Protein AF-A0A0G4EJN6-F1 (afdb_monomer_lite)

Foldseek 3Di:
DVVVVVVVVVVVVVVVVVVVVPPPDDDDDDDDDDDDDDDDDDDDDDDDDDDDDDDDDDDDDDDDDPDDPDDDDDDDDDDDDDPDDPVVNVVVVVVVVVVVVVVVVVLVVVLVVVLVCLVVLNDALVVLLVSLVVVVVVVVVVVVVLVPDDDPCNPPVCVVVPPPPLVSVLSSLVSSCVNDPPPPPDDPPPDPDDDDDPPDPDPPRDQQALVNLLSLLVCVLPRPHDPVSLVVRLVSSVSSCVVRLLVDALVSLLSVLLSQLSVLLVVSHDVVSVVVSLVSLLVCVVVCPPRHNQALVSLLSNLQSLLSNVPADCSCVSVQVCLLPPHQPPPPDPDPPPPRDHCALQSLLSSLLSNLSNVDHDLSNNQSSLVRVVVDDPVVDDLADPSLLSLLVSLLCCVQVNVVSLVPHDPVSVVSSVVSQVDHHDHPCLVPDDPQLVLLQVLCVVLVQPQDWDDDRSDTQNGDDPVQLEGEAEAEPVQARPPDPRHGRPVVVVVVSSSVVVVHHYHYDYPVVVVVQDDPVSVNVVSVVVCVVVVVNDDDPPPPPPPPDD

Sequence (550 aa):
MRSLVMARARLRTALCARLHHHSRSCRSFSFSTAAAADGATEPPEALAFSPLVVGTIRLAQSVDNDVETKPIPPSPIPRPWPASADPSQIDEAASQLTGRLNAREDWWRQCERVCDAARRGELPSADVLKVLHAFMDLDGQEAREEEGRTTAHKPYLRKQTTKVDERHVECLYRSLLLTEKVAPLGEKEDGEGPQGAQKADKPATAALDADDILFLLKGLRELHFTRRARGEFFPAIVTAMRPLLAQYSTVDLIEVLDHLAALSIRGLEERQVFLTVPQLLSKRLDNTGEFGAPKPYELIRVFKAYSKARVSTELLRVLYDYVSRDLGEREGDGGESGGGGLLTPALAIHLLATMLGTRLYTVQAIEKLLLVARRTHLGLWASDSVELRSLKWIEVSLRLDYAQTYAGLSKEALEYLSLVRDLKYTDRSLQHHTILSYQLAHFLAKHSFPCKREMVGPYALKVCDRDERVAFEPIEKVHVFPDSKGKLRHFTETKLRHLEAMGWKVYTVAFHEWGRLRDYQDKADFVRRLLRENGLLGFPVEPRHGGTTV

Organism: Vitrella brassicaformis (strain CCMP3155) (NCBI:txid1169540)

pLDDT: mean 75.06, std 24.45, range [23.8, 98.44]

InterPro domains:
  IPR013584 RAP domain [PF08373] (484-529)
  IPR013584 RAP domain [PS51286] (470-529)
  IPR013584 RAP domain [SM00952] (472-530)

Structure (mmCIF, N/CA/C/O backbone):
data_AF-A0A0G4EJN6-F1
#
_entry.id   AF-A0A0G4EJN6-F1
#
loop_
_atom_site.group_PDB
_atom_site.id
_atom_site.type_symbol
_atom_site.label_atom_id
_atom_site.label_alt_id
_atom_site.label_comp_id
_atom_site.label_asym_id
_atom_site.label_entity_id
_atom_site.label_seq_id
_atom_site.pdbx_PDB_ins_code
_atom_site.Cartn_x
_atom_site.Cartn_y
_atom_site.Cartn_z
_atom_site.occupancy
_atom_site.B_iso_or_equiv
_atom_site.auth_seq_id
_atom_site.auth_comp_id
_atom_site.auth_asym_id
_atom_site.auth_atom_id
_atom_site.pdbx_PDB_model_num
ATOM 1 N N . MET A 1 1 ? 21.175 -50.657 11.924 1.00 37.81 1 MET A N 1
ATOM 2 C CA . MET A 1 1 ? 19.839 -51.216 12.262 1.00 37.81 1 MET A CA 1
ATOM 3 C C . MET A 1 1 ? 19.448 -51.082 13.741 1.00 37.81 1 MET A C 1
ATOM 5 O O . MET A 1 1 ? 18.452 -50.419 13.992 1.00 37.81 1 MET A O 1
ATOM 9 N N . ARG A 1 2 ? 20.175 -51.647 14.728 1.00 25.97 2 ARG A N 1
ATOM 10 C CA . ARG A 1 2 ? 19.738 -51.644 16.155 1.00 25.97 2 ARG A CA 1
ATOM 11 C C . ARG A 1 2 ? 19.416 -50.250 16.746 1.00 25.97 2 ARG A C 1
ATOM 13 O O . ARG A 1 2 ? 18.454 -50.130 17.499 1.00 25.97 2 ARG A O 1
ATOM 20 N N . SER A 1 3 ? 20.139 -49.193 16.361 1.00 30.88 3 SER A N 1
ATOM 21 C CA . SER A 1 3 ? 19.837 -47.805 16.769 1.00 30.88 3 SER A CA 1
ATOM 22 C C . SER A 1 3 ? 18.498 -47.280 16.228 1.00 30.88 3 SER A C 1
ATOM 24 O O . SER A 1 3 ? 17.783 -46.574 16.936 1.00 30.88 3 SER A O 1
ATOM 26 N N . LEU A 1 4 ? 18.122 -47.670 15.005 1.00 34.56 4 LEU A N 1
ATOM 27 C CA . LEU A 1 4 ? 16.880 -47.254 14.345 1.00 34.56 4 LEU A CA 1
ATOM 28 C C . LEU A 1 4 ? 15.644 -47.835 15.055 1.00 34.56 4 LEU A C 1
ATOM 30 O O . LEU A 1 4 ? 14.650 -47.141 15.261 1.00 34.56 4 LEU A O 1
ATOM 34 N N . VAL A 1 5 ? 15.734 -49.096 15.494 1.00 40.97 5 VAL A N 1
ATOM 35 C CA . VAL A 1 5 ? 14.679 -49.782 16.261 1.00 40.97 5 VAL A CA 1
ATOM 36 C C . VAL A 1 5 ? 14.484 -49.119 17.632 1.00 40.97 5 VAL A C 1
ATOM 38 O O . VAL A 1 5 ? 13.353 -48.826 18.021 1.00 40.97 5 VAL A O 1
ATOM 41 N N . MET A 1 6 ? 15.581 -48.790 18.325 1.00 37.06 6 MET A N 1
ATOM 42 C CA . MET A 1 6 ? 15.552 -48.059 19.602 1.00 37.06 6 MET A CA 1
ATOM 43 C C . MET A 1 6 ? 14.933 -46.656 19.470 1.00 37.06 6 MET A C 1
ATOM 45 O O . MET A 1 6 ? 14.151 -46.245 20.329 1.00 37.06 6 MET A O 1
ATOM 49 N N . ALA A 1 7 ? 15.235 -45.928 18.390 1.00 38.28 7 ALA A N 1
ATOM 50 C CA . ALA A 1 7 ? 14.634 -44.622 18.118 1.00 38.28 7 ALA A CA 1
ATOM 51 C C . ALA A 1 7 ? 13.114 -44.726 17.879 1.00 38.28 7 ALA A C 1
ATOM 53 O O . ALA A 1 7 ? 12.342 -43.967 18.469 1.00 38.28 7 ALA A O 1
ATOM 54 N N . ARG A 1 8 ? 12.674 -45.713 17.082 1.00 42.81 8 ARG A N 1
ATOM 55 C CA . ARG A 1 8 ? 11.252 -45.946 16.764 1.00 42.81 8 ARG A CA 1
ATOM 56 C C . ARG A 1 8 ? 10.439 -46.341 18.007 1.00 42.81 8 ARG A C 1
ATOM 58 O O . ARG A 1 8 ? 9.310 -45.880 18.161 1.00 42.81 8 ARG A O 1
ATOM 65 N N . ALA A 1 9 ? 11.027 -47.111 18.929 1.00 42.34 9 ALA A N 1
ATOM 66 C CA . ALA A 1 9 ? 10.414 -47.439 20.219 1.00 42.34 9 ALA A CA 1
ATOM 67 C C . ALA A 1 9 ? 10.237 -46.198 21.117 1.00 42.34 9 ALA A C 1
ATOM 69 O O . ALA A 1 9 ? 9.129 -45.929 21.580 1.00 42.34 9 ALA A O 1
ATOM 70 N N . ARG A 1 10 ? 11.296 -45.393 21.305 1.00 47.97 10 ARG A N 1
ATOM 71 C CA . ARG A 1 10 ? 11.255 -44.173 22.141 1.00 47.97 10 ARG A CA 1
ATOM 72 C C . ARG A 1 10 ? 10.230 -43.148 21.645 1.00 47.97 10 ARG A C 1
ATOM 74 O O . ARG A 1 10 ? 9.534 -42.544 22.461 1.00 47.97 10 ARG A O 1
ATOM 81 N N . LEU A 1 11 ? 10.096 -42.988 20.325 1.00 41.25 11 LEU A N 1
ATOM 82 C CA . LEU A 1 11 ? 9.103 -42.089 19.726 1.00 41.25 11 LEU A CA 1
ATOM 83 C C . LEU A 1 11 ? 7.662 -42.530 20.048 1.00 41.25 11 LEU A C 1
ATOM 85 O O . LEU A 1 11 ? 6.814 -41.699 20.376 1.00 41.25 11 LEU A O 1
ATOM 89 N N . ARG A 1 12 ? 7.397 -43.844 20.000 1.00 45.59 12 ARG A N 1
ATOM 90 C CA . ARG A 1 12 ? 6.073 -44.434 20.256 1.00 45.59 12 ARG A CA 1
ATOM 91 C C . ARG A 1 12 ? 5.649 -44.244 21.717 1.00 45.59 12 ARG A C 1
ATOM 93 O O . ARG A 1 12 ? 4.529 -43.808 21.969 1.00 45.59 12 ARG A O 1
ATOM 100 N N . THR A 1 13 ? 6.559 -44.458 22.670 1.00 46.69 13 THR A N 1
ATOM 101 C CA . THR A 1 13 ? 6.294 -44.232 24.104 1.00 46.69 13 THR A CA 1
ATOM 102 C C . THR A 1 13 ? 6.012 -42.757 24.418 1.00 46.69 13 THR A C 1
ATOM 104 O O . THR A 1 13 ? 5.086 -42.453 25.170 1.00 46.69 13 THR A O 1
ATOM 107 N N . ALA A 1 14 ? 6.753 -41.827 23.802 1.00 42.38 14 ALA A N 1
ATOM 108 C CA . ALA A 1 14 ? 6.551 -40.386 23.989 1.00 42.38 14 ALA A CA 1
ATOM 109 C C . ALA A 1 14 ? 5.198 -39.881 23.440 1.00 42.38 14 ALA A C 1
ATOM 111 O O . ALA A 1 14 ? 4.605 -38.961 24.008 1.00 42.38 14 ALA A O 1
ATOM 112 N N . LEU A 1 15 ? 4.691 -40.494 22.364 1.00 38.41 15 LEU A N 1
ATOM 113 C CA . LEU A 1 15 ? 3.366 -40.204 21.804 1.00 38.41 15 LEU A CA 1
ATOM 114 C C . LEU A 1 15 ? 2.231 -40.709 22.709 1.00 38.41 15 LEU A C 1
ATOM 116 O O . LEU A 1 15 ? 1.321 -39.940 23.022 1.00 38.41 15 LEU A O 1
ATOM 120 N N . CYS A 1 16 ? 2.311 -41.950 23.204 1.00 41.16 16 CYS A N 1
ATOM 121 C CA . CYS A 1 16 ? 1.297 -42.502 24.112 1.00 41.16 16 CYS A CA 1
ATOM 122 C C . CYS A 1 16 ? 1.191 -41.716 25.432 1.00 41.16 16 CYS A C 1
ATOM 124 O O . CYS A 1 16 ? 0.085 -41.443 25.901 1.00 41.16 16 CYS A O 1
ATOM 126 N N . ALA A 1 17 ? 2.323 -41.284 26.002 1.00 37.00 17 ALA A N 1
ATOM 127 C CA . ALA A 1 17 ? 2.341 -40.494 27.236 1.00 37.00 17 ALA A CA 1
ATOM 128 C C . ALA A 1 17 ? 1.657 -39.118 27.086 1.00 37.00 17 ALA A C 1
ATOM 130 O O . ALA A 1 17 ? 1.003 -38.646 28.016 1.00 37.00 17 ALA A O 1
ATOM 131 N N . ARG A 1 18 ? 1.763 -38.477 25.912 1.00 37.12 18 ARG A N 1
ATOM 132 C CA . ARG A 1 18 ? 1.118 -37.178 25.647 1.00 37.12 18 ARG A CA 1
ATOM 133 C C . ARG A 1 18 ? -0.384 -37.285 25.392 1.00 37.12 18 ARG A C 1
ATOM 135 O O . ARG A 1 18 ? -1.118 -36.394 25.809 1.00 37.12 18 ARG A O 1
ATOM 142 N N . LEU A 1 19 ? -0.851 -38.364 24.762 1.00 37.12 19 LEU A N 1
ATOM 143 C CA . LEU A 1 19 ? -2.280 -38.558 24.482 1.00 37.12 19 LEU A CA 1
ATOM 144 C C . LEU A 1 19 ? -3.103 -38.788 25.760 1.00 37.12 19 LEU A C 1
ATOM 146 O O . LEU A 1 19 ? -4.194 -38.236 25.888 1.00 37.12 19 LEU A O 1
ATOM 150 N N . HIS A 1 20 ? -2.565 -39.508 26.751 1.00 37.91 20 HIS A N 1
ATOM 151 C CA . HIS A 1 20 ? -3.254 -39.690 28.036 1.00 37.91 20 HIS A CA 1
ATOM 152 C C . HIS A 1 20 ? -3.391 -38.403 28.862 1.00 37.91 20 HIS A C 1
ATOM 154 O O . HIS A 1 20 ? -4.331 -38.281 29.645 1.00 37.91 20 HIS A O 1
ATOM 160 N N . HIS A 1 21 ? -2.494 -37.428 28.688 1.00 36.88 21 HIS A N 1
ATOM 161 C CA . HIS A 1 21 ? -2.490 -36.218 29.514 1.00 36.88 21 HIS A CA 1
ATOM 162 C C . HIS A 1 21 ? -3.571 -35.190 29.128 1.00 36.88 21 HIS A C 1
ATOM 164 O O . HIS A 1 21 ? -3.848 -34.280 29.910 1.00 36.88 21 HIS A O 1
ATOM 170 N N . HIS A 1 22 ? -4.205 -35.339 27.956 1.00 33.16 22 HIS A N 1
ATOM 171 C CA . HIS A 1 22 ? -5.279 -34.457 27.480 1.00 33.16 22 HIS A CA 1
ATOM 172 C C . HIS A 1 22 ? -6.706 -34.985 27.721 1.00 33.16 22 HIS A C 1
ATOM 174 O O . HIS A 1 22 ? -7.650 -34.219 27.562 1.00 33.16 22 HIS A O 1
ATOM 180 N N . SER A 1 23 ? -6.900 -36.239 28.150 1.00 30.55 23 SER A N 1
ATOM 181 C CA . SER A 1 23 ? -8.248 -36.810 28.349 1.00 30.55 23 SER A CA 1
ATOM 182 C C . SER A 1 23 ? -8.864 -36.565 29.736 1.00 30.55 23 SER A C 1
ATOM 184 O O . SER A 1 23 ? -9.992 -36.983 29.987 1.00 30.55 23 SER A O 1
ATOM 186 N N . ARG A 1 24 ? -8.154 -35.889 30.652 1.00 30.91 24 ARG A N 1
ATOM 187 C CA . ARG A 1 24 ? -8.582 -35.668 32.048 1.00 30.91 24 ARG A CA 1
ATOM 188 C C . ARG A 1 24 ? -8.621 -34.189 32.456 1.00 30.91 24 ARG A C 1
ATOM 190 O O . ARG A 1 24 ? -7.955 -33.800 33.408 1.00 30.91 24 ARG A O 1
ATOM 197 N N . SER A 1 25 ? -9.428 -33.371 31.778 1.00 30.81 25 SER A N 1
ATOM 198 C CA . SER A 1 25 ? -9.920 -32.109 32.362 1.00 30.81 25 SER A CA 1
ATOM 199 C C . SER A 1 25 ? -11.174 -31.583 31.655 1.00 30.81 25 SER A C 1
ATOM 201 O O . SER A 1 25 ? -11.089 -30.749 30.760 1.00 30.81 25 SER A O 1
ATOM 203 N N . CYS A 1 26 ? -12.340 -32.093 32.057 1.00 25.44 26 CYS A N 1
ATOM 204 C CA . CYS A 1 26 ? -13.658 -31.477 31.859 1.00 25.44 26 CYS A CA 1
ATOM 205 C C . CYS A 1 26 ? -14.631 -32.117 32.862 1.00 25.44 26 CYS A C 1
ATOM 207 O O . CYS A 1 26 ? -15.051 -33.257 32.675 1.00 25.44 26 CYS A O 1
ATOM 209 N N . ARG A 1 27 ? -14.974 -31.403 33.942 1.00 26.98 27 ARG A N 1
ATOM 210 C CA . ARG A 1 27 ? -16.142 -31.716 34.781 1.00 26.98 27 ARG A CA 1
ATOM 211 C C . ARG A 1 27 ? -17.226 -30.684 34.493 1.00 26.98 27 ARG A C 1
ATOM 213 O O . ARG A 1 27 ? -16.941 -29.494 34.404 1.00 26.98 27 ARG A O 1
ATOM 220 N N . SER A 1 28 ? -18.448 -31.169 34.333 1.00 26.58 28 SER A N 1
ATOM 221 C CA . SER A 1 28 ? -19.648 -30.386 34.055 1.00 26.58 28 SER A CA 1
ATOM 222 C C . SER A 1 28 ? -20.076 -29.533 35.250 1.00 26.58 28 SER A C 1
ATOM 224 O O . SER A 1 28 ? -20.117 -30.035 36.372 1.00 26.58 28 SER A O 1
ATOM 226 N N . PHE A 1 29 ? -20.505 -28.301 34.981 1.00 25.16 29 PHE A N 1
ATOM 227 C CA . PHE A 1 29 ? -21.375 -27.526 35.866 1.00 25.16 29 PHE A CA 1
ATOM 228 C C . PHE A 1 29 ? -22.662 -27.193 35.110 1.00 25.16 29 PHE A C 1
ATOM 230 O O . PHE A 1 29 ? -22.618 -26.653 34.006 1.00 25.16 29 PHE A O 1
ATOM 237 N N . SER A 1 30 ? -23.799 -27.549 35.698 1.00 24.33 30 SER A N 1
ATOM 238 C CA . SER A 1 30 ? -25.141 -27.232 35.208 1.00 24.33 30 SER A CA 1
ATOM 239 C C . SER A 1 30 ? -25.619 -25.910 35.803 1.00 24.33 30 SER A C 1
ATOM 241 O O . SER A 1 30 ? -25.508 -25.727 37.015 1.00 24.33 30 SER A O 1
ATOM 243 N N . PHE A 1 31 ? -26.214 -25.037 34.990 1.00 24.45 31 PHE A N 1
ATOM 244 C CA . PHE A 1 31 ? -26.962 -23.877 35.477 1.00 24.45 31 PHE A CA 1
ATOM 245 C C . PHE A 1 31 ? -28.450 -24.028 35.163 1.00 24.45 31 PHE A C 1
ATOM 247 O O . PHE A 1 31 ? -28.820 -24.432 34.062 1.00 24.45 31 PHE A O 1
ATOM 254 N N . SER A 1 32 ? -29.279 -23.720 36.159 1.00 23.80 32 SER A N 1
ATOM 255 C CA . SER A 1 32 ? -30.738 -23.716 36.063 1.00 23.80 32 SER A CA 1
ATOM 256 C C . SER A 1 32 ? -31.233 -22.342 35.609 1.00 23.80 32 SER A C 1
ATOM 258 O O . SER A 1 32 ? -30.684 -21.321 36.024 1.00 23.80 32 SER A O 1
ATOM 260 N N . THR A 1 33 ? -32.274 -22.313 34.781 1.00 25.39 33 THR A N 1
ATOM 261 C CA . THR A 1 33 ? -32.945 -21.089 34.323 1.00 25.39 33 THR A CA 1
ATOM 262 C C . THR A 1 33 ? -34.183 -20.795 35.167 1.00 25.39 33 THR A C 1
ATOM 264 O O . THR A 1 33 ? -35.054 -21.655 35.291 1.00 25.39 33 THR A O 1
ATOM 267 N N . ALA A 1 34 ? -34.302 -19.563 35.661 1.00 25.23 34 ALA A N 1
ATOM 268 C CA . ALA A 1 34 ? -35.537 -18.987 36.198 1.00 25.23 34 ALA A CA 1
ATOM 269 C C . ALA A 1 34 ? -35.838 -17.667 35.462 1.00 25.23 34 ALA A C 1
ATOM 271 O O . ALA A 1 34 ? -34.920 -17.048 34.922 1.00 25.23 34 ALA A O 1
ATOM 272 N N . ALA A 1 35 ? -37.112 -17.276 35.393 1.00 28.00 35 ALA A N 1
ATOM 273 C CA . ALA A 1 35 ? -37.616 -16.225 34.502 1.00 28.00 35 ALA A CA 1
ATOM 274 C C . ALA A 1 35 ? -38.497 -15.187 35.230 1.00 28.00 35 ALA A C 1
ATOM 276 O O . ALA A 1 35 ? -38.902 -15.422 36.367 1.00 28.00 35 ALA A O 1
ATOM 277 N N . ALA A 1 36 ? -38.850 -14.115 34.500 1.00 28.39 36 ALA A N 1
ATOM 278 C CA . ALA A 1 36 ? -39.702 -12.974 34.887 1.00 28.39 36 ALA A CA 1
ATOM 279 C C . ALA A 1 36 ? -39.053 -11.965 35.879 1.00 28.39 36 ALA A C 1
ATOM 281 O O . ALA A 1 36 ? -38.109 -12.314 36.581 1.00 28.39 36 ALA A O 1
ATOM 282 N N . ALA A 1 37 ? -39.463 -10.688 35.945 1.00 29.28 37 ALA A N 1
ATOM 283 C CA . ALA A 1 37 ? -40.653 -10.034 35.373 1.00 29.28 37 ALA A CA 1
ATOM 284 C C . ALA A 1 37 ? -40.414 -8.553 34.968 1.00 29.28 37 ALA A C 1
ATOM 286 O O . ALA A 1 37 ? -39.353 -7.994 35.244 1.00 29.28 37 ALA A O 1
ATOM 287 N N . ASP A 1 38 ? -41.426 -7.943 34.339 1.00 28.66 38 ASP A N 1
ATOM 288 C CA . ASP A 1 38 ? -41.502 -6.530 33.927 1.00 28.66 38 ASP A CA 1
ATOM 289 C C . ASP A 1 38 ? -41.542 -5.509 35.083 1.00 28.66 38 ASP A C 1
ATOM 291 O O . ASP A 1 38 ? -41.910 -5.828 36.214 1.00 28.66 38 ASP A O 1
ATOM 295 N N . GLY A 1 39 ? -41.271 -4.237 34.759 1.00 28.94 39 GLY A N 1
ATOM 296 C CA . GLY A 1 39 ? -41.549 -3.088 35.629 1.00 28.94 39 GLY A CA 1
ATOM 297 C C . GLY A 1 39 ? -41.140 -1.750 35.003 1.00 28.94 39 GLY A C 1
ATOM 298 O O . GLY A 1 39 ? -39.957 -1.424 34.973 1.00 28.94 39 GLY A O 1
ATOM 299 N N . ALA A 1 40 ? -42.109 -0.970 34.514 1.00 28.11 40 ALA A N 1
ATOM 300 C CA . ALA A 1 40 ? -41.891 0.344 33.898 1.00 28.11 40 ALA A CA 1
ATOM 301 C C . ALA A 1 40 ? -42.361 1.497 34.805 1.00 28.11 40 ALA A C 1
ATOM 303 O O . ALA A 1 40 ? -43.444 1.399 35.377 1.00 28.11 40 ALA A O 1
ATOM 304 N N . THR A 1 41 ? -41.605 2.604 34.850 1.00 29.36 41 THR A N 1
ATOM 305 C CA . THR A 1 41 ? -42.044 3.934 35.339 1.00 29.36 41 THR A CA 1
ATOM 306 C C . THR A 1 41 ? -41.146 5.062 34.798 1.00 29.36 41 THR A C 1
ATOM 308 O O . THR A 1 41 ? -39.932 5.019 34.994 1.00 29.36 41 THR A O 1
ATOM 311 N N . GLU A 1 42 ? -41.752 6.083 34.181 1.00 28.19 42 GLU A N 1
ATOM 312 C CA . GLU A 1 42 ? -41.226 7.463 34.004 1.00 28.19 42 GLU A CA 1
ATOM 313 C C . GLU A 1 42 ? -41.522 8.309 35.284 1.00 28.19 42 GLU A C 1
ATOM 315 O O . GLU A 1 42 ? -42.036 7.708 36.237 1.00 28.19 42 GLU A O 1
ATOM 320 N N . PRO A 1 43 ? -41.336 9.658 35.384 1.00 52.00 43 PRO A N 1
ATOM 321 C CA . PRO A 1 43 ? -40.704 10.696 34.523 1.00 52.00 43 PRO A CA 1
ATOM 322 C C . PRO A 1 43 ? -39.586 11.458 35.338 1.00 52.00 43 PRO A C 1
ATOM 324 O O . PRO A 1 43 ? -39.010 10.791 36.200 1.00 52.00 43 PRO A O 1
ATOM 327 N N . PRO A 1 44 ? -39.218 12.771 35.196 1.00 43.69 44 PRO A N 1
ATOM 328 C CA . PRO A 1 44 ? -39.635 13.836 34.264 1.00 43.69 44 PRO A CA 1
ATOM 329 C C . PRO A 1 44 ? -38.519 14.784 33.709 1.00 43.69 44 PRO A C 1
ATOM 331 O O . PRO A 1 44 ? -37.324 14.510 33.733 1.00 43.69 44 PRO A O 1
ATOM 334 N N . GLU A 1 45 ? -39.013 15.911 33.186 1.00 29.34 45 GLU A N 1
ATOM 335 C CA . GLU A 1 45 ? -38.465 17.197 32.709 1.00 29.34 45 GLU A CA 1
ATOM 336 C C . GLU A 1 45 ? -37.433 17.898 33.650 1.00 29.34 45 GLU A C 1
ATOM 338 O O . GLU A 1 45 ? -37.320 17.545 34.819 1.00 29.34 45 GLU A O 1
ATOM 343 N N . ALA A 1 46 ? -36.662 18.937 33.274 1.00 28.59 46 ALA A N 1
ATOM 344 C CA . ALA A 1 46 ? -36.691 19.849 32.117 1.00 28.59 46 ALA A CA 1
ATOM 345 C C . ALA A 1 46 ? -35.309 20.519 31.876 1.00 28.59 46 ALA A C 1
ATOM 347 O O . ALA A 1 46 ? -34.516 20.621 32.810 1.00 28.59 46 ALA A O 1
ATOM 348 N N . LEU A 1 47 ? -35.068 21.093 30.684 1.00 28.41 47 LEU A N 1
ATOM 349 C CA . LEU A 1 47 ? -34.849 22.548 30.472 1.00 28.41 47 LEU A CA 1
ATOM 350 C C . LEU A 1 47 ? -34.390 22.874 29.035 1.00 28.41 47 LEU A C 1
ATOM 352 O O . LEU A 1 47 ? -33.688 22.102 28.387 1.00 28.41 47 LEU A O 1
ATOM 356 N N . ALA A 1 48 ? -34.804 24.041 28.537 1.00 27.14 48 ALA A N 1
ATOM 357 C CA . ALA A 1 48 ? -34.628 24.470 27.149 1.00 27.14 48 ALA A CA 1
ATOM 358 C C . ALA A 1 48 ? -33.505 25.505 26.971 1.00 27.14 48 ALA A C 1
ATOM 360 O O . ALA A 1 48 ? -33.344 26.372 27.824 1.00 27.14 48 ALA A O 1
ATOM 361 N N . PHE A 1 49 ? -32.839 25.499 25.808 1.00 25.94 49 PHE A N 1
ATOM 362 C CA . PHE A 1 49 ? -32.265 26.704 25.186 1.00 25.94 49 PHE A CA 1
ATOM 363 C C . PHE A 1 49 ? -32.173 26.567 23.654 1.00 25.94 49 PHE A C 1
ATOM 365 O O . PHE A 1 49 ? -31.838 25.516 23.113 1.00 25.94 49 PHE A O 1
ATOM 372 N N . SER A 1 50 ? -32.500 27.655 22.955 1.00 25.95 50 SER A N 1
ATOM 373 C CA . SER A 1 50 ? -32.432 27.871 21.497 1.00 25.95 50 SER A CA 1
ATOM 374 C C . SER A 1 50 ? -32.686 29.377 21.235 1.00 25.95 50 SER A C 1
ATOM 376 O O . SER A 1 50 ? -33.111 30.041 22.187 1.00 25.95 50 SER A O 1
ATOM 378 N N . PRO A 1 51 ? -32.530 29.948 20.015 1.00 47.44 51 PRO A N 1
ATOM 379 C CA . PRO A 1 51 ? -32.134 29.342 18.733 1.00 47.44 51 PRO A CA 1
ATOM 380 C C . PRO A 1 51 ? -31.093 30.174 17.922 1.00 47.44 51 PRO A C 1
ATOM 382 O O . PRO A 1 51 ? -30.548 31.149 18.429 1.00 47.44 51 PRO A O 1
ATOM 385 N N . LEU A 1 52 ? -30.935 29.810 16.630 1.00 26.75 52 LEU A N 1
ATOM 386 C CA . LEU A 1 52 ? -30.267 30.460 15.466 1.00 26.75 52 LEU A CA 1
ATOM 387 C C . LEU A 1 52 ? -29.047 29.654 14.957 1.00 26.75 52 LEU A C 1
ATOM 389 O O . LEU A 1 52 ? -28.191 29.282 15.746 1.00 26.75 52 LEU A O 1
ATOM 393 N N . VAL A 1 53 ? -28.896 29.322 13.664 1.00 27.84 53 VAL A N 1
ATOM 394 C CA . VAL A 1 53 ? -29.555 29.805 12.424 1.00 27.84 53 VAL A CA 1
ATOM 395 C C . VAL A 1 53 ? -30.135 28.647 11.581 1.00 27.84 53 VAL A C 1
ATOM 397 O O . VAL A 1 53 ? -29.655 27.519 11.624 1.00 27.84 53 VAL A O 1
ATOM 400 N N . VAL A 1 54 ? -31.185 28.949 10.809 1.00 27.09 54 VAL A N 1
ATOM 401 C CA . VAL A 1 54 ? -31.957 28.032 9.948 1.00 27.09 54 VAL A CA 1
ATOM 402 C C . VAL A 1 54 ? -31.248 27.712 8.621 1.00 27.09 54 VAL A C 1
ATOM 404 O O . VAL A 1 54 ? -30.691 28.601 7.984 1.00 27.09 54 VAL A O 1
ATOM 407 N N . GLY A 1 55 ? -31.370 26.463 8.155 1.00 25.55 55 GLY A N 1
ATOM 408 C CA . GLY A 1 55 ? -30.919 26.006 6.832 1.00 25.55 55 GLY A CA 1
ATOM 409 C C . GLY A 1 55 ? -31.638 24.725 6.393 1.00 25.55 55 GLY A C 1
ATOM 410 O O . GLY A 1 55 ? -31.065 23.642 6.425 1.00 25.55 55 GLY A O 1
ATOM 411 N N . THR A 1 56 ? -32.922 24.832 6.047 1.00 28.28 56 THR A N 1
ATOM 412 C CA . THR A 1 56 ? -33.821 23.683 5.831 1.00 28.28 56 THR A CA 1
ATOM 413 C C . THR A 1 56 ? -33.815 23.169 4.387 1.00 28.28 56 THR A C 1
ATOM 415 O O . THR A 1 56 ? -34.235 23.898 3.495 1.00 28.28 56 THR A O 1
ATOM 418 N N . ILE A 1 57 ? -33.525 21.879 4.174 1.00 26.61 57 ILE A N 1
ATOM 419 C CA . ILE A 1 57 ? -34.215 21.037 3.171 1.00 26.61 57 ILE A CA 1
ATOM 420 C C . ILE A 1 57 ? -34.575 19.703 3.850 1.00 26.61 57 ILE A C 1
ATOM 422 O O . ILE A 1 57 ? -33.883 19.250 4.760 1.00 26.61 57 ILE A O 1
ATOM 426 N N . ARG A 1 58 ? -35.728 19.132 3.486 1.00 27.39 58 ARG A N 1
ATOM 427 C CA . ARG A 1 58 ? -36.471 18.125 4.261 1.00 27.39 58 ARG A CA 1
ATOM 428 C C . ARG A 1 58 ? -36.644 16.815 3.473 1.00 27.39 58 ARG A C 1
ATOM 430 O O . ARG A 1 58 ? -36.660 16.846 2.250 1.00 27.39 58 ARG A O 1
ATOM 437 N N . LEU A 1 59 ? -36.944 15.743 4.216 1.00 26.77 59 LEU A N 1
ATOM 438 C CA . LEU A 1 59 ? -37.587 14.480 3.794 1.00 26.77 59 LEU A CA 1
ATOM 439 C C . LEU A 1 59 ? -36.736 13.412 3.074 1.00 26.77 59 LEU A C 1
ATOM 441 O O . LEU A 1 59 ? -36.641 13.373 1.853 1.00 26.77 59 LEU A O 1
ATOM 445 N N . ALA A 1 60 ? -36.334 12.407 3.855 1.00 25.89 60 ALA A N 1
ATOM 446 C CA . ALA A 1 60 ? -36.592 11.000 3.537 1.00 25.89 60 ALA A CA 1
ATOM 447 C C . ALA A 1 60 ? -37.096 10.311 4.822 1.00 25.89 60 ALA A C 1
ATOM 449 O O . ALA A 1 60 ? -36.684 10.685 5.920 1.00 25.89 60 ALA A O 1
ATOM 450 N N . GLN A 1 61 ? -38.055 9.392 4.698 1.00 26.11 61 GLN A N 1
ATOM 451 C CA . GLN A 1 61 ? -38.799 8.818 5.830 1.00 26.11 61 GLN A CA 1
ATOM 452 C C . GLN A 1 61 ? -37.992 7.736 6.565 1.00 26.11 61 GLN A C 1
ATOM 454 O O . GLN A 1 61 ? -37.218 7.009 5.943 1.00 26.11 61 GLN A O 1
ATOM 459 N N . SER A 1 62 ? -38.193 7.608 7.881 1.00 25.05 62 SER A N 1
ATOM 460 C CA . SER A 1 62 ? -37.658 6.486 8.655 1.00 25.05 62 SER A CA 1
ATOM 461 C C . SER A 1 62 ? -38.399 5.195 8.306 1.00 25.05 62 SER A C 1
ATOM 463 O O . SER A 1 62 ? -39.625 5.169 8.215 1.00 25.05 62 SER A O 1
ATOM 465 N N . VAL A 1 63 ? -37.639 4.115 8.140 1.00 28.38 63 VAL A N 1
ATOM 466 C CA . VAL A 1 63 ? -38.154 2.747 8.208 1.00 28.38 63 VAL A CA 1
ATOM 467 C C . VAL A 1 63 ? -37.570 2.144 9.470 1.00 28.38 63 VAL A C 1
ATOM 469 O O . VAL A 1 63 ? -36.371 1.850 9.511 1.00 28.38 63 VAL A O 1
ATOM 472 N N . ASP A 1 64 ? -38.407 1.983 10.489 1.00 27.56 64 ASP A N 1
ATOM 473 C CA . ASP A 1 64 ? -38.032 1.263 11.698 1.00 27.56 64 ASP A CA 1
ATOM 474 C C . ASP A 1 64 ? -37.732 -0.194 11.330 1.00 27.56 64 ASP A C 1
ATOM 476 O O . ASP A 1 64 ? -38.557 -0.905 10.757 1.00 27.56 64 ASP A O 1
ATOM 480 N N . ASN A 1 65 ? -36.505 -0.621 11.617 1.00 27.56 65 ASN A N 1
ATOM 481 C CA . ASN A 1 65 ? -36.077 -2.009 11.518 1.00 27.56 65 ASN A CA 1
ATOM 482 C C . ASN A 1 65 ? -35.510 -2.414 12.876 1.00 27.56 65 ASN A C 1
ATOM 484 O O . ASN A 1 65 ? -34.294 -2.375 13.089 1.00 27.56 65 ASN A O 1
ATOM 488 N N . ASP A 1 66 ? -36.404 -2.825 13.774 1.00 28.17 66 ASP A N 1
ATOM 489 C CA . ASP A 1 66 ? -36.048 -3.558 14.985 1.00 28.17 66 ASP A CA 1
ATOM 490 C C . ASP A 1 66 ? -35.446 -4.914 14.602 1.00 28.17 66 ASP A C 1
ATOM 492 O O . ASP A 1 66 ? -36.122 -5.934 14.458 1.00 28.17 66 ASP A O 1
ATOM 496 N N . VAL A 1 67 ? -34.128 -4.924 14.405 1.00 31.03 67 VAL A N 1
ATOM 497 C CA . VAL A 1 67 ? -33.353 -6.154 14.254 1.00 31.03 67 VAL A CA 1
ATOM 498 C C . VAL A 1 67 ? -32.900 -6.597 15.639 1.00 31.03 67 VAL A C 1
ATOM 500 O O . VAL A 1 67 ? -31.822 -6.221 16.106 1.00 31.03 67 VAL A O 1
ATOM 503 N N . GLU A 1 68 ? -33.714 -7.440 16.280 1.00 27.16 68 GLU A N 1
ATOM 504 C CA . GLU A 1 68 ? -33.301 -8.206 17.458 1.00 27.16 68 GLU A CA 1
ATOM 505 C C . GLU A 1 68 ? -31.978 -8.933 17.170 1.00 27.16 68 GLU A C 1
ATOM 507 O O . GLU A 1 68 ? -31.908 -9.885 16.382 1.00 27.16 68 GLU A O 1
ATOM 512 N N . THR A 1 69 ? -30.902 -8.508 17.831 1.00 30.94 69 THR A N 1
ATOM 513 C CA . THR A 1 69 ? -29.588 -9.138 17.689 1.00 30.94 69 THR A CA 1
ATOM 514 C C . THR A 1 69 ? -29.532 -10.432 18.499 1.00 30.94 69 THR A C 1
ATOM 516 O O . THR A 1 69 ? -29.006 -10.486 19.610 1.00 30.94 69 THR A O 1
ATOM 519 N N . LYS A 1 70 ? -30.071 -11.515 17.921 1.00 29.19 70 LYS A N 1
ATOM 520 C CA . LYS A 1 70 ? -29.964 -12.864 18.497 1.00 29.19 70 LYS A CA 1
ATOM 521 C C . LYS A 1 70 ? -28.493 -13.215 18.781 1.00 29.19 70 LYS A C 1
ATOM 523 O O . LYS A 1 70 ? -27.637 -12.975 17.923 1.00 29.19 70 LYS A O 1
ATOM 528 N N . PRO A 1 71 ? -28.180 -13.807 19.949 1.00 30.80 71 PRO A N 1
ATOM 529 C CA . PRO A 1 71 ? -26.811 -14.153 20.304 1.00 30.80 71 PRO A CA 1
ATOM 530 C C . PRO A 1 71 ? -26.225 -15.165 19.314 1.00 30.80 71 PRO A C 1
ATOM 532 O O . PRO A 1 71 ? -26.835 -16.186 18.996 1.00 30.80 71 PRO A O 1
ATOM 535 N N . ILE A 1 72 ? -25.014 -14.874 18.838 1.00 35.25 72 ILE A N 1
ATOM 536 C CA . ILE A 1 72 ? -24.277 -15.731 17.906 1.00 35.25 72 ILE A CA 1
ATOM 537 C C . ILE A 1 72 ? -23.917 -17.043 18.629 1.00 35.25 72 ILE A C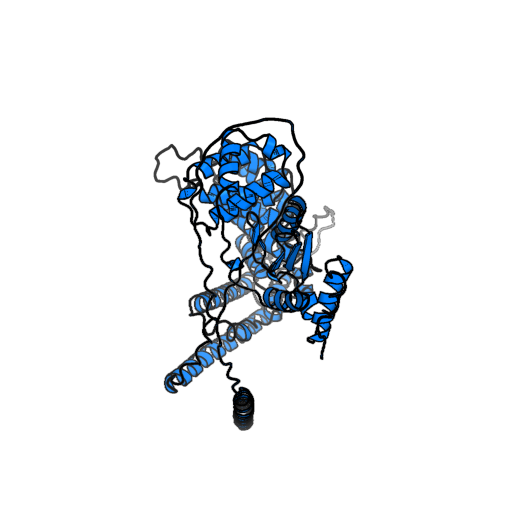 1
ATOM 539 O O . ILE A 1 72 ? -23.265 -16.982 19.677 1.00 35.25 72 ILE A O 1
ATOM 543 N N . PRO A 1 73 ? -24.294 -18.227 18.107 1.00 34.50 73 PRO A N 1
ATOM 544 C CA . PRO A 1 73 ? -23.927 -19.495 18.727 1.00 34.50 73 PRO A CA 1
ATOM 545 C C . PRO A 1 73 ? -22.402 -19.707 18.684 1.00 34.50 73 PRO A C 1
ATOM 547 O O . PRO A 1 73 ? -21.746 -19.279 17.728 1.00 34.50 73 PRO A O 1
ATOM 550 N N . PRO A 1 74 ? -21.809 -20.378 19.688 1.00 37.09 74 PRO A N 1
ATOM 551 C CA . PRO A 1 74 ? -20.373 -20.626 19.717 1.00 37.09 74 PRO A CA 1
ATOM 552 C C . PRO A 1 74 ? -19.930 -21.478 18.521 1.00 37.09 74 PRO A C 1
ATOM 554 O O . PRO A 1 74 ? -20.584 -22.456 18.155 1.00 37.09 74 PRO A O 1
ATOM 557 N N . SER A 1 75 ? -18.789 -21.115 17.929 1.00 37.78 75 SER A N 1
ATOM 558 C CA . SER A 1 75 ? -18.206 -21.815 16.782 1.00 37.78 75 SER A CA 1
ATOM 559 C C . SER A 1 75 ? -18.036 -23.318 17.051 1.00 37.78 75 SER A C 1
ATOM 561 O O . SER A 1 75 ? -17.576 -23.687 18.136 1.00 37.78 75 SER A O 1
ATOM 563 N N . PRO A 1 76 ? -18.327 -24.200 16.074 1.00 34.22 76 PRO A N 1
ATOM 564 C CA . PRO A 1 76 ? -18.180 -25.636 16.263 1.00 34.22 76 PRO A CA 1
ATOM 565 C C . PRO A 1 76 ? -16.721 -26.017 16.544 1.00 34.22 76 PRO A C 1
ATOM 567 O O . PRO A 1 76 ? -15.794 -25.574 15.862 1.00 34.22 76 PRO A O 1
ATOM 570 N N . ILE A 1 77 ? -16.536 -26.881 17.543 1.00 37.91 77 ILE A N 1
ATOM 571 C CA . ILE A 1 77 ? -15.246 -27.485 17.890 1.00 37.91 77 ILE A CA 1
ATOM 572 C C . ILE A 1 77 ? -14.712 -28.242 16.656 1.00 37.91 77 ILE A C 1
ATOM 574 O O . ILE A 1 77 ? -15.484 -28.970 16.021 1.00 37.91 77 ILE A O 1
ATOM 578 N N . PRO A 1 78 ? -13.420 -28.106 16.290 1.00 31.48 78 PRO A N 1
ATOM 579 C CA . PRO A 1 78 ? -12.855 -28.843 15.163 1.00 31.48 78 PRO A CA 1
ATOM 580 C C . PRO A 1 78 ? -13.012 -30.353 15.376 1.00 31.48 78 PRO A C 1
ATOM 582 O O . PRO A 1 78 ? -12.639 -30.885 16.423 1.00 31.48 78 PRO A O 1
ATOM 585 N N . ARG A 1 79 ? -13.571 -31.045 14.374 1.00 31.38 79 ARG A N 1
ATOM 586 C CA . ARG A 1 79 ? -13.762 -32.501 14.424 1.00 31.38 79 ARG A CA 1
ATOM 587 C C . ARG A 1 79 ? -12.404 -33.204 14.598 1.00 31.38 79 ARG A C 1
ATOM 589 O O . ARG A 1 79 ? -11.434 -32.780 13.966 1.00 31.38 79 ARG A O 1
ATOM 596 N N . PRO A 1 80 ? -12.319 -34.278 15.405 1.00 34.00 80 PRO A N 1
ATOM 597 C CA . PRO A 1 80 ? -11.116 -35.101 15.463 1.00 34.00 80 PRO A CA 1
ATOM 598 C C . PRO A 1 80 ? -10.808 -35.725 14.092 1.00 34.00 80 PRO A C 1
ATOM 600 O O . PRO A 1 80 ? -11.703 -35.909 13.265 1.00 34.00 80 PRO A O 1
ATOM 603 N N . TRP A 1 81 ? -9.530 -36.050 13.868 1.00 31.84 81 TRP A N 1
ATOM 604 C CA . TRP A 1 81 ? -9.044 -36.746 12.668 1.00 31.84 81 TRP A CA 1
ATOM 605 C C . TRP A 1 81 ? -9.908 -37.992 12.374 1.00 31.84 81 TRP A C 1
ATOM 607 O O . TRP A 1 81 ? -10.175 -38.745 13.315 1.00 31.84 81 TRP A O 1
ATOM 617 N N . PRO A 1 82 ? -10.312 -38.269 11.115 1.00 34.72 82 PRO A N 1
ATOM 618 C CA . PRO A 1 82 ? -10.886 -39.566 10.760 1.00 34.72 82 PRO A CA 1
ATOM 619 C C . PRO A 1 82 ? -9.933 -40.699 11.165 1.00 34.72 82 PRO A C 1
ATOM 621 O O . PRO A 1 82 ? -8.803 -40.778 10.688 1.00 34.72 82 PRO A O 1
ATOM 624 N N . ALA A 1 83 ? -10.399 -41.580 12.050 1.00 40.91 83 ALA A N 1
ATOM 625 C CA . ALA A 1 83 ? -9.610 -42.651 12.662 1.00 40.91 83 ALA A CA 1
ATOM 626 C C . ALA A 1 83 ? -9.406 -43.879 11.743 1.00 40.91 83 ALA A C 1
ATOM 628 O O . ALA A 1 83 ? -9.263 -44.999 12.226 1.00 40.91 83 ALA A O 1
ATOM 629 N N . SER A 1 84 ? -9.441 -43.680 10.423 1.00 45.19 84 SER A N 1
ATOM 630 C CA . SER A 1 84 ? -9.528 -44.744 9.416 1.00 45.19 84 SER A CA 1
ATOM 631 C C . SER A 1 84 ? -8.779 -44.399 8.121 1.00 45.19 84 SER A C 1
ATOM 633 O O . SER A 1 84 ? -9.309 -44.574 7.025 1.00 45.19 84 SER A O 1
ATOM 635 N N . ALA A 1 85 ? -7.555 -43.877 8.235 1.00 46.53 85 ALA A N 1
ATOM 636 C CA . ALA A 1 85 ? -6.604 -43.963 7.130 1.00 46.53 85 ALA A CA 1
ATOM 637 C C . ALA A 1 85 ? -6.105 -45.414 7.047 1.00 46.53 85 ALA A C 1
ATOM 639 O O . ALA A 1 85 ? -5.654 -45.963 8.055 1.00 46.53 85 ALA A O 1
ATOM 640 N N . ASP A 1 86 ? -6.220 -46.033 5.874 1.00 64.56 86 ASP A N 1
ATOM 641 C CA . ASP A 1 86 ? -5.776 -47.409 5.651 1.00 64.56 86 ASP A CA 1
ATOM 642 C C . ASP A 1 86 ? -4.250 -47.502 5.880 1.00 64.56 86 ASP A C 1
ATOM 644 O O . ASP A 1 86 ? -3.507 -46.698 5.305 1.00 64.56 86 ASP A O 1
ATOM 648 N N . PRO A 1 87 ? -3.745 -48.443 6.706 1.00 60.75 87 PRO A N 1
ATOM 649 C CA . PRO A 1 87 ? -2.309 -48.618 6.918 1.00 60.75 87 PRO A CA 1
ATOM 650 C C . PRO A 1 87 ? -1.502 -48.763 5.621 1.00 60.75 87 PRO A C 1
ATOM 652 O O . PRO A 1 87 ? -0.386 -48.252 5.551 1.00 60.75 87 PRO A O 1
ATOM 655 N N . SER A 1 88 ? -2.074 -49.378 4.580 1.00 59.22 88 SER A N 1
ATOM 656 C CA . SER A 1 88 ? -1.427 -49.510 3.268 1.00 59.22 88 SER A CA 1
ATOM 657 C C . SER A 1 88 ? -1.183 -48.155 2.593 1.00 59.22 88 SER A C 1
ATOM 659 O O . SER A 1 88 ? -0.098 -47.926 2.064 1.00 59.22 88 SER A O 1
ATOM 661 N N . GLN A 1 89 ? -2.126 -47.212 2.701 1.00 53.91 89 GLN A N 1
ATOM 662 C CA . GLN A 1 89 ? -1.978 -45.845 2.183 1.00 53.91 89 GLN A CA 1
ATOM 663 C C . GLN A 1 89 ? -0.924 -45.046 2.965 1.00 53.91 89 GLN A C 1
ATOM 665 O O . GLN A 1 89 ? -0.246 -44.189 2.398 1.00 53.91 89 GLN A O 1
ATOM 670 N N . ILE A 1 90 ? -0.760 -45.327 4.263 1.00 56.00 90 ILE A N 1
ATOM 671 C CA . ILE A 1 90 ? 0.280 -44.706 5.097 1.00 56.00 90 ILE A CA 1
ATOM 672 C C . ILE A 1 90 ? 1.667 -45.227 4.700 1.00 56.00 90 ILE A C 1
ATOM 674 O O . ILE A 1 90 ? 2.593 -44.426 4.551 1.00 56.00 90 ILE A O 1
ATOM 678 N N . ASP A 1 91 ? 1.816 -46.538 4.504 1.00 60.69 91 ASP A N 1
ATOM 679 C CA . ASP A 1 91 ? 3.089 -47.146 4.103 1.00 60.69 91 ASP A CA 1
ATOM 680 C C . ASP A 1 91 ? 3.458 -46.813 2.645 1.00 60.69 91 ASP A C 1
ATOM 682 O O . ASP A 1 91 ? 4.628 -46.542 2.360 1.00 60.69 91 ASP A O 1
ATOM 686 N N . GLU A 1 92 ? 2.485 -46.716 1.731 1.00 64.69 92 GLU A N 1
ATOM 687 C CA . GLU A 1 92 ? 2.718 -46.226 0.368 1.00 64.69 92 GLU A CA 1
ATOM 688 C C . GLU A 1 92 ? 3.168 -44.757 0.376 1.00 64.69 92 GLU A C 1
ATOM 690 O O . GLU A 1 92 ? 4.202 -44.427 -0.209 1.00 64.69 92 GLU A O 1
ATOM 695 N N . ALA A 1 93 ? 2.470 -43.880 1.107 1.00 54.53 93 ALA A N 1
ATOM 696 C CA . ALA A 1 93 ? 2.867 -42.479 1.250 1.00 54.53 93 ALA A CA 1
ATOM 697 C C . ALA A 1 93 ? 4.257 -42.329 1.895 1.00 54.53 93 ALA A C 1
ATOM 699 O O . ALA A 1 93 ? 5.037 -41.465 1.490 1.00 54.53 93 ALA A O 1
ATOM 700 N N . ALA A 1 94 ? 4.606 -43.183 2.864 1.00 52.44 94 ALA A N 1
ATOM 701 C CA . ALA A 1 94 ? 5.936 -43.215 3.468 1.00 52.44 94 ALA A CA 1
ATOM 702 C C . ALA A 1 94 ? 7.017 -43.709 2.487 1.00 52.44 94 ALA A C 1
ATOM 704 O O . ALA A 1 94 ? 8.128 -43.170 2.480 1.00 52.44 94 ALA A O 1
ATOM 705 N N . SER A 1 95 ? 6.702 -44.686 1.632 1.00 65.94 95 SER A N 1
ATOM 706 C CA . SER A 1 95 ? 7.594 -45.181 0.577 1.00 65.94 95 SER A CA 1
ATOM 707 C C . SER A 1 95 ? 7.839 -44.119 -0.501 1.00 65.94 95 SER A C 1
ATOM 709 O O . SER A 1 95 ? 8.990 -43.778 -0.779 1.00 65.94 95 SER A O 1
ATOM 711 N N . GLN A 1 96 ? 6.775 -43.494 -1.021 1.00 62.62 96 GLN A N 1
ATOM 712 C CA . GLN A 1 96 ? 6.864 -42.382 -1.974 1.00 62.62 96 GLN A CA 1
ATOM 713 C C . GLN A 1 96 ? 7.645 -41.190 -1.389 1.00 62.62 96 GLN A C 1
ATOM 715 O O . GLN A 1 96 ? 8.487 -40.607 -2.073 1.00 62.62 96 GLN A O 1
ATOM 720 N N . LEU A 1 97 ? 7.424 -40.851 -0.112 1.00 50.88 97 LEU A N 1
ATOM 721 C CA . LEU A 1 97 ? 8.186 -39.812 0.587 1.00 50.88 97 LEU A CA 1
ATOM 722 C C . LEU A 1 97 ? 9.672 -40.181 0.714 1.00 50.88 97 LEU A C 1
ATOM 724 O O . LEU A 1 97 ? 10.528 -39.334 0.477 1.00 50.88 97 LEU A O 1
ATOM 728 N N . THR A 1 98 ? 9.989 -41.437 1.037 1.00 60.34 98 THR A N 1
ATOM 729 C CA . THR A 1 98 ? 11.378 -41.921 1.140 1.00 60.34 98 THR A CA 1
ATOM 730 C C . THR A 1 98 ? 12.079 -41.898 -0.221 1.00 60.34 98 THR A C 1
ATOM 732 O O . THR A 1 98 ? 13.218 -41.452 -0.309 1.00 60.34 98 THR A O 1
ATOM 735 N N . GLY A 1 99 ? 11.391 -42.288 -1.300 1.00 71.62 99 GLY A N 1
ATOM 736 C CA . GLY A 1 99 ? 11.907 -42.181 -2.667 1.00 71.62 99 GLY A CA 1
ATOM 737 C C . GLY A 1 99 ? 12.211 -40.734 -3.071 1.00 71.62 99 GLY A C 1
ATOM 738 O O . GLY A 1 99 ? 13.305 -40.456 -3.561 1.00 71.62 99 GLY A O 1
ATOM 739 N N . ARG A 1 100 ? 11.291 -39.797 -2.787 1.00 66.94 100 ARG A N 1
ATOM 740 C CA . ARG A 1 100 ? 11.508 -38.352 -3.007 1.00 66.94 100 ARG A CA 1
ATOM 741 C C . ARG A 1 100 ? 12.684 -37.813 -2.179 1.00 66.94 100 ARG A C 1
ATOM 743 O O . ARG A 1 100 ? 13.487 -37.049 -2.704 1.00 66.94 100 ARG A O 1
ATOM 750 N N . LEU A 1 101 ? 12.826 -38.230 -0.917 1.00 58.38 101 LEU A N 1
ATOM 751 C CA . LEU A 1 101 ? 13.946 -37.831 -0.053 1.00 58.38 101 LEU A CA 1
ATOM 752 C C . LEU A 1 101 ? 15.299 -38.358 -0.557 1.00 58.38 101 LEU A C 1
ATOM 754 O O . LEU A 1 101 ? 16.261 -37.597 -0.571 1.00 58.38 101 LEU A O 1
ATOM 758 N N . ASN A 1 102 ? 15.369 -39.609 -1.020 1.00 69.44 102 ASN A N 1
ATOM 759 C CA . ASN A 1 102 ? 16.601 -40.188 -1.567 1.00 69.44 102 ASN A CA 1
ATOM 760 C C . ASN A 1 102 ? 17.008 -39.516 -2.887 1.00 69.44 102 ASN A C 1
ATOM 762 O O . ASN A 1 102 ? 18.156 -39.108 -3.031 1.00 69.44 102 ASN A O 1
ATOM 766 N N . ALA A 1 103 ? 16.065 -39.328 -3.820 1.00 71.69 103 ALA A N 1
ATOM 767 C CA . ALA A 1 103 ? 16.325 -38.618 -5.076 1.00 71.69 103 ALA A CA 1
ATOM 768 C C . ALA A 1 103 ? 16.820 -37.182 -4.825 1.00 71.69 103 ALA A C 1
ATOM 770 O O . ALA A 1 103 ? 17.727 -36.701 -5.503 1.00 71.69 103 ALA A O 1
ATOM 771 N N . ARG A 1 104 ? 16.270 -36.523 -3.799 1.00 66.50 104 ARG A N 1
ATOM 772 C CA . ARG A 1 104 ? 16.710 -35.208 -3.334 1.00 66.50 104 ARG A CA 1
ATOM 773 C C . ARG A 1 104 ? 18.106 -35.236 -2.701 1.00 66.50 104 ARG A C 1
ATOM 775 O O . ARG A 1 104 ? 18.877 -34.323 -2.959 1.00 66.50 104 ARG A O 1
ATOM 782 N N . GLU A 1 105 ? 18.463 -36.262 -1.926 1.00 70.56 105 GLU A N 1
ATOM 783 C CA . GLU A 1 105 ? 19.813 -36.407 -1.352 1.00 70.56 105 GLU A CA 1
ATOM 784 C C . GLU A 1 105 ? 20.879 -36.700 -2.424 1.00 70.56 105 GLU A C 1
ATOM 786 O O . GLU A 1 105 ? 21.966 -36.125 -2.387 1.00 70.56 105 GLU A O 1
ATOM 791 N N . ASP A 1 106 ? 20.575 -37.532 -3.422 1.00 72.81 106 ASP A N 1
ATOM 792 C CA . ASP A 1 106 ? 21.506 -37.800 -4.525 1.00 72.81 106 ASP A CA 1
ATOM 793 C C . ASP A 1 106 ? 21.669 -36.584 -5.449 1.00 72.81 106 ASP A C 1
ATOM 795 O O . ASP A 1 106 ? 22.784 -36.282 -5.890 1.00 72.81 106 ASP A O 1
ATOM 799 N N . TRP A 1 107 ? 20.595 -35.823 -5.674 1.00 69.56 107 TRP A N 1
ATOM 800 C CA . TRP A 1 107 ? 20.669 -34.537 -6.365 1.00 69.56 107 TRP A CA 1
ATOM 801 C C . TRP A 1 107 ? 21.436 -33.479 -5.543 1.00 69.56 107 TRP A C 1
ATOM 803 O O . TRP A 1 107 ? 22.243 -32.742 -6.107 1.00 69.56 107 TRP A O 1
ATOM 813 N N . TRP A 1 108 ? 21.330 -33.476 -4.207 1.00 64.88 108 TRP A N 1
ATOM 814 C CA . TRP A 1 108 ? 22.187 -32.664 -3.324 1.00 64.88 108 TRP A CA 1
ATOM 815 C C . TRP A 1 108 ? 23.669 -33.006 -3.440 1.00 64.88 108 TRP A C 1
ATOM 817 O O . TRP A 1 108 ? 24.476 -32.098 -3.633 1.00 64.88 108 TRP A O 1
ATOM 827 N N . ARG A 1 109 ? 24.036 -34.290 -3.429 1.00 74.31 109 ARG A N 1
ATOM 828 C CA . ARG A 1 109 ? 25.427 -34.713 -3.667 1.00 74.31 109 ARG A CA 1
ATOM 829 C C . ARG A 1 109 ? 25.919 -34.291 -5.054 1.00 74.31 109 ARG A C 1
ATOM 831 O O . ARG A 1 109 ? 27.103 -34.006 -5.228 1.00 74.31 109 ARG A O 1
ATOM 838 N N . GLN A 1 110 ? 25.033 -34.217 -6.050 1.00 73.88 110 GLN A N 1
ATOM 839 C CA . GLN A 1 110 ? 25.376 -33.669 -7.362 1.00 73.88 110 GLN A CA 1
ATOM 840 C C . GLN A 1 110 ? 25.641 -32.156 -7.302 1.00 73.88 110 GLN A C 1
ATOM 842 O O . GLN A 1 110 ? 26.651 -31.708 -7.846 1.00 73.88 110 GLN A O 1
ATOM 847 N N . CYS A 1 111 ? 24.811 -31.378 -6.601 1.00 67.44 111 CYS A N 1
ATOM 848 C CA . CYS A 1 111 ? 25.045 -29.948 -6.380 1.00 67.44 111 CYS A CA 1
ATOM 849 C C . CYS A 1 111 ? 26.331 -29.671 -5.578 1.00 67.44 111 CYS A C 1
ATOM 851 O O . CYS A 1 111 ? 27.063 -28.748 -5.923 1.00 67.44 111 CYS A O 1
ATOM 853 N N . GLU A 1 112 ? 26.652 -30.465 -4.552 1.00 68.75 112 GLU A N 1
ATOM 854 C CA . GLU A 1 112 ? 27.918 -30.357 -3.806 1.00 68.75 112 GLU A CA 1
ATOM 855 C C . GLU A 1 112 ? 29.135 -30.627 -4.704 1.00 68.75 112 GLU A C 1
ATOM 857 O O . GLU A 1 112 ? 30.086 -29.845 -4.704 1.00 68.75 112 GLU A O 1
ATOM 862 N N . ARG A 1 113 ? 29.086 -31.671 -5.546 1.00 77.50 113 ARG A N 1
ATOM 863 C CA . ARG A 1 113 ? 30.150 -31.947 -6.529 1.00 77.50 113 ARG A CA 1
ATOM 864 C C . ARG A 1 113 ? 30.341 -30.796 -7.519 1.00 77.50 113 ARG A C 1
ATOM 866 O O . ARG A 1 113 ? 31.482 -30.460 -7.828 1.00 77.50 113 ARG A O 1
ATOM 873 N N . VAL A 1 114 ? 29.251 -30.173 -7.977 1.00 73.19 114 VAL A N 1
ATOM 874 C CA . VAL A 1 114 ? 29.287 -28.983 -8.847 1.00 73.19 114 VAL A CA 1
ATOM 875 C C . VAL A 1 114 ? 29.887 -27.779 -8.117 1.00 73.19 114 VAL A C 1
ATOM 877 O O . VAL A 1 114 ? 30.783 -27.139 -8.660 1.00 73.19 114 VAL A O 1
ATOM 880 N N . CYS A 1 115 ? 29.470 -27.502 -6.877 1.00 64.44 115 CYS A N 1
ATOM 881 C CA . CYS A 1 115 ? 30.070 -26.467 -6.028 1.00 64.44 115 CYS A CA 1
ATOM 882 C C . CYS A 1 115 ? 31.586 -26.637 -5.904 1.00 64.44 115 CYS A C 1
ATOM 884 O O . CYS A 1 115 ? 32.341 -25.690 -6.110 1.00 64.44 115 CYS A O 1
ATOM 886 N N . ASP A 1 116 ? 32.041 -27.838 -5.551 1.00 73.00 116 ASP A N 1
ATOM 887 C CA . ASP A 1 116 ? 33.453 -28.084 -5.281 1.00 73.00 116 ASP A CA 1
ATOM 888 C C . ASP A 1 116 ? 34.303 -28.089 -6.556 1.00 73.00 116 ASP A C 1
ATOM 890 O O . ASP A 1 116 ? 35.435 -27.612 -6.520 1.00 73.00 116 ASP A O 1
ATOM 894 N N . ALA A 1 117 ? 33.764 -28.542 -7.691 1.00 73.56 117 ALA A N 1
ATOM 895 C CA . ALA A 1 117 ? 34.419 -28.394 -8.991 1.00 73.56 117 ALA A CA 1
ATOM 896 C C . ALA A 1 117 ? 34.510 -26.915 -9.418 1.00 73.56 117 ALA A C 1
ATOM 898 O O . ALA A 1 117 ? 35.583 -26.443 -9.793 1.00 73.56 117 ALA A O 1
ATOM 899 N N . ALA A 1 118 ? 33.432 -26.139 -9.267 1.00 67.56 118 ALA A N 1
ATOM 900 C CA . ALA A 1 118 ? 33.431 -24.707 -9.567 1.00 67.56 118 ALA A CA 1
ATOM 901 C C . ALA A 1 118 ? 34.401 -23.916 -8.662 1.00 67.56 118 ALA A C 1
ATOM 903 O O . ALA A 1 118 ? 35.173 -23.099 -9.157 1.00 67.56 118 ALA A O 1
ATOM 904 N N . ARG A 1 119 ? 34.469 -24.226 -7.357 1.00 67.44 119 ARG A N 1
ATOM 905 C CA . ARG A 1 119 ? 35.478 -23.676 -6.424 1.00 67.44 119 ARG A CA 1
ATOM 906 C C . ARG A 1 119 ? 36.922 -23.969 -6.841 1.00 67.44 119 ARG A C 1
ATOM 908 O O . ARG A 1 119 ? 37.802 -23.163 -6.549 1.00 67.44 119 ARG A O 1
ATOM 915 N N . ARG A 1 120 ? 37.177 -25.115 -7.483 1.00 77.25 120 ARG A N 1
ATOM 916 C CA . ARG A 1 120 ? 38.493 -25.487 -8.034 1.00 77.25 120 ARG A CA 1
ATOM 917 C C . ARG A 1 120 ? 38.764 -24.880 -9.419 1.00 77.25 120 ARG A C 1
ATOM 919 O O . ARG A 1 120 ? 39.866 -25.038 -9.930 1.00 77.25 120 ARG A O 1
ATOM 926 N N . GLY A 1 121 ? 37.797 -24.171 -10.010 1.00 74.56 121 GLY A N 1
ATOM 927 C CA . GLY A 1 121 ? 37.888 -23.632 -11.371 1.00 74.56 121 GLY A CA 1
ATOM 928 C C . GLY A 1 121 ? 37.721 -24.688 -12.471 1.00 74.56 121 GLY A C 1
ATOM 929 O O . GLY A 1 121 ? 38.102 -24.442 -13.609 1.00 74.56 121 GLY A O 1
ATOM 930 N N . GLU A 1 122 ? 37.173 -25.862 -12.144 1.00 80.75 122 GLU A N 1
ATOM 931 C CA . GLU A 1 122 ? 37.016 -27.001 -13.065 1.00 80.75 122 GLU A CA 1
ATOM 932 C C . GLU A 1 122 ? 35.731 -26.936 -13.909 1.00 80.75 122 GLU A C 1
ATOM 934 O O . GLU A 1 122 ? 35.573 -27.729 -14.836 1.00 80.75 122 GLU A O 1
ATOM 939 N N . LEU A 1 123 ? 34.807 -26.018 -13.597 1.00 73.69 123 LEU A N 1
ATOM 940 C CA . LEU A 1 123 ? 33.543 -25.839 -14.320 1.00 73.69 123 LEU A CA 1
ATOM 941 C C . LEU A 1 123 ? 33.413 -24.425 -14.909 1.00 73.69 123 LEU A C 1
ATOM 943 O O . LEU A 1 123 ? 33.673 -23.453 -14.195 1.00 73.69 123 LEU A O 1
ATOM 947 N N . PRO A 1 124 ? 32.946 -24.283 -16.166 1.00 73.81 124 PRO A N 1
ATOM 948 C CA . PRO A 1 124 ? 32.546 -22.994 -16.727 1.00 73.81 124 PRO A CA 1
ATOM 949 C C . PRO A 1 124 ? 31.359 -22.384 -15.966 1.00 73.81 124 PRO A C 1
ATOM 951 O O . PRO A 1 124 ? 30.432 -23.108 -15.595 1.00 73.81 124 PRO A O 1
ATOM 954 N N . SER A 1 125 ? 31.316 -21.051 -15.821 1.00 65.94 125 SER A N 1
ATOM 955 C CA . SER A 1 125 ? 30.187 -20.346 -15.179 1.00 65.94 125 SER A CA 1
ATOM 956 C C . SER A 1 125 ? 28.826 -20.743 -15.760 1.00 65.94 125 SER A C 1
ATOM 958 O O . SER A 1 125 ? 27.883 -20.973 -15.008 1.00 65.94 125 SER A O 1
ATOM 960 N N . ALA A 1 126 ? 28.739 -20.915 -17.085 1.00 70.56 126 ALA A N 1
ATOM 961 C CA . ALA A 1 126 ? 27.519 -21.327 -17.781 1.00 70.56 126 ALA A CA 1
ATOM 962 C C . ALA A 1 126 ? 26.957 -22.679 -17.297 1.00 70.56 126 ALA A C 1
ATOM 964 O O . ALA A 1 126 ? 25.745 -22.879 -17.302 1.00 70.56 126 ALA A O 1
ATOM 965 N N . ASP A 1 127 ? 27.803 -23.614 -16.854 1.00 74.50 127 ASP A N 1
ATOM 966 C CA . ASP A 1 127 ? 27.344 -24.904 -16.327 1.00 74.50 127 ASP A CA 1
ATOM 967 C C . ASP A 1 127 ? 26.934 -24.807 -14.849 1.00 74.50 127 ASP A C 1
ATOM 969 O O . ASP A 1 127 ? 25.990 -25.477 -14.427 1.00 74.50 127 ASP A O 1
ATOM 973 N N . VAL A 1 128 ? 27.555 -23.905 -14.079 1.00 73.19 128 VAL A N 1
ATOM 974 C CA . VAL A 1 128 ? 27.101 -23.557 -12.719 1.00 73.19 128 VAL A CA 1
ATOM 975 C C . VAL A 1 128 ? 25.731 -22.867 -12.768 1.00 73.19 128 VAL A C 1
ATOM 977 O O . VAL A 1 128 ? 24.842 -23.218 -11.989 1.00 73.19 128 VAL A O 1
ATOM 980 N N . LEU A 1 129 ? 25.528 -21.952 -13.726 1.00 70.06 129 LEU A N 1
ATOM 981 C CA . LEU A 1 129 ? 24.243 -21.306 -14.010 1.00 70.06 129 LEU A CA 1
ATOM 982 C C . LEU A 1 129 ? 23.169 -22.341 -14.367 1.00 70.06 129 LEU A C 1
ATOM 984 O O . LEU A 1 129 ? 22.136 -22.379 -13.704 1.00 70.06 129 LEU A O 1
ATOM 988 N N . LYS A 1 130 ? 23.417 -23.263 -15.311 1.00 77.06 130 LYS A N 1
ATOM 989 C CA . LYS A 1 130 ? 22.460 -24.345 -15.646 1.00 77.06 130 LYS A CA 1
ATOM 990 C C . LYS A 1 130 ? 22.034 -25.167 -14.425 1.00 77.06 130 LYS A C 1
ATOM 992 O O . LYS A 1 130 ? 20.854 -25.487 -14.284 1.00 77.06 130 LYS A O 1
ATOM 997 N N . VAL A 1 131 ? 22.972 -25.501 -13.533 1.00 75.62 131 VAL A N 1
ATOM 998 C CA . VAL A 1 131 ? 22.672 -26.256 -12.303 1.00 75.62 131 VAL A CA 1
ATOM 999 C C . VAL A 1 131 ? 21.835 -25.426 -11.326 1.00 75.62 131 VAL A C 1
ATOM 1001 O O . VAL A 1 131 ? 20.905 -25.962 -10.724 1.00 75.62 131 VAL A O 1
ATOM 1004 N N . LEU A 1 132 ? 22.097 -24.122 -11.205 1.00 70.06 132 LEU A N 1
ATOM 1005 C CA . LEU A 1 132 ? 21.256 -23.202 -10.436 1.00 70.06 132 LEU A CA 1
ATOM 1006 C C . LEU A 1 132 ? 19.852 -23.031 -11.037 1.00 70.06 132 LEU A C 1
ATOM 1008 O O . LEU A 1 132 ? 18.876 -23.037 -10.287 1.00 70.06 132 LEU A O 1
ATOM 1012 N N . HIS A 1 133 ? 19.727 -22.914 -12.361 1.00 70.94 133 HIS A N 1
ATOM 1013 C CA . HIS A 1 133 ? 18.436 -22.831 -13.052 1.00 70.94 133 HIS A CA 1
ATOM 1014 C C . HIS A 1 133 ? 17.585 -24.070 -12.774 1.00 70.94 133 HIS A C 1
ATOM 1016 O O . HIS A 1 133 ? 16.490 -23.952 -12.221 1.00 70.94 133 HIS A O 1
ATOM 1022 N N . ALA A 1 134 ? 18.141 -25.261 -13.028 1.00 76.25 134 ALA A N 1
ATOM 1023 C CA . ALA A 1 134 ? 17.491 -26.528 -12.702 1.00 76.25 134 ALA A CA 1
ATOM 1024 C C . ALA A 1 134 ? 17.096 -26.615 -11.215 1.00 76.25 134 ALA A C 1
ATOM 1026 O O . ALA A 1 134 ? 16.046 -27.164 -10.884 1.00 76.25 134 ALA A O 1
ATOM 1027 N N . PHE A 1 135 ? 17.901 -26.033 -10.318 1.00 71.19 135 PHE A N 1
ATOM 1028 C CA . PHE A 1 135 ? 17.601 -25.989 -8.890 1.00 71.19 135 PHE A CA 1
ATOM 1029 C C . PHE A 1 135 ? 16.374 -25.139 -8.561 1.00 71.19 135 PHE A C 1
ATOM 1031 O O . PHE A 1 135 ? 15.479 -25.594 -7.846 1.00 71.19 135 PHE A O 1
ATOM 1038 N N . MET A 1 136 ? 16.330 -23.900 -9.053 1.00 67.00 136 MET A N 1
ATOM 1039 C CA . MET A 1 136 ? 15.231 -22.980 -8.751 1.00 67.00 136 MET A CA 1
ATOM 1040 C C . MET A 1 136 ? 13.914 -23.408 -9.407 1.00 67.00 136 MET A C 1
ATOM 1042 O O . MET A 1 136 ? 12.848 -23.167 -8.838 1.00 67.00 136 MET A O 1
ATOM 1046 N N . ASP A 1 137 ? 13.972 -24.077 -10.559 1.00 72.69 137 ASP A N 1
ATOM 1047 C CA . ASP A 1 137 ? 12.780 -24.615 -11.214 1.00 72.69 137 ASP A CA 1
ATOM 1048 C C . ASP A 1 137 ? 12.194 -25.818 -10.460 1.00 72.69 137 ASP A C 1
ATOM 1050 O O . ASP A 1 137 ? 10.971 -25.905 -10.330 1.00 72.69 137 ASP A O 1
ATOM 1054 N N . LEU A 1 138 ? 13.028 -26.695 -9.883 1.00 72.31 138 LEU A N 1
ATOM 1055 C CA . LEU A 1 138 ? 12.570 -27.803 -9.033 1.00 72.31 138 LEU A CA 1
ATOM 1056 C C . LEU A 1 138 ? 11.866 -27.307 -7.758 1.00 72.31 138 LEU A C 1
ATOM 1058 O O . LEU A 1 138 ? 10.752 -27.744 -7.470 1.00 72.31 138 LEU A O 1
ATOM 1062 N N . ASP A 1 139 ? 12.456 -26.352 -7.030 1.00 64.31 139 ASP A N 1
ATOM 1063 C CA . ASP A 1 139 ? 11.835 -25.760 -5.827 1.00 64.31 139 ASP A CA 1
ATOM 1064 C C . ASP A 1 139 ? 10.525 -25.018 -6.181 1.00 64.31 139 ASP A C 1
ATOM 1066 O O . ASP A 1 139 ? 9.510 -25.129 -5.486 1.00 64.31 139 ASP A O 1
ATOM 1070 N N . GLY A 1 140 ? 10.494 -24.342 -7.337 1.00 65.56 140 GLY A N 1
ATOM 1071 C CA . GLY A 1 140 ? 9.292 -23.707 -7.881 1.00 65.56 140 GLY A CA 1
ATOM 1072 C C . GLY A 1 140 ? 8.182 -24.691 -8.279 1.00 65.56 140 GLY A C 1
ATOM 1073 O O . GLY A 1 140 ? 7.000 -24.373 -8.121 1.00 65.56 140 GLY A O 1
ATOM 1074 N N . GLN A 1 141 ? 8.530 -25.884 -8.771 1.00 70.88 141 GLN A N 1
ATOM 1075 C CA . GLN A 1 141 ? 7.576 -26.962 -9.051 1.00 70.88 141 GLN A CA 1
ATOM 1076 C C . GLN A 1 141 ? 7.045 -27.599 -7.757 1.00 70.88 141 GLN A C 1
ATOM 1078 O O . GLN A 1 141 ? 5.825 -27.717 -7.616 1.00 70.88 141 GLN A O 1
ATOM 1083 N N . GLU A 1 142 ? 7.911 -27.923 -6.785 1.00 67.06 142 GLU A N 1
ATOM 1084 C CA . GLU A 1 142 ? 7.491 -28.450 -5.473 1.00 67.06 142 GLU A CA 1
ATOM 1085 C C . GLU A 1 142 ? 6.525 -27.483 -4.763 1.00 67.06 142 GLU A C 1
ATOM 1087 O O . GLU A 1 142 ? 5.483 -27.906 -4.255 1.00 67.06 142 GLU A O 1
ATOM 1092 N N . ALA A 1 143 ? 6.811 -26.175 -4.786 1.00 57.09 143 ALA A N 1
ATOM 1093 C CA . ALA A 1 143 ? 5.946 -25.158 -4.190 1.00 57.09 143 ALA A CA 1
ATOM 1094 C C . ALA A 1 143 ? 4.548 -25.104 -4.838 1.00 57.09 143 ALA A C 1
ATOM 1096 O O . ALA A 1 143 ? 3.546 -24.980 -4.129 1.00 57.09 143 ALA A O 1
ATOM 1097 N N . ARG A 1 144 ? 4.459 -25.241 -6.170 1.00 66.62 144 ARG A N 1
ATOM 1098 C CA . ARG A 1 144 ? 3.180 -25.288 -6.907 1.00 66.62 144 ARG A CA 1
ATOM 1099 C C . ARG A 1 144 ? 2.405 -26.581 -6.626 1.00 66.62 144 ARG A C 1
ATOM 1101 O O . ARG A 1 144 ? 1.193 -26.520 -6.412 1.00 66.62 144 ARG A O 1
ATOM 1108 N N . GLU A 1 145 ? 3.087 -27.729 -6.555 1.00 70.62 145 GLU A N 1
ATOM 1109 C CA . GLU A 1 145 ? 2.478 -28.998 -6.122 1.00 70.62 145 GLU A CA 1
ATOM 1110 C C . GLU A 1 145 ? 1.926 -28.917 -4.688 1.00 70.62 145 GLU A C 1
ATOM 1112 O O . GLU A 1 145 ? 0.851 -29.453 -4.415 1.00 70.62 145 GLU A O 1
ATOM 1117 N N . GLU A 1 146 ? 2.639 -28.273 -3.756 1.00 58.81 146 GLU A N 1
ATOM 1118 C CA . GLU A 1 146 ? 2.190 -28.121 -2.364 1.00 58.81 146 GLU A CA 1
ATOM 1119 C C . GLU A 1 146 ? 1.049 -27.093 -2.237 1.00 58.81 146 GLU A C 1
ATOM 1121 O O . GLU A 1 146 ? 0.136 -27.265 -1.420 1.00 58.81 146 GLU A O 1
ATOM 1126 N N . GLU A 1 147 ? 1.035 -26.047 -3.069 1.00 54.44 147 GLU A N 1
ATOM 1127 C CA . GLU A 1 147 ? -0.032 -25.046 -3.070 1.00 54.44 147 GLU A CA 1
ATOM 1128 C C . GLU A 1 147 ? -1.375 -25.622 -3.553 1.00 54.44 147 GLU A C 1
ATOM 1130 O O . GLU A 1 147 ? -2.405 -25.339 -2.930 1.00 54.44 147 GLU A O 1
ATOM 1135 N N . GLY A 1 148 ? -1.356 -26.510 -4.555 1.00 65.69 148 GLY A N 1
ATOM 1136 C CA . GLY A 1 148 ? -2.537 -27.226 -5.056 1.00 65.69 148 GLY A CA 1
ATOM 1137 C C . GLY A 1 148 ? -3.119 -28.294 -4.114 1.00 65.69 148 GLY A C 1
ATOM 1138 O O . GLY A 1 148 ? -4.265 -28.706 -4.292 1.00 65.69 148 GLY A O 1
ATOM 1139 N N . ARG A 1 149 ? -2.382 -28.741 -3.086 1.00 56.62 149 ARG A N 1
ATOM 1140 C CA . ARG A 1 149 ? -2.874 -29.738 -2.112 1.00 56.62 149 ARG A CA 1
ATOM 1141 C C . ARG A 1 149 ? -3.746 -29.088 -1.028 1.00 56.62 149 ARG A C 1
ATOM 1143 O O . ARG A 1 149 ? -3.510 -27.959 -0.593 1.00 56.62 149 ARG A O 1
ATOM 1150 N N . THR A 1 150 ? -4.776 -29.803 -0.573 1.00 45.56 150 THR A N 1
ATOM 1151 C CA . THR A 1 150 ? -5.792 -29.283 0.360 1.00 45.56 150 THR A CA 1
ATOM 1152 C C . THR A 1 150 ? -5.239 -28.970 1.761 1.00 45.56 150 THR A C 1
ATOM 1154 O O . THR A 1 150 ? -4.183 -29.436 2.190 1.00 45.56 150 THR A O 1
ATOM 1157 N N . THR A 1 151 ? -5.953 -28.110 2.491 1.00 51.34 151 THR A N 1
ATOM 1158 C CA . THR A 1 151 ? -5.452 -27.293 3.616 1.00 51.34 151 THR A CA 1
ATOM 1159 C C . THR A 1 151 ? -4.973 -28.028 4.878 1.00 51.34 151 THR A C 1
ATOM 1161 O O . THR A 1 151 ? -4.416 -27.376 5.761 1.00 51.34 151 THR A O 1
ATOM 1164 N N . ALA A 1 152 ? -5.132 -29.350 4.990 1.00 46.53 152 ALA A N 1
ATOM 1165 C CA . ALA A 1 152 ? -4.894 -30.085 6.238 1.00 46.53 152 ALA A CA 1
ATOM 1166 C C . ALA A 1 152 ? -3.406 -30.315 6.598 1.00 46.53 152 ALA A C 1
ATOM 1168 O O . ALA A 1 152 ? -3.079 -30.412 7.781 1.00 46.53 152 ALA A O 1
ATOM 1169 N N . HIS A 1 153 ? -2.492 -30.377 5.618 1.00 43.09 153 HIS A N 1
ATOM 1170 C CA . HIS A 1 153 ? -1.082 -30.760 5.854 1.00 43.09 153 HIS A CA 1
ATOM 1171 C C . HIS A 1 153 ? -0.045 -29.625 5.714 1.00 43.09 153 HIS A C 1
ATOM 1173 O O . HIS A 1 153 ? 1.112 -29.797 6.115 1.00 43.09 153 HIS A O 1
ATOM 1179 N N . LYS A 1 154 ? -0.456 -28.438 5.242 1.00 44.69 154 LYS A N 1
ATOM 1180 C CA . LYS A 1 154 ? 0.439 -27.311 4.900 1.00 44.69 154 LYS A CA 1
ATOM 1181 C C . LYS A 1 154 ? 1.416 -26.817 5.996 1.00 44.69 154 LYS A C 1
ATOM 1183 O O . LYS A 1 154 ? 2.486 -26.343 5.624 1.00 44.69 154 LYS A O 1
ATOM 1188 N N . PRO A 1 155 ? 1.145 -26.870 7.322 1.00 42.94 155 PRO A N 1
ATOM 1189 C CA . PRO A 1 155 ? 2.088 -26.322 8.309 1.00 42.94 155 PRO A CA 1
ATOM 1190 C C . PRO A 1 155 ? 3.198 -27.290 8.762 1.00 42.94 155 PRO A C 1
ATOM 1192 O O . PRO A 1 155 ? 4.127 -26.842 9.441 1.00 42.94 155 PRO A O 1
ATOM 1195 N N . TYR A 1 156 ? 3.107 -28.590 8.448 1.00 36.22 156 TYR A N 1
ATOM 1196 C CA . TYR A 1 156 ? 4.072 -29.598 8.923 1.00 36.22 156 TYR A CA 1
ATOM 1197 C C . TYR A 1 156 ? 5.106 -29.974 7.853 1.00 36.22 156 TYR A C 1
ATOM 1199 O O . TYR A 1 156 ? 6.299 -29.988 8.155 1.00 36.22 156 TYR A O 1
ATOM 1207 N N . LEU A 1 157 ? 4.670 -30.195 6.605 1.00 42.31 157 LEU A N 1
ATOM 1208 C CA . LEU A 1 157 ? 5.557 -30.497 5.470 1.00 42.31 157 LEU A CA 1
ATOM 1209 C C . LEU A 1 157 ? 6.496 -29.325 5.169 1.00 42.31 157 LEU A C 1
ATOM 1211 O O . LEU A 1 157 ? 7.713 -29.493 5.239 1.00 42.31 157 LEU A O 1
ATOM 1215 N N . ARG A 1 158 ? 5.942 -28.114 5.030 1.00 44.38 158 ARG A N 1
ATOM 1216 C CA . ARG A 1 158 ? 6.677 -26.851 4.842 1.00 44.38 158 ARG A CA 1
ATOM 1217 C C . ARG A 1 158 ? 7.771 -26.550 5.884 1.00 44.38 158 ARG A C 1
ATOM 1219 O O . ARG A 1 158 ? 8.588 -25.673 5.660 1.00 44.38 158 ARG A O 1
ATOM 1226 N N . LYS A 1 159 ? 7.821 -27.236 7.037 1.00 45.91 159 LYS A N 1
ATOM 1227 C CA . LYS A 1 159 ? 8.928 -27.112 8.015 1.00 45.91 159 LYS A CA 1
ATOM 1228 C C . LYS A 1 159 ? 10.084 -28.092 7.794 1.00 45.91 159 LYS A C 1
ATOM 1230 O O . LYS A 1 159 ? 11.147 -27.890 8.382 1.00 45.91 159 LYS A O 1
ATOM 1235 N N . GLN A 1 160 ? 9.874 -29.148 7.014 1.00 42.62 160 GLN A N 1
ATOM 1236 C CA . GLN A 1 160 ? 10.889 -30.144 6.667 1.00 42.62 160 GLN A CA 1
ATOM 1237 C C . GLN A 1 160 ? 11.379 -29.982 5.221 1.00 42.62 160 GLN A C 1
ATOM 1239 O O . GLN A 1 160 ? 12.568 -30.159 4.983 1.00 42.62 160 GLN A O 1
ATOM 1244 N N . THR A 1 161 ? 10.516 -29.568 4.286 1.00 43.12 161 THR A N 1
ATOM 1245 C CA . THR A 1 161 ? 10.872 -29.376 2.867 1.00 43.12 161 THR A CA 1
ATOM 1246 C C . THR A 1 161 ? 11.657 -28.090 2.593 1.00 43.12 161 THR A C 1
ATOM 1248 O O . THR A 1 161 ? 12.516 -28.087 1.721 1.00 43.12 161 THR A O 1
ATOM 1251 N N . THR A 1 162 ? 11.452 -27.006 3.351 1.00 45.88 162 THR A N 1
ATOM 1252 C CA . THR A 1 162 ? 12.096 -25.706 3.053 1.00 45.88 162 THR A CA 1
ATOM 1253 C C . THR A 1 162 ? 13.454 -25.495 3.727 1.00 45.88 162 THR A C 1
ATOM 1255 O O . THR A 1 162 ? 14.010 -24.403 3.646 1.00 45.88 162 THR A O 1
ATOM 1258 N N . LYS A 1 163 ? 14.020 -26.506 4.402 1.00 46.72 163 LYS A N 1
ATOM 1259 C CA . LYS A 1 163 ? 15.430 -26.480 4.834 1.00 46.72 163 LYS A CA 1
ATOM 1260 C C . LYS A 1 163 ? 16.356 -26.926 3.699 1.00 46.72 163 LYS A C 1
ATOM 1262 O O . LYS A 1 163 ? 17.177 -27.825 3.860 1.00 46.72 163 LYS A O 1
ATOM 1267 N N . VAL A 1 164 ? 16.244 -26.243 2.562 1.00 53.53 164 VAL A N 1
ATOM 1268 C CA . VAL A 1 164 ? 17.423 -25.994 1.733 1.00 53.53 164 VAL A CA 1
ATOM 1269 C C . VAL A 1 164 ? 18.394 -25.226 2.626 1.00 53.53 164 VAL A C 1
ATOM 1271 O O . VAL A 1 164 ? 18.047 -24.168 3.149 1.00 53.53 164 VAL A O 1
ATOM 1274 N N . ASP A 1 165 ? 19.570 -25.790 2.888 1.00 61.03 165 ASP A N 1
ATOM 1275 C CA . ASP A 1 165 ? 20.570 -25.096 3.694 1.00 61.03 165 ASP A CA 1
ATOM 1276 C C . ASP A 1 165 ? 21.121 -23.929 2.867 1.00 61.03 165 ASP A C 1
ATOM 1278 O O . ASP A 1 165 ? 21.814 -24.136 1.867 1.00 61.03 165 ASP A O 1
ATOM 1282 N N . GLU A 1 166 ? 20.780 -22.709 3.298 1.00 60.69 166 GLU A N 1
ATOM 1283 C CA . GLU A 1 166 ? 21.142 -21.416 2.699 1.00 60.69 166 GLU A CA 1
ATOM 1284 C C . GLU A 1 166 ? 22.625 -21.352 2.305 1.00 60.69 166 GLU A C 1
ATOM 1286 O O . GLU A 1 166 ? 22.974 -20.695 1.328 1.00 60.69 166 GLU A O 1
ATOM 1291 N N . ARG A 1 167 ? 23.486 -22.092 3.017 1.00 62.88 167 ARG A N 1
ATOM 1292 C CA . ARG A 1 167 ? 24.924 -22.234 2.760 1.00 62.88 167 ARG A CA 1
ATOM 1293 C C . ARG A 1 167 ? 25.279 -22.843 1.404 1.00 62.88 167 ARG A C 1
ATOM 1295 O O . ARG A 1 167 ? 26.324 -22.490 0.872 1.00 62.88 167 ARG A O 1
ATOM 1302 N N . HIS A 1 168 ? 24.466 -23.740 0.845 1.00 63.22 168 HIS A N 1
ATOM 1303 C CA . HIS A 1 168 ? 24.759 -24.413 -0.433 1.00 63.22 168 HIS A CA 1
ATOM 1304 C C . HIS A 1 168 ? 24.340 -23.564 -1.626 1.00 63.22 168 HIS A C 1
ATOM 1306 O O . HIS A 1 168 ? 25.059 -23.480 -2.615 1.00 63.22 168 HIS A O 1
ATOM 1312 N N . VAL A 1 169 ? 23.231 -22.843 -1.487 1.00 64.75 169 VAL A N 1
ATOM 1313 C CA . VAL A 1 169 ? 22.853 -21.782 -2.420 1.00 64.75 169 VAL A CA 1
ATOM 1314 C C . VAL A 1 169 ? 23.889 -20.658 -2.362 1.00 64.75 169 VAL A C 1
ATOM 1316 O O . VAL A 1 169 ? 24.445 -20.284 -3.388 1.00 64.75 169 VAL A O 1
ATOM 1319 N N . GLU A 1 170 ? 24.246 -20.188 -1.162 1.00 67.06 170 GLU A N 1
ATOM 1320 C CA . GLU A 1 170 ? 25.359 -19.253 -0.960 1.00 67.06 170 GLU A CA 1
ATOM 1321 C C . GLU A 1 170 ? 26.667 -19.802 -1.553 1.00 67.06 170 GLU A C 1
ATOM 1323 O O . GLU A 1 170 ? 27.441 -19.037 -2.111 1.00 67.06 170 GLU A O 1
ATOM 1328 N N . CYS A 1 171 ? 26.899 -21.115 -1.519 1.00 67.06 171 CYS A N 1
ATOM 1329 C CA . CYS A 1 171 ? 28.054 -21.750 -2.142 1.00 67.06 171 CYS A CA 1
ATOM 1330 C C . CYS A 1 171 ? 28.014 -21.733 -3.677 1.00 67.06 171 CYS A C 1
ATOM 1332 O O . CYS A 1 171 ? 29.018 -21.360 -4.279 1.00 67.06 171 CYS A O 1
ATOM 1334 N N . LEU A 1 172 ? 26.901 -22.104 -4.318 1.00 65.38 172 LEU A N 1
ATOM 1335 C CA . LEU A 1 172 ? 26.763 -22.048 -5.780 1.00 65.38 172 LEU A CA 1
ATOM 1336 C C . LEU A 1 172 ? 26.942 -20.609 -6.284 1.00 65.38 172 LEU A C 1
ATOM 1338 O O . LEU A 1 172 ? 27.741 -20.369 -7.184 1.00 65.38 172 LEU A O 1
ATOM 1342 N N . TYR A 1 173 ? 26.296 -19.643 -5.624 1.00 67.38 173 TYR A N 1
ATOM 1343 C CA . TYR A 1 173 ? 26.451 -18.218 -5.924 1.00 67.38 173 TYR A CA 1
ATOM 1344 C C . TYR A 1 173 ? 27.893 -17.727 -5.668 1.00 67.38 173 TYR A C 1
ATOM 1346 O O . TYR A 1 173 ? 28.458 -17.042 -6.518 1.00 67.38 173 TYR A O 1
ATOM 1354 N N . ARG A 1 174 ? 28.535 -18.110 -4.545 1.00 67.62 174 ARG A N 1
ATOM 1355 C CA . ARG A 1 174 ? 29.970 -17.830 -4.282 1.00 67.62 174 ARG A CA 1
ATOM 1356 C C . ARG A 1 174 ? 30.852 -18.410 -5.372 1.00 67.62 174 ARG A C 1
ATOM 1358 O O . ARG A 1 174 ? 31.810 -17.759 -5.753 1.00 67.62 174 ARG A O 1
ATOM 1365 N N . SER A 1 175 ? 30.539 -19.605 -5.858 1.00 67.00 175 SER A N 1
ATOM 1366 C CA . SER A 1 175 ? 31.327 -20.261 -6.897 1.00 67.00 175 SER A CA 1
ATOM 1367 C C . SER A 1 175 ? 31.219 -19.499 -8.216 1.00 67.00 175 SER A C 1
ATOM 1369 O O . SER A 1 175 ? 32.248 -19.241 -8.818 1.00 67.00 175 SER A O 1
ATOM 1371 N N . LEU A 1 176 ? 30.023 -19.027 -8.586 1.00 66.44 176 LEU A N 1
ATOM 1372 C CA . LEU A 1 176 ? 29.794 -18.156 -9.748 1.00 66.44 176 LEU A CA 1
ATOM 1373 C C . LEU A 1 176 ? 30.629 -16.864 -9.692 1.00 66.44 176 LEU A C 1
ATOM 1375 O O . LEU A 1 176 ? 31.377 -16.573 -10.618 1.00 66.44 176 LEU A O 1
ATOM 1379 N N . LEU A 1 177 ? 30.596 -16.147 -8.560 1.00 62.91 177 LEU A N 1
ATOM 1380 C CA . LEU A 1 177 ? 31.413 -14.939 -8.335 1.00 62.91 177 LEU A CA 1
ATOM 1381 C C . LEU A 1 177 ? 32.914 -15.211 -8.087 1.00 62.91 177 LEU A C 1
ATOM 1383 O O . LEU A 1 177 ? 33.668 -14.276 -7.815 1.00 62.91 177 LEU A O 1
ATOM 1387 N N . LEU A 1 178 ? 33.351 -16.474 -8.108 1.00 62.47 178 LEU A N 1
ATOM 1388 C CA . LEU A 1 178 ? 34.761 -16.868 -7.997 1.00 62.47 178 LEU A CA 1
ATOM 1389 C C . LEU A 1 178 ? 35.301 -17.435 -9.319 1.00 62.47 178 LEU A C 1
ATOM 1391 O O . LEU A 1 178 ? 36.476 -17.216 -9.618 1.00 62.47 178 LEU A O 1
ATOM 1395 N N . THR A 1 179 ? 34.471 -18.120 -10.117 1.00 60.06 179 THR A N 1
ATOM 1396 C CA . THR A 1 179 ? 34.791 -18.522 -11.497 1.00 60.06 179 THR A CA 1
ATOM 1397 C C . THR A 1 179 ? 34.830 -17.301 -12.406 1.00 60.06 179 THR A C 1
ATOM 1399 O O . THR A 1 179 ? 35.794 -17.109 -13.148 1.00 60.06 179 THR A O 1
ATOM 1402 N N . GLU A 1 180 ? 33.855 -16.403 -12.273 1.00 55.72 180 GLU A N 1
ATOM 1403 C CA . GLU A 1 180 ? 33.996 -15.039 -12.757 1.00 55.72 180 GLU A CA 1
ATOM 1404 C C . GLU A 1 180 ? 34.818 -14.236 -11.762 1.00 55.72 180 GLU A C 1
ATOM 1406 O O . GLU A 1 180 ? 34.323 -13.755 -10.743 1.00 55.72 180 GLU A O 1
ATOM 1411 N N . LYS A 1 181 ? 36.077 -13.975 -12.122 1.00 48.72 181 LYS A N 1
ATOM 1412 C CA . LYS A 1 181 ? 36.728 -12.755 -11.655 1.00 48.72 181 LYS A CA 1
ATOM 1413 C C . LYS A 1 181 ? 35.956 -11.571 -12.230 1.00 48.72 181 LYS A C 1
ATOM 1415 O O . LYS A 1 181 ? 36.360 -11.015 -13.251 1.00 48.72 181 LYS A O 1
ATOM 1420 N N . VAL A 1 182 ? 34.902 -11.152 -11.526 1.00 48.28 182 VAL A N 1
ATOM 1421 C CA . VAL A 1 182 ? 34.319 -9.808 -11.617 1.00 48.28 182 VAL A CA 1
ATOM 1422 C C . VAL A 1 182 ? 35.355 -8.836 -11.052 1.00 48.28 182 VAL A C 1
ATOM 1424 O O . VAL A 1 182 ? 35.199 -8.235 -9.990 1.00 48.28 182 VAL A O 1
ATOM 1427 N N . ALA A 1 183 ? 36.481 -8.727 -11.757 1.00 42.06 183 ALA A N 1
ATOM 1428 C CA . ALA A 1 183 ? 37.332 -7.571 -11.641 1.00 42.06 183 ALA A CA 1
ATOM 1429 C C . ALA A 1 183 ? 36.425 -6.378 -11.962 1.00 42.06 183 ALA A C 1
ATOM 1431 O O . ALA A 1 183 ? 35.734 -6.423 -12.988 1.00 42.06 183 ALA A O 1
ATOM 1432 N N . PRO A 1 184 ? 36.381 -5.331 -11.118 1.00 42.59 184 PRO A N 1
ATOM 1433 C CA . PRO A 1 184 ? 35.762 -4.092 -11.553 1.00 42.59 184 PRO A CA 1
ATOM 1434 C C . PRO A 1 184 ? 36.393 -3.726 -12.898 1.00 42.59 184 PRO A C 1
ATOM 1436 O O . PRO A 1 184 ? 37.598 -3.932 -13.083 1.00 42.59 184 PRO A O 1
ATOM 1439 N N . LEU A 1 185 ? 35.580 -3.235 -13.836 1.00 41.59 185 LEU A N 1
ATOM 1440 C CA . LEU A 1 185 ? 36.051 -2.681 -15.105 1.00 41.59 185 LEU A CA 1
ATOM 1441 C C . LEU A 1 185 ? 36.841 -1.407 -14.792 1.00 41.59 185 LEU A C 1
ATOM 1443 O O . LEU A 1 185 ? 36.335 -0.295 -14.909 1.00 41.59 185 LEU A O 1
ATOM 1447 N N . GLY A 1 186 ? 38.059 -1.610 -14.293 1.00 39.94 186 GLY A N 1
ATOM 1448 C CA . GLY A 1 186 ? 39.001 -0.573 -13.943 1.00 39.94 186 GLY A CA 1
ATOM 1449 C C . GLY A 1 186 ? 39.349 0.189 -15.201 1.00 39.94 186 GLY A C 1
ATOM 1450 O O . GLY A 1 186 ? 39.587 -0.408 -16.256 1.00 39.94 186 GLY A O 1
ATOM 1451 N N . GLU A 1 187 ? 39.332 1.506 -15.064 1.00 44.06 187 GLU A N 1
ATOM 1452 C CA . GLU A 1 187 ? 39.754 2.439 -16.091 1.00 44.06 187 GLU A CA 1
ATOM 1453 C C . GLU A 1 187 ? 41.102 1.970 -16.649 1.00 44.06 187 GLU A C 1
ATOM 1455 O O . GLU A 1 187 ? 42.009 1.597 -15.899 1.00 44.06 187 GLU A O 1
ATOM 1460 N N . LYS A 1 188 ? 41.219 1.923 -17.980 1.00 42.72 188 LYS A N 1
ATOM 1461 C CA . LYS A 1 188 ? 42.525 1.731 -18.601 1.00 42.72 188 LYS A CA 1
ATOM 1462 C C . LYS A 1 188 ? 43.348 2.960 -18.242 1.00 42.72 188 LYS A C 1
ATOM 1464 O O . LYS A 1 188 ? 43.124 4.022 -18.808 1.00 42.72 188 LYS A O 1
ATOM 1469 N N . GLU A 1 189 ? 44.280 2.812 -17.311 1.00 47.12 189 GLU A N 1
ATOM 1470 C CA . GLU A 1 189 ? 45.370 3.769 -17.191 1.00 47.12 189 GLU A CA 1
ATOM 1471 C C . GLU A 1 189 ? 46.152 3.715 -18.507 1.00 47.12 189 GLU A C 1
ATOM 1473 O O . GLU A 1 189 ? 46.776 2.699 -18.830 1.00 47.12 189 GLU A O 1
ATOM 1478 N N . ASP A 1 190 ? 46.080 4.797 -19.284 1.00 54.16 190 ASP A N 1
ATOM 1479 C CA . ASP A 1 190 ? 46.842 4.991 -20.518 1.00 54.16 190 ASP A CA 1
ATOM 1480 C C . ASP A 1 190 ? 48.322 5.252 -20.176 1.00 54.16 190 ASP A C 1
ATOM 1482 O O . ASP A 1 190 ? 48.862 6.345 -20.338 1.00 54.16 190 ASP A O 1
ATOM 1486 N N . GLY A 1 191 ? 48.977 4.224 -19.633 1.00 58.44 191 GLY A N 1
ATOM 1487 C CA . GLY A 1 191 ? 50.400 4.200 -19.325 1.00 58.44 191 GLY A CA 1
ATOM 1488 C C . GLY A 1 191 ? 51.197 3.593 -20.475 1.00 58.44 191 GLY A C 1
ATOM 1489 O O . GLY A 1 191 ? 51.252 2.370 -20.621 1.00 58.44 191 GLY A O 1
ATOM 1490 N N . GLU A 1 192 ? 51.857 4.436 -21.270 1.00 61.00 192 GLU A N 1
ATOM 1491 C CA . GLU A 1 192 ? 52.840 3.990 -22.261 1.00 61.00 192 GLU A CA 1
ATOM 1492 C C . GLU A 1 192 ? 54.054 3.351 -21.557 1.00 61.00 192 GLU A C 1
ATOM 1494 O O . GLU A 1 192 ? 54.938 4.032 -21.038 1.00 61.00 192 GLU A O 1
ATOM 1499 N N . GLY A 1 193 ? 54.085 2.015 -21.522 1.00 51.34 193 GLY A N 1
ATOM 1500 C CA . GLY A 1 193 ? 55.158 1.203 -20.938 1.00 51.34 193 GLY A CA 1
ATOM 1501 C C . GLY A 1 193 ? 55.713 0.180 -21.942 1.00 51.34 193 GLY A C 1
ATOM 1502 O O . GLY A 1 193 ? 54.960 -0.317 -22.785 1.00 51.34 193 GLY A O 1
ATOM 1503 N N . PRO A 1 194 ? 57.023 -0.134 -21.905 1.00 54.34 194 PRO A N 1
ATOM 1504 C CA . PRO A 1 194 ? 57.708 -0.763 -23.030 1.00 54.34 194 PRO A CA 1
ATOM 1505 C C . PRO A 1 194 ? 57.354 -2.240 -23.257 1.00 54.34 194 PRO A C 1
ATOM 1507 O O . PRO A 1 194 ? 57.054 -3.011 -22.346 1.00 54.34 194 PRO A O 1
ATOM 1510 N N . GLN A 1 195 ? 57.439 -2.626 -24.529 1.00 55.56 195 GLN A N 1
ATOM 1511 C CA . GLN A 1 195 ? 57.139 -3.954 -25.061 1.00 55.56 195 GLN A CA 1
ATOM 1512 C C . GLN A 1 195 ? 58.112 -5.015 -24.519 1.00 55.56 195 GLN A C 1
ATOM 1514 O O . GLN A 1 195 ? 59.323 -4.813 -24.570 1.00 55.56 195 GLN A O 1
ATOM 1519 N N . GLY A 1 196 ? 57.611 -6.174 -24.070 1.00 54.59 196 GLY A N 1
ATOM 1520 C CA . GLY A 1 196 ? 58.512 -7.265 -23.662 1.00 54.59 196 GLY A CA 1
ATOM 1521 C C . GLY A 1 196 ? 57.960 -8.396 -22.791 1.00 54.59 196 GLY A C 1
ATOM 1522 O O . GLY A 1 196 ? 58.755 -9.086 -22.163 1.00 54.59 196 GLY A O 1
ATOM 1523 N N . ALA A 1 197 ? 56.645 -8.623 -22.725 1.00 49.94 197 ALA A N 1
ATOM 1524 C CA . ALA A 1 197 ? 56.083 -9.768 -22.002 1.00 49.94 197 ALA A CA 1
ATOM 1525 C C . ALA A 1 197 ? 55.040 -10.493 -22.858 1.00 49.94 197 ALA A C 1
ATOM 1527 O O . ALA A 1 197 ? 54.114 -9.870 -23.382 1.00 49.94 197 ALA A O 1
ATOM 1528 N N . GLN A 1 198 ? 55.186 -11.814 -22.994 1.00 49.44 198 GLN A N 1
ATOM 1529 C CA . GLN A 1 198 ? 54.193 -12.659 -23.654 1.00 49.44 198 GLN A CA 1
ATOM 1530 C C . GLN A 1 198 ? 52.865 -12.540 -22.897 1.00 49.44 198 GLN A C 1
ATOM 1532 O O . GLN A 1 198 ? 52.773 -12.919 -21.727 1.00 49.44 198 GLN A O 1
ATOM 1537 N N . LYS A 1 199 ? 51.832 -12.003 -23.558 1.00 49.91 199 LYS A N 1
ATOM 1538 C CA . LYS A 1 199 ? 50.462 -12.042 -23.041 1.00 49.91 199 LYS A CA 1
ATOM 1539 C C . LYS A 1 199 ? 50.041 -13.506 -22.954 1.00 49.91 199 LYS A C 1
ATOM 1541 O O . LYS A 1 199 ? 49.673 -14.095 -23.962 1.00 49.91 199 LYS A O 1
ATOM 1546 N N . ALA A 1 200 ? 50.081 -14.073 -21.752 1.00 48.44 200 ALA A N 1
ATOM 1547 C CA . ALA A 1 200 ? 49.280 -15.247 -21.454 1.00 48.44 200 ALA A CA 1
ATOM 1548 C C . ALA A 1 200 ? 47.816 -14.877 -21.719 1.00 48.44 200 ALA A C 1
ATOM 1550 O O . ALA A 1 200 ? 47.338 -13.870 -21.181 1.00 48.44 200 ALA A O 1
ATOM 1551 N N . ASP A 1 201 ? 47.133 -15.653 -22.560 1.00 48.91 201 ASP A N 1
ATOM 1552 C CA . ASP A 1 201 ? 45.724 -15.436 -22.863 1.00 48.91 201 ASP A CA 1
ATOM 1553 C C . ASP A 1 201 ? 44.926 -15.476 -21.560 1.00 48.91 201 ASP A C 1
ATOM 1555 O O . ASP A 1 201 ? 44.752 -16.526 -20.936 1.00 48.91 201 ASP A O 1
ATOM 1559 N N . LYS A 1 202 ? 44.458 -14.303 -21.112 1.00 52.69 202 LYS A N 1
ATOM 1560 C CA . LYS A 1 202 ? 43.486 -14.247 -20.023 1.00 52.69 202 LYS A CA 1
ATOM 1561 C C . LYS A 1 202 ? 42.243 -14.976 -20.533 1.00 52.69 202 LYS A C 1
ATOM 1563 O O . LYS A 1 202 ? 41.709 -14.538 -21.555 1.00 52.69 202 LYS A O 1
ATOM 1568 N N . PRO A 1 203 ? 41.772 -16.041 -19.859 1.00 51.72 203 PRO A N 1
ATOM 1569 C CA . PRO A 1 203 ? 40.545 -16.702 -20.267 1.00 51.72 203 PRO A CA 1
ATOM 1570 C C . PRO A 1 203 ? 39.434 -15.657 -20.296 1.00 51.72 203 PRO A C 1
ATOM 1572 O O . PRO A 1 203 ? 39.293 -14.877 -19.349 1.00 51.72 203 PRO A O 1
ATOM 1575 N N . ALA A 1 204 ? 38.695 -15.608 -21.404 1.00 50.69 204 ALA A N 1
ATOM 1576 C CA . ALA A 1 204 ? 37.578 -14.693 -21.550 1.00 50.69 204 ALA A CA 1
ATOM 1577 C C . ALA A 1 204 ? 36.555 -15.011 -20.455 1.00 50.69 204 ALA A C 1
ATOM 1579 O O . ALA A 1 204 ? 35.898 -16.052 -20.489 1.00 50.69 204 ALA A O 1
ATOM 1580 N N . THR A 1 205 ? 36.451 -14.133 -19.459 1.00 55.72 205 THR A N 1
ATOM 1581 C CA . THR A 1 205 ? 35.379 -14.190 -18.469 1.00 55.72 205 THR A CA 1
ATOM 1582 C C . THR A 1 205 ? 34.068 -14.036 -19.221 1.00 55.72 205 THR A C 1
ATOM 1584 O O . THR A 1 205 ? 33.862 -13.000 -19.860 1.00 55.72 205 THR A O 1
ATOM 1587 N N . ALA A 1 206 ? 33.213 -15.058 -19.168 1.00 67.12 206 ALA A N 1
ATOM 1588 C CA . ALA A 1 206 ? 31.852 -14.945 -19.666 1.00 67.12 206 ALA A CA 1
ATOM 1589 C C . ALA A 1 206 ? 31.202 -13.733 -18.986 1.00 67.12 206 ALA A C 1
ATOM 1591 O O . ALA A 1 206 ? 31.258 -13.603 -17.763 1.00 67.12 206 ALA A O 1
ATOM 1592 N N . ALA A 1 207 ? 30.677 -12.807 -19.782 1.00 82.19 207 ALA A N 1
ATOM 1593 C CA . ALA A 1 207 ? 29.912 -11.694 -19.251 1.00 82.19 207 ALA A CA 1
ATOM 1594 C C . ALA A 1 207 ? 28.499 -12.200 -18.958 1.00 82.19 207 ALA A C 1
ATOM 1596 O O . ALA A 1 207 ? 27.887 -12.785 -19.850 1.00 82.19 207 ALA A O 1
ATOM 1597 N N . LEU A 1 208 ? 28.007 -11.962 -17.740 1.00 86.56 208 LEU A N 1
ATOM 1598 C CA . LEU A 1 208 ? 26.607 -12.207 -17.387 1.00 86.56 208 LEU A CA 1
ATOM 1599 C C . LEU A 1 208 ? 25.698 -11.447 -18.355 1.00 86.56 208 LEU A C 1
ATOM 1601 O O . LEU A 1 208 ? 25.925 -10.257 -18.606 1.00 86.56 208 LEU A O 1
ATOM 1605 N N . ASP A 1 209 ? 24.679 -12.123 -18.874 1.00 90.31 209 ASP A N 1
ATOM 1606 C CA . ASP A 1 209 ? 23.698 -11.507 -19.761 1.00 90.31 209 ASP A CA 1
ATOM 1607 C C . ASP A 1 209 ? 22.483 -10.933 -18.998 1.00 90.31 209 ASP A C 1
ATOM 1609 O O . ASP A 1 209 ? 22.498 -10.729 -17.777 1.00 90.31 209 ASP A O 1
ATOM 1613 N N . ALA A 1 210 ? 21.436 -10.555 -19.736 1.00 90.62 210 ALA A N 1
ATOM 1614 C CA . ALA A 1 210 ? 20.222 -10.000 -19.149 1.00 90.62 210 ALA A CA 1
ATOM 1615 C C . ALA A 1 210 ? 19.428 -11.032 -18.328 1.00 90.62 210 ALA A C 1
ATOM 1617 O O . ALA A 1 210 ? 18.939 -10.705 -17.240 1.00 90.62 210 ALA A O 1
ATOM 1618 N N . ASP A 1 211 ? 19.338 -12.263 -18.828 1.00 90.44 211 ASP A N 1
ATOM 1619 C CA . ASP A 1 211 ? 18.556 -13.343 -18.234 1.00 90.44 211 ASP A CA 1
ATOM 1620 C C . ASP A 1 211 ? 19.260 -13.885 -16.986 1.00 90.44 211 ASP A C 1
ATOM 1622 O O . ASP A 1 211 ? 18.609 -14.081 -15.954 1.00 90.44 211 ASP A O 1
ATOM 1626 N N . ASP A 1 212 ? 20.592 -14.007 -17.029 1.00 88.81 212 ASP A N 1
ATOM 1627 C CA . ASP A 1 212 ? 21.435 -14.338 -15.876 1.00 88.81 212 ASP A CA 1
ATOM 1628 C C . ASP A 1 212 ? 21.173 -13.384 -14.704 1.00 88.81 212 ASP A C 1
ATOM 1630 O O . ASP A 1 212 ? 20.908 -13.799 -13.574 1.00 88.81 212 ASP A O 1
ATOM 1634 N N . ILE A 1 213 ? 21.207 -12.074 -14.951 1.00 92.50 213 ILE A N 1
ATOM 1635 C CA . ILE A 1 213 ? 21.021 -11.062 -13.906 1.00 92.50 213 ILE A CA 1
ATOM 1636 C C . ILE A 1 213 ? 19.595 -11.088 -13.338 1.00 92.50 213 ILE A C 1
ATOM 1638 O O . ILE A 1 213 ? 19.426 -11.007 -12.114 1.00 92.50 213 ILE A O 1
ATOM 1642 N N . LEU A 1 214 ? 18.568 -11.231 -14.183 1.00 92.06 214 LEU A N 1
ATOM 1643 C CA . LEU A 1 214 ? 17.183 -11.405 -13.732 1.00 92.06 214 LEU A CA 1
ATOM 1644 C C . LEU A 1 214 ? 17.031 -12.664 -12.870 1.00 92.06 214 LEU A C 1
ATOM 1646 O O . LEU A 1 214 ? 16.396 -12.624 -11.809 1.00 92.06 214 LEU A O 1
ATOM 1650 N N . PHE A 1 215 ? 17.653 -13.766 -13.285 1.00 89.19 215 PHE A N 1
ATOM 1651 C CA . PHE A 1 215 ? 17.674 -15.020 -12.550 1.00 89.19 215 PHE A CA 1
ATOM 1652 C C . PHE A 1 215 ? 18.367 -14.876 -11.184 1.00 89.19 215 PHE A C 1
ATOM 1654 O O . PHE A 1 215 ? 17.799 -15.270 -10.159 1.00 89.19 215 PHE A O 1
ATOM 1661 N N . LEU A 1 216 ? 19.538 -14.234 -11.131 1.00 89.69 216 LEU A N 1
ATOM 1662 C CA . LEU A 1 216 ? 20.282 -13.970 -9.895 1.00 89.69 216 LEU A CA 1
ATOM 1663 C C . LEU A 1 216 ? 19.488 -13.055 -8.937 1.00 89.69 216 LEU A C 1
ATOM 1665 O O . LEU A 1 216 ? 19.444 -13.309 -7.729 1.00 89.69 216 LEU A O 1
ATOM 1669 N N . LEU A 1 217 ? 18.796 -12.029 -9.451 1.00 92.19 217 LEU A N 1
ATOM 1670 C CA . LEU A 1 217 ? 17.899 -11.166 -8.664 1.00 92.19 217 LEU A CA 1
ATOM 1671 C C . LEU A 1 217 ? 16.674 -11.920 -8.123 1.00 92.19 217 LEU A C 1
ATOM 1673 O O . LEU A 1 217 ? 16.305 -11.741 -6.957 1.00 92.19 217 LEU A O 1
ATOM 1677 N N . LYS A 1 218 ? 16.067 -12.791 -8.937 1.00 91.00 218 LYS A N 1
ATOM 1678 C CA . LYS A 1 218 ? 14.970 -13.684 -8.533 1.00 91.00 218 LYS A CA 1
ATOM 1679 C C . LYS A 1 218 ? 15.421 -14.641 -7.432 1.00 91.00 218 LYS A C 1
ATOM 1681 O O . LYS A 1 218 ? 14.715 -14.796 -6.435 1.00 91.00 218 LYS A O 1
ATOM 1686 N N . GLY A 1 219 ? 16.616 -15.211 -7.556 1.00 87.12 219 GLY A N 1
ATOM 1687 C CA . GLY A 1 219 ? 17.223 -16.034 -6.518 1.00 87.12 219 GLY A CA 1
ATOM 1688 C C . GLY A 1 219 ? 17.441 -15.263 -5.216 1.00 87.12 219 GLY A C 1
ATOM 1689 O O . GLY A 1 219 ? 16.932 -15.679 -4.177 1.00 87.12 219 GLY A O 1
ATOM 1690 N N . LEU A 1 220 ? 18.088 -14.090 -5.258 1.00 88.38 220 LEU A N 1
ATOM 1691 C CA . LEU A 1 220 ? 18.224 -13.194 -4.094 1.00 88.38 220 LEU A CA 1
ATOM 1692 C C . LEU A 1 220 ? 16.874 -12.858 -3.432 1.00 88.38 220 LEU A C 1
ATOM 1694 O O . LEU A 1 220 ? 16.809 -12.674 -2.209 1.00 88.38 220 LEU A O 1
ATOM 1698 N N . ARG A 1 221 ? 15.797 -12.746 -4.223 1.00 88.31 221 ARG A N 1
ATOM 1699 C CA . ARG A 1 221 ? 14.447 -12.457 -3.728 1.00 88.31 221 ARG A CA 1
ATOM 1700 C C . ARG A 1 221 ? 13.843 -13.636 -2.977 1.00 88.31 221 ARG A C 1
ATOM 1702 O O . ARG A 1 221 ? 13.351 -13.430 -1.868 1.00 88.31 221 ARG A O 1
ATOM 1709 N N . GLU A 1 222 ? 13.836 -14.836 -3.544 1.00 85.94 222 GLU A N 1
ATOM 1710 C CA . GLU A 1 222 ? 13.191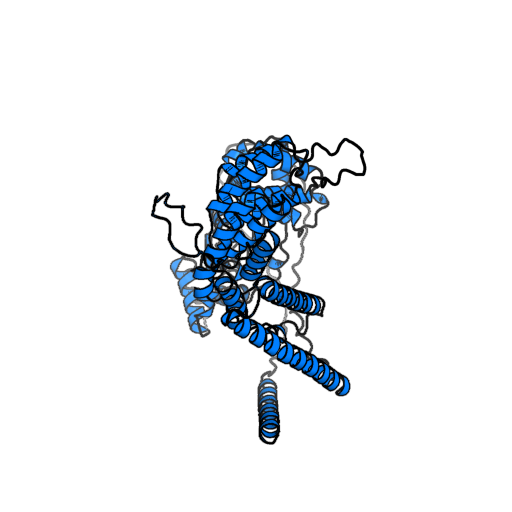 -15.983 -2.888 1.00 85.94 222 GLU A CA 1
ATOM 1711 C C . GLU A 1 222 ? 14.035 -16.522 -1.729 1.00 85.94 222 GLU A C 1
ATOM 1713 O O . GLU A 1 222 ? 13.524 -16.790 -0.641 1.00 85.94 222 GLU A O 1
ATOM 1718 N N . LEU A 1 223 ? 15.351 -16.584 -1.914 1.00 80.31 223 LEU A N 1
ATOM 1719 C CA . LEU A 1 223 ? 16.263 -17.224 -0.979 1.00 80.31 223 LEU A CA 1
ATOM 1720 C C . LEU A 1 223 ? 16.536 -16.316 0.228 1.00 80.31 223 LEU A C 1
ATOM 1722 O O . LEU A 1 223 ? 16.800 -15.116 0.114 1.00 80.31 223 LEU A O 1
ATOM 1726 N N . HIS A 1 224 ? 16.487 -16.895 1.427 1.00 71.56 224 HIS A N 1
ATOM 1727 C CA . HIS A 1 224 ? 16.645 -16.178 2.695 1.00 71.56 224 HIS A CA 1
ATOM 1728 C C . HIS A 1 224 ? 18.114 -15.925 3.086 1.00 71.56 224 HIS A C 1
ATOM 1730 O O . HIS A 1 224 ? 18.421 -15.868 4.270 1.00 71.56 224 HIS A O 1
ATOM 1736 N N . PHE A 1 225 ? 18.996 -15.685 2.104 1.00 69.25 225 PHE A N 1
ATOM 1737 C CA . PHE A 1 225 ? 20.450 -15.508 2.253 1.00 69.25 225 PHE A CA 1
ATOM 1738 C C . PHE A 1 225 ? 20.905 -14.883 3.576 1.00 69.25 225 PHE A C 1
ATOM 1740 O O . PHE A 1 225 ? 20.331 -13.890 4.044 1.00 69.25 225 PHE A O 1
ATOM 1747 N N . THR A 1 226 ? 22.009 -15.395 4.123 1.00 68.12 226 THR A N 1
ATOM 1748 C CA . THR A 1 226 ? 22.629 -14.842 5.329 1.00 68.12 226 THR A CA 1
ATOM 1749 C C . THR A 1 226 ? 22.930 -13.348 5.154 1.00 68.12 226 THR A C 1
ATOM 1751 O O . THR A 1 226 ? 23.261 -12.877 4.063 1.00 68.12 226 THR A O 1
ATOM 1754 N N . ARG A 1 227 ? 22.833 -12.557 6.235 1.00 75.19 227 ARG A N 1
ATOM 1755 C CA . ARG A 1 227 ? 23.051 -11.095 6.167 1.00 75.19 227 ARG A CA 1
ATOM 1756 C C . ARG A 1 227 ? 24.427 -10.724 5.593 1.00 75.19 227 ARG A C 1
ATOM 1758 O O . ARG A 1 227 ? 24.551 -9.668 4.982 1.00 75.19 227 ARG A O 1
ATOM 1765 N N . ARG A 1 228 ? 25.433 -11.587 5.780 1.00 71.81 228 ARG A N 1
ATOM 1766 C CA . ARG A 1 228 ? 26.775 -11.412 5.216 1.00 71.81 228 ARG A CA 1
ATOM 1767 C C . ARG A 1 228 ? 26.779 -11.610 3.703 1.00 71.81 228 ARG A C 1
ATOM 1769 O O . ARG A 1 228 ? 27.225 -10.710 3.004 1.00 71.81 228 ARG A O 1
ATOM 1776 N N . ALA A 1 229 ? 26.215 -12.716 3.210 1.00 69.38 229 ALA A N 1
ATOM 1777 C CA . ALA A 1 229 ? 26.068 -12.942 1.775 1.00 69.38 229 ALA A CA 1
ATOM 1778 C C . ALA A 1 229 ? 25.352 -11.765 1.103 1.00 69.38 229 ALA A C 1
ATOM 1780 O O . ALA A 1 229 ? 25.882 -11.163 0.177 1.00 69.38 229 ALA A O 1
ATOM 1781 N N . ARG A 1 230 ? 24.204 -11.341 1.643 1.00 77.88 230 ARG A N 1
ATOM 1782 C CA . ARG A 1 230 ? 23.454 -10.197 1.101 1.00 77.88 230 ARG A CA 1
ATOM 1783 C C . ARG A 1 230 ? 24.310 -8.934 0.885 1.00 77.88 230 ARG A C 1
ATOM 1785 O O . ARG A 1 230 ? 24.056 -8.215 -0.072 1.00 77.88 230 ARG A O 1
ATOM 1792 N N . GLY A 1 231 ? 25.301 -8.670 1.743 1.00 80.12 231 GLY A N 1
ATOM 1793 C CA . GLY A 1 231 ? 26.186 -7.503 1.634 1.00 80.12 231 GLY A CA 1
ATOM 1794 C C . GLY A 1 231 ? 27.300 -7.621 0.586 1.00 80.12 231 GLY A C 1
ATOM 1795 O O . GLY A 1 231 ? 27.703 -6.603 0.039 1.00 80.12 231 GLY A O 1
ATOM 1796 N N . GLU A 1 232 ? 27.778 -8.833 0.295 1.00 83.56 232 GLU A N 1
ATOM 1797 C CA . GLU A 1 232 ? 28.826 -9.099 -0.709 1.00 83.56 232 GLU A CA 1
ATOM 1798 C C . GLU A 1 232 ? 28.203 -9.313 -2.113 1.00 83.56 232 GLU A C 1
ATOM 1800 O O . GLU A 1 232 ? 28.678 -8.762 -3.103 1.00 83.56 232 GLU A O 1
ATOM 1805 N N . PHE A 1 233 ? 27.089 -10.052 -2.197 1.00 84.62 233 PHE A N 1
ATOM 1806 C CA . PHE A 1 233 ? 26.454 -10.470 -3.457 1.00 84.62 233 PHE A CA 1
ATOM 1807 C C . PHE A 1 233 ? 25.654 -9.383 -4.169 1.00 84.62 233 PHE A C 1
ATOM 1809 O O . PHE A 1 233 ? 25.748 -9.232 -5.387 1.00 84.62 233 PHE A O 1
ATOM 1816 N N . PHE A 1 234 ? 24.831 -8.645 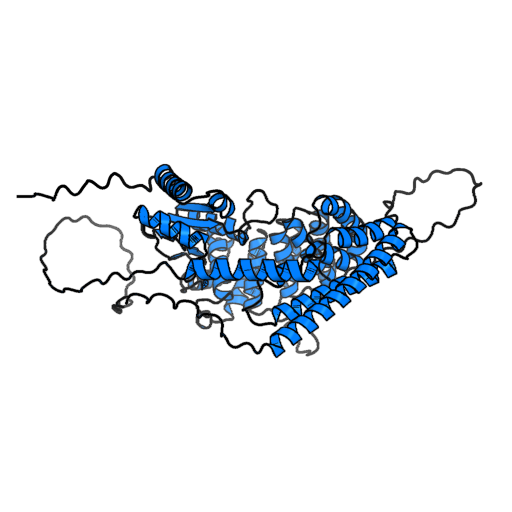-3.423 1.00 91.00 234 PHE A N 1
ATOM 1817 C CA . PHE A 1 234 ? 23.909 -7.679 -4.014 1.00 91.00 234 PHE A CA 1
ATOM 1818 C C . PHE A 1 234 ? 24.635 -6.549 -4.770 1.00 91.00 234 PHE A C 1
ATOM 1820 O O . PHE A 1 234 ? 24.249 -6.288 -5.910 1.00 91.00 234 PHE A O 1
ATOM 1827 N N . PRO A 1 235 ? 25.723 -5.938 -4.245 1.00 91.81 235 PRO A N 1
ATOM 1828 C CA . PRO A 1 235 ? 26.480 -4.931 -4.991 1.00 91.81 235 PRO A CA 1
ATOM 1829 C C . PRO A 1 235 ? 27.127 -5.466 -6.274 1.00 91.81 235 PRO A C 1
ATOM 1831 O O . PRO A 1 235 ? 27.190 -4.734 -7.260 1.00 91.81 235 PRO A O 1
ATOM 1834 N N . ALA A 1 236 ? 27.581 -6.726 -6.295 1.00 88.88 236 ALA A N 1
ATOM 1835 C CA . ALA A 1 236 ? 28.190 -7.334 -7.481 1.00 88.88 236 ALA A CA 1
ATOM 1836 C C . ALA A 1 236 ? 27.168 -7.494 -8.619 1.00 88.88 236 ALA A C 1
ATOM 1838 O O . ALA A 1 236 ? 27.394 -6.998 -9.723 1.00 88.88 236 ALA A O 1
ATOM 1839 N N . ILE A 1 237 ? 26.002 -8.080 -8.319 1.00 91.44 237 ILE A N 1
ATOM 1840 C CA . ILE A 1 237 ? 24.893 -8.239 -9.277 1.00 91.44 237 ILE A CA 1
ATOM 1841 C C . ILE A 1 237 ? 24.400 -6.871 -9.769 1.00 91.44 237 ILE A C 1
ATOM 1843 O O . ILE A 1 237 ? 24.235 -6.665 -10.967 1.00 91.44 237 ILE A O 1
ATOM 1847 N N . VAL A 1 238 ? 24.242 -5.894 -8.869 1.00 93.88 238 VAL A N 1
ATOM 1848 C CA . VAL A 1 238 ? 23.885 -4.514 -9.238 1.00 93.88 238 VAL A CA 1
ATOM 1849 C C . VAL A 1 238 ? 24.918 -3.881 -10.175 1.00 93.88 238 VAL A C 1
ATOM 1851 O O . VAL A 1 238 ? 24.543 -3.196 -11.127 1.00 93.88 238 VAL A O 1
ATOM 1854 N N . THR A 1 239 ? 26.210 -4.099 -9.924 1.00 93.00 239 THR A N 1
ATOM 1855 C CA . THR A 1 239 ? 27.294 -3.535 -10.741 1.00 93.00 239 THR A CA 1
ATOM 1856 C C . THR A 1 239 ? 27.294 -4.129 -12.148 1.00 93.00 239 THR A C 1
ATOM 1858 O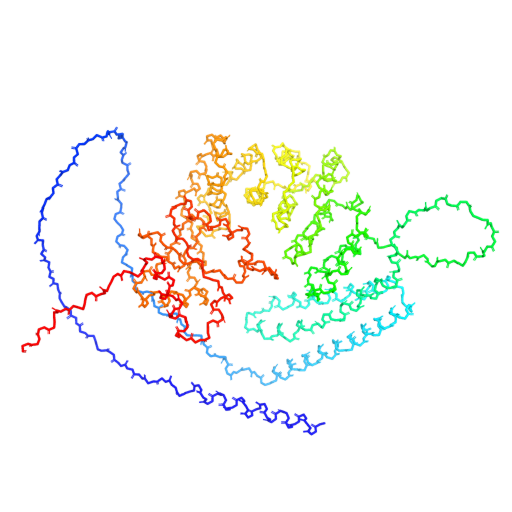 O . THR A 1 239 ? 27.375 -3.369 -13.111 1.00 93.00 239 THR A O 1
ATOM 1861 N N . ALA A 1 240 ? 27.124 -5.449 -12.274 1.00 91.06 240 ALA A N 1
ATOM 1862 C CA . ALA A 1 240 ? 27.012 -6.136 -13.563 1.00 91.06 240 ALA A CA 1
ATOM 1863 C C . ALA A 1 240 ? 25.728 -5.758 -14.333 1.00 91.06 240 ALA A C 1
ATOM 1865 O O . ALA A 1 240 ? 25.765 -5.568 -15.544 1.00 91.06 240 ALA A O 1
ATOM 1866 N N . MET A 1 241 ? 24.608 -5.561 -13.631 1.00 95.38 241 MET A N 1
ATOM 1867 C CA . MET A 1 241 ? 23.321 -5.175 -14.222 1.00 95.38 241 MET A CA 1
ATOM 1868 C C . MET A 1 241 ? 23.323 -3.771 -14.845 1.00 95.38 241 MET A C 1
ATOM 1870 O O . MET A 1 241 ? 22.720 -3.563 -15.897 1.00 95.38 241 MET A O 1
ATOM 1874 N N . ARG A 1 242 ? 23.953 -2.781 -14.192 1.00 95.00 242 ARG A N 1
ATOM 1875 C CA . ARG A 1 242 ? 23.901 -1.357 -14.593 1.00 95.00 242 ARG A CA 1
ATOM 1876 C C . ARG A 1 242 ? 24.166 -1.091 -16.090 1.00 95.00 242 ARG A C 1
ATOM 1878 O O . ARG A 1 242 ? 23.341 -0.390 -16.675 1.00 95.00 242 ARG A O 1
ATOM 1885 N N . PRO A 1 243 ? 25.238 -1.608 -16.729 1.00 94.81 243 PRO A N 1
ATOM 1886 C CA . PRO A 1 243 ? 25.472 -1.401 -18.164 1.00 94.81 243 PRO A CA 1
ATOM 1887 C C . PRO A 1 243 ? 24.435 -2.087 -19.071 1.00 94.81 243 PRO A C 1
ATOM 1889 O O . PRO A 1 243 ? 24.231 -1.645 -20.200 1.00 94.81 243 PRO A O 1
ATOM 1892 N N . LEU A 1 244 ? 23.758 -3.135 -18.591 1.00 95.69 244 LEU A N 1
ATOM 1893 C CA . LEU A 1 244 ? 22.786 -3.901 -19.373 1.00 95.69 244 LEU A CA 1
ATOM 1894 C C . LEU A 1 244 ? 21.379 -3.284 -19.364 1.00 95.69 244 LEU A C 1
ATOM 1896 O O . LEU A 1 244 ? 20.610 -3.527 -20.290 1.00 95.69 244 LEU A O 1
ATOM 1900 N N . LEU A 1 245 ? 21.042 -2.434 -18.381 1.00 95.56 245 LEU A N 1
ATOM 1901 C CA . LEU A 1 245 ? 19.701 -1.835 -18.234 1.00 95.56 245 LEU A CA 1
ATOM 1902 C C . LEU A 1 245 ? 19.170 -1.172 -19.518 1.00 95.56 245 LEU A C 1
ATOM 1904 O O . LEU A 1 245 ? 17.973 -1.216 -19.784 1.00 95.56 245 LEU A O 1
ATOM 1908 N N . ALA A 1 246 ? 20.035 -0.560 -20.331 1.00 94.44 246 ALA A N 1
ATOM 1909 C CA . ALA A 1 246 ? 19.616 0.060 -21.590 1.00 94.44 246 ALA A CA 1
ATOM 1910 C C . ALA A 1 246 ? 19.072 -0.957 -22.618 1.00 94.44 246 ALA A C 1
ATOM 1912 O O . ALA A 1 246 ? 18.201 -0.602 -23.413 1.00 94.44 246 ALA A O 1
ATOM 1913 N N . GLN A 1 247 ? 19.565 -2.200 -22.569 1.00 93.94 247 GLN A N 1
ATOM 1914 C CA . GLN A 1 247 ? 19.285 -3.298 -23.504 1.00 93.94 247 GLN A CA 1
ATOM 1915 C C . GLN A 1 247 ? 18.019 -4.091 -23.131 1.00 93.94 247 GLN A C 1
ATOM 1917 O O . GLN A 1 247 ? 17.377 -4.671 -23.997 1.00 93.94 247 GLN A O 1
ATOM 1922 N N . TYR A 1 248 ? 17.654 -4.101 -21.846 1.00 94.19 248 TYR A N 1
ATOM 1923 C CA . TYR A 1 248 ? 16.523 -4.857 -21.288 1.00 94.19 248 TYR A CA 1
ATOM 1924 C C . TYR A 1 248 ? 15.200 -4.449 -21.933 1.00 94.19 248 TYR A C 1
ATOM 1926 O O . TYR A 1 248 ? 14.988 -3.256 -22.140 1.00 94.19 248 TYR A O 1
ATOM 1934 N N . SER A 1 249 ? 14.251 -5.359 -22.167 1.00 93.06 249 SER A N 1
ATOM 1935 C CA . SER A 1 249 ? 12.915 -4.964 -22.634 1.00 93.06 249 SER A CA 1
ATOM 1936 C C . SER A 1 249 ? 12.167 -4.126 -21.582 1.00 93.06 249 SER A C 1
ATOM 1938 O O . SER A 1 249 ? 12.601 -3.960 -20.437 1.00 93.06 249 SER A O 1
ATOM 1940 N N . THR A 1 250 ? 11.026 -3.542 -21.954 1.00 93.25 250 THR A N 1
ATOM 1941 C CA . THR A 1 250 ? 10.165 -2.829 -20.992 1.00 93.25 250 THR A CA 1
ATOM 1942 C C . THR A 1 250 ? 9.669 -3.770 -19.887 1.00 93.25 250 THR A C 1
ATOM 1944 O O . THR A 1 250 ? 9.577 -3.354 -18.734 1.00 93.25 250 THR A O 1
ATOM 1947 N N . VAL A 1 251 ? 9.423 -5.046 -20.203 1.00 93.81 251 VAL A N 1
ATOM 1948 C CA . VAL A 1 251 ? 8.998 -6.064 -19.229 1.00 93.81 251 VAL A CA 1
ATOM 1949 C C . VAL A 1 251 ? 10.132 -6.385 -18.251 1.00 93.81 251 VAL A C 1
ATOM 1951 O O . VAL A 1 251 ? 9.907 -6.392 -17.039 1.00 93.81 251 VAL A O 1
ATOM 1954 N N . ASP A 1 252 ? 11.353 -6.549 -18.758 1.00 95.06 252 ASP A N 1
ATOM 1955 C CA . ASP A 1 252 ? 12.536 -6.917 -17.968 1.00 95.06 252 ASP A CA 1
ATOM 1956 C C . ASP A 1 252 ? 12.927 -5.807 -16.988 1.00 95.06 252 ASP A C 1
ATOM 1958 O O . ASP A 1 252 ? 13.192 -6.070 -15.816 1.00 95.06 252 ASP A O 1
ATOM 1962 N N . LEU A 1 253 ? 12.881 -4.540 -17.422 1.00 96.06 253 LEU A N 1
ATOM 1963 C CA . LEU A 1 253 ? 13.092 -3.390 -16.534 1.00 96.06 253 LEU A CA 1
ATOM 1964 C C . LEU A 1 253 ? 12.087 -3.355 -15.373 1.00 96.06 253 LEU A C 1
ATOM 1966 O O . LEU A 1 253 ? 12.433 -2.982 -14.250 1.00 96.06 253 LEU A O 1
ATOM 1970 N N . ILE A 1 254 ? 10.839 -3.746 -15.627 1.00 96.25 254 ILE A N 1
ATOM 1971 C CA . ILE A 1 254 ? 9.785 -3.794 -14.609 1.00 96.25 254 ILE A CA 1
ATOM 1972 C C . ILE A 1 254 ? 9.990 -4.992 -13.676 1.00 96.25 254 ILE A C 1
ATOM 1974 O O . ILE A 1 254 ? 9.756 -4.879 -12.470 1.00 96.25 254 ILE A O 1
ATOM 1978 N N . GLU A 1 255 ? 10.481 -6.118 -14.192 1.00 96.19 255 GLU A N 1
ATOM 1979 C CA . GLU A 1 255 ? 10.857 -7.262 -13.370 1.00 96.19 255 GLU A CA 1
ATOM 1980 C C . GLU A 1 255 ? 12.063 -6.958 -12.464 1.00 96.19 255 GLU A C 1
ATOM 1982 O O . GLU A 1 255 ? 11.981 -7.215 -11.258 1.00 96.19 255 GLU A O 1
ATOM 1987 N N . VAL A 1 256 ? 13.109 -6.296 -12.977 1.00 96.38 256 VAL A N 1
ATOM 1988 C CA . VAL A 1 256 ? 14.208 -5.738 -12.165 1.00 96.38 256 VAL A CA 1
ATOM 1989 C C . VAL A 1 256 ? 13.659 -4.876 -11.029 1.00 96.38 256 VAL A C 1
ATOM 1991 O O . VAL A 1 256 ? 14.002 -5.107 -9.869 1.00 96.38 256 VAL A O 1
ATOM 1994 N N . LEU A 1 257 ? 12.782 -3.909 -11.325 1.00 97.25 257 LEU A N 1
ATOM 1995 C CA . LEU A 1 257 ? 12.194 -3.039 -10.300 1.00 97.25 257 LEU A CA 1
ATOM 1996 C C . LEU A 1 257 ? 11.425 -3.830 -9.228 1.00 97.25 257 LEU A C 1
ATOM 1998 O O . LEU A 1 257 ? 11.571 -3.542 -8.039 1.00 97.25 257 LEU A O 1
ATOM 2002 N N . ASP A 1 258 ? 10.633 -4.834 -9.611 1.00 96.06 258 ASP A N 1
ATOM 2003 C CA . ASP A 1 258 ? 9.874 -5.675 -8.674 1.00 96.06 258 ASP A CA 1
ATOM 2004 C C . ASP A 1 258 ? 10.782 -6.489 -7.734 1.00 96.06 258 ASP A C 1
ATOM 2006 O O . ASP A 1 258 ? 10.501 -6.586 -6.522 1.00 96.06 258 ASP A O 1
ATOM 2010 N N . HIS A 1 259 ? 11.867 -7.058 -8.279 1.00 95.50 259 HIS A N 1
ATOM 2011 C CA . HIS A 1 259 ? 12.892 -7.784 -7.523 1.00 95.50 259 HIS A CA 1
ATOM 2012 C C . HIS A 1 259 ? 13.649 -6.844 -6.588 1.00 95.50 259 HIS A C 1
ATOM 2014 O O . HIS A 1 259 ? 13.650 -7.071 -5.377 1.00 95.50 259 HIS A O 1
ATOM 2020 N N . LEU A 1 260 ? 14.197 -5.737 -7.096 1.00 95.62 260 LEU A N 1
ATOM 2021 C CA . LEU A 1 260 ? 14.896 -4.743 -6.279 1.00 95.62 260 LEU A CA 1
ATOM 2022 C C . LEU A 1 260 ? 13.989 -4.172 -5.184 1.00 95.62 260 LEU A C 1
ATOM 2024 O O . LEU A 1 260 ? 14.409 -4.072 -4.040 1.00 95.62 260 LEU A O 1
ATOM 2028 N N . ALA A 1 261 ? 12.712 -3.901 -5.460 1.00 94.88 261 ALA A N 1
ATOM 2029 C CA . ALA A 1 261 ? 11.774 -3.448 -4.434 1.00 94.88 261 ALA A CA 1
ATOM 2030 C C . ALA A 1 261 ? 11.467 -4.527 -3.376 1.00 94.88 261 ALA A C 1
ATOM 2032 O O . ALA A 1 261 ? 11.109 -4.209 -2.240 1.00 94.88 261 ALA A O 1
ATOM 2033 N N . ALA A 1 262 ? 11.580 -5.818 -3.714 1.00 92.19 262 ALA A N 1
ATOM 2034 C CA . ALA A 1 262 ? 11.513 -6.907 -2.734 1.00 92.19 262 ALA A CA 1
ATOM 2035 C C . ALA A 1 262 ? 12.778 -6.989 -1.864 1.00 92.19 262 ALA A C 1
ATOM 2037 O O . ALA A 1 262 ? 12.679 -7.292 -0.674 1.00 92.19 262 ALA A O 1
ATOM 2038 N N . LEU A 1 263 ? 13.938 -6.683 -2.443 1.00 92.00 263 LEU A N 1
ATOM 2039 C CA . LEU A 1 263 ? 15.234 -6.656 -1.766 1.00 92.00 263 LEU A CA 1
ATOM 2040 C C . LEU A 1 263 ? 15.384 -5.408 -0.872 1.00 92.00 263 LEU A C 1
ATOM 2042 O O . LEU A 1 263 ? 15.801 -5.545 0.280 1.00 92.00 263 LEU A O 1
ATOM 2046 N N . SER A 1 264 ? 14.892 -4.240 -1.299 1.00 91.38 264 SER A N 1
ATOM 2047 C CA . SER A 1 264 ? 14.828 -3.005 -0.498 1.00 91.38 264 SER A CA 1
ATOM 2048 C C . SER A 1 264 ? 14.040 -3.189 0.802 1.00 91.38 264 SER A C 1
ATOM 2050 O O . SER A 1 264 ? 14.447 -2.695 1.851 1.00 91.38 264 SER A O 1
ATOM 2052 N N . ILE A 1 265 ? 12.959 -3.984 0.787 1.00 88.06 265 ILE A N 1
ATOM 2053 C CA . ILE A 1 265 ? 12.226 -4.370 2.009 1.00 88.06 265 ILE A CA 1
ATOM 2054 C C . ILE A 1 265 ? 13.131 -5.068 3.038 1.00 88.06 265 ILE A C 1
ATOM 2056 O O . ILE A 1 265 ? 12.912 -4.918 4.239 1.00 88.06 265 ILE A O 1
ATOM 2060 N N . ARG A 1 266 ? 14.131 -5.826 2.576 1.00 86.81 266 ARG A N 1
ATOM 2061 C CA . ARG A 1 266 ? 15.113 -6.558 3.394 1.00 86.81 266 ARG A CA 1
ATOM 2062 C C . ARG A 1 266 ? 16.366 -5.720 3.710 1.00 86.81 266 ARG A C 1
ATOM 2064 O O . ARG A 1 266 ? 17.351 -6.271 4.199 1.00 86.81 266 ARG A O 1
ATOM 2071 N N . GLY A 1 267 ? 16.342 -4.414 3.423 1.00 88.12 267 GLY A N 1
ATOM 2072 C CA . GLY A 1 267 ? 17.455 -3.486 3.641 1.00 88.12 267 GLY A CA 1
ATOM 2073 C C . GLY A 1 267 ? 18.525 -3.480 2.544 1.00 88.12 267 GLY A C 1
ATOM 2074 O O . GLY A 1 267 ? 19.598 -2.927 2.769 1.00 88.12 267 GLY A O 1
ATOM 2075 N N . LEU A 1 268 ? 18.257 -4.087 1.384 1.00 90.12 268 LEU A N 1
ATOM 2076 C CA . LEU A 1 268 ? 19.132 -4.045 0.208 1.00 90.12 268 LEU A CA 1
ATOM 2077 C C . LEU A 1 268 ? 18.602 -3.004 -0.779 1.00 90.12 268 LEU A C 1
ATOM 2079 O O . LEU A 1 268 ? 17.890 -3.327 -1.726 1.00 90.12 268 LEU A O 1
ATOM 2083 N N . GLU A 1 269 ? 18.886 -1.736 -0.488 1.00 90.56 269 GLU A N 1
ATOM 2084 C CA . GLU A 1 269 ? 18.485 -0.605 -1.326 1.00 90.56 269 GLU A CA 1
ATOM 2085 C C . GLU A 1 269 ? 19.526 -0.346 -2.423 1.00 90.56 269 GLU A C 1
ATOM 2087 O O . GLU A 1 269 ? 20.708 -0.190 -2.128 1.00 90.56 269 GLU A O 1
ATOM 2092 N N . GLU A 1 270 ? 19.079 -0.213 -3.672 1.00 93.88 270 GLU A N 1
ATOM 2093 C CA . GLU A 1 270 ? 19.900 0.261 -4.793 1.00 93.88 270 GLU A CA 1
ATOM 2094 C C . GLU A 1 270 ? 19.171 1.411 -5.493 1.00 93.88 270 GLU A C 1
ATOM 2096 O O . GLU A 1 270 ? 18.329 1.206 -6.365 1.00 93.88 270 GLU A O 1
ATOM 2101 N N . ARG A 1 271 ? 19.437 2.648 -5.063 1.00 94.62 271 ARG A N 1
ATOM 2102 C CA . ARG A 1 271 ? 18.640 3.809 -5.492 1.00 94.62 271 ARG A CA 1
ATOM 2103 C C . ARG A 1 271 ? 18.931 4.260 -6.919 1.00 94.62 271 ARG A C 1
ATOM 2105 O O . ARG A 1 271 ? 18.019 4.776 -7.555 1.00 94.62 271 ARG A O 1
ATOM 2112 N N . GLN A 1 272 ? 20.146 4.053 -7.435 1.00 95.38 272 GLN A N 1
ATOM 2113 C CA . GLN A 1 272 ? 20.510 4.554 -8.763 1.00 95.38 272 GLN A CA 1
ATOM 2114 C C . GLN A 1 272 ? 19.676 3.889 -9.861 1.00 95.38 272 GLN A C 1
ATOM 2116 O O . GLN A 1 272 ? 19.218 4.565 -10.775 1.00 95.38 272 GLN A O 1
ATOM 2121 N N . VAL A 1 273 ? 19.379 2.593 -9.730 1.00 94.81 273 VAL A N 1
ATOM 2122 C CA . VAL A 1 273 ? 18.528 1.873 -10.692 1.00 94.81 273 VAL A CA 1
ATOM 2123 C C . VAL A 1 273 ? 17.102 2.444 -10.714 1.00 94.81 273 VAL A C 1
ATOM 2125 O O . VAL A 1 273 ? 16.558 2.676 -11.790 1.00 94.81 273 VAL A O 1
ATOM 2128 N N . PHE A 1 274 ? 16.531 2.800 -9.556 1.00 96.19 274 PHE A N 1
ATOM 2129 C CA . PHE A 1 274 ? 15.247 3.523 -9.478 1.00 96.19 274 PHE A CA 1
ATOM 2130 C C . PHE A 1 274 ? 15.313 4.978 -10.004 1.00 96.19 274 PHE A C 1
ATOM 2132 O O . PHE A 1 274 ? 14.283 5.630 -10.135 1.00 96.19 274 PHE A O 1
ATOM 2139 N N . LEU A 1 275 ? 16.491 5.523 -10.322 1.00 95.62 275 LEU A N 1
ATOM 2140 C CA . LEU A 1 275 ? 16.620 6.807 -11.026 1.00 95.62 275 LEU A CA 1
ATOM 2141 C C . LEU A 1 275 ? 16.849 6.610 -12.531 1.00 95.62 275 LEU A C 1
ATOM 2143 O O . LEU A 1 275 ? 16.336 7.384 -13.334 1.00 95.62 275 LEU A O 1
ATOM 2147 N N . THR A 1 276 ? 17.555 5.551 -12.928 1.00 96.25 276 THR A N 1
ATOM 2148 C CA . THR A 1 276 ? 17.813 5.220 -14.336 1.00 96.25 276 THR A CA 1
ATOM 2149 C C . THR A 1 276 ? 16.580 4.656 -15.047 1.00 96.25 276 THR A C 1
ATOM 2151 O O . THR A 1 276 ? 16.303 5.046 -16.180 1.00 96.25 276 THR A O 1
ATOM 2154 N N . VAL A 1 277 ? 15.798 3.770 -14.415 1.00 95.50 277 VAL A N 1
ATOM 2155 C CA . VAL A 1 277 ? 14.674 3.101 -15.102 1.00 95.50 277 VAL A CA 1
ATOM 2156 C C . VAL A 1 277 ? 13.597 4.072 -15.621 1.00 95.50 277 VAL A C 1
ATOM 2158 O O . VAL A 1 277 ? 13.213 3.915 -16.778 1.00 95.50 277 VAL A O 1
ATOM 2161 N N . PRO A 1 278 ? 13.138 5.114 -14.893 1.00 95.25 278 PRO A N 1
ATOM 2162 C CA . PRO A 1 278 ? 12.161 6.064 -15.433 1.00 95.25 278 PRO A CA 1
ATOM 2163 C C . PRO A 1 278 ? 12.692 6.845 -16.639 1.00 95.25 278 PRO A C 1
ATOM 2165 O O . PRO A 1 278 ? 11.928 7.156 -17.545 1.00 95.25 278 PRO A O 1
ATOM 2168 N N . GLN A 1 279 ? 14.002 7.112 -16.696 1.00 95.56 279 GLN A N 1
ATOM 2169 C CA . GLN A 1 279 ? 14.642 7.768 -17.841 1.00 95.56 279 GLN A CA 1
ATOM 2170 C C . GLN A 1 279 ? 14.676 6.849 -19.072 1.00 95.56 279 GLN A C 1
ATOM 2172 O O . GLN A 1 279 ? 14.479 7.311 -20.193 1.00 95.56 279 GLN A O 1
ATOM 2177 N N . LEU A 1 280 ? 14.896 5.544 -18.875 1.00 95.44 280 LEU A N 1
ATOM 2178 C CA . LEU A 1 280 ? 14.820 4.549 -19.949 1.00 95.44 280 LEU A CA 1
ATOM 2179 C C . LEU A 1 280 ? 13.377 4.351 -20.435 1.00 95.44 280 LEU A C 1
ATOM 2181 O O . LEU A 1 280 ? 13.147 4.307 -21.640 1.00 95.44 280 LEU A O 1
ATOM 2185 N N . LEU A 1 281 ? 12.405 4.300 -19.518 1.00 94.69 281 LEU A N 1
ATOM 2186 C CA . LEU A 1 281 ? 10.982 4.236 -19.859 1.00 94.69 281 LEU A CA 1
ATOM 2187 C C . LEU A 1 281 ? 10.516 5.503 -20.595 1.00 94.69 281 LEU A C 1
ATOM 2189 O O . LEU A 1 281 ? 9.819 5.379 -21.593 1.00 94.69 281 LEU A O 1
ATOM 2193 N N . SER A 1 282 ? 10.963 6.696 -20.180 1.00 94.19 282 SER A N 1
ATOM 2194 C CA . SER A 1 282 ? 10.726 7.963 -20.894 1.00 94.19 282 SER A CA 1
ATOM 2195 C C . SER A 1 282 ? 11.181 7.876 -22.350 1.00 94.19 282 SER A C 1
ATOM 2197 O O . SER A 1 282 ? 10.373 8.053 -23.251 1.00 94.19 282 SER A O 1
ATOM 2199 N N . LYS A 1 283 ? 12.442 7.496 -22.595 1.00 93.62 283 LYS A N 1
ATOM 2200 C CA . LYS A 1 283 ? 12.985 7.375 -23.961 1.00 93.62 283 LYS A CA 1
ATOM 2201 C C . LYS A 1 283 ? 12.222 6.366 -24.833 1.00 93.62 283 LYS A C 1
ATOM 2203 O O . LYS A 1 283 ? 12.203 6.500 -26.051 1.00 93.62 283 LYS A O 1
ATOM 2208 N N . ARG A 1 284 ? 11.607 5.343 -24.230 1.00 92.62 284 ARG A N 1
ATOM 2209 C CA . ARG A 1 284 ? 10.787 4.339 -24.937 1.00 92.62 284 ARG A CA 1
ATOM 2210 C C . ARG A 1 284 ? 9.355 4.803 -25.184 1.00 92.62 284 ARG A C 1
ATOM 2212 O O . ARG A 1 284 ? 8.773 4.414 -26.190 1.00 92.62 284 ARG A O 1
ATOM 2219 N N . LEU A 1 285 ? 8.814 5.644 -24.302 1.00 91.06 285 LEU A N 1
ATOM 2220 C CA . LEU A 1 285 ? 7.555 6.351 -24.527 1.00 91.06 285 LEU A CA 1
ATOM 2221 C C . LEU A 1 285 ? 7.665 7.316 -25.710 1.00 91.06 285 LEU A C 1
ATOM 2223 O O . LEU A 1 285 ? 6.734 7.385 -26.500 1.00 91.06 285 LEU A O 1
ATOM 2227 N N . ASP A 1 286 ? 8.805 7.985 -25.886 1.00 88.94 286 ASP A N 1
ATOM 2228 C CA . ASP A 1 286 ? 9.043 8.830 -27.062 1.00 88.94 286 ASP A CA 1
ATOM 2229 C C . ASP A 1 286 ? 9.159 7.977 -28.351 1.00 88.94 286 ASP A C 1
ATOM 2231 O O . ASP A 1 286 ? 8.598 8.310 -29.396 1.00 88.94 286 ASP A O 1
ATOM 2235 N N . ASN A 1 287 ? 9.801 6.805 -28.260 1.00 86.50 287 ASN A N 1
ATOM 2236 C CA . ASN A 1 287 ? 10.053 5.882 -29.375 1.00 86.50 287 ASN A CA 1
ATOM 2237 C C . ASN A 1 287 ? 8.986 4.767 -29.512 1.00 86.50 287 ASN A C 1
ATOM 2239 O O . ASN A 1 287 ? 9.328 3.587 -29.638 1.00 86.50 287 ASN A O 1
ATOM 2243 N N . THR A 1 288 ? 7.687 5.112 -29.494 1.00 68.19 288 THR A N 1
ATOM 2244 C CA . THR A 1 288 ? 6.579 4.124 -29.373 1.00 68.19 288 THR A CA 1
ATOM 2245 C C . THR A 1 288 ? 6.518 2.989 -30.413 1.00 68.19 288 THR A C 1
ATOM 2247 O O . THR A 1 288 ? 5.774 2.033 -30.190 1.00 68.19 288 THR A O 1
ATOM 2250 N N . GLY A 1 289 ? 7.259 3.064 -31.524 1.00 70.75 289 GLY A N 1
ATOM 2251 C CA . GLY A 1 289 ? 7.246 2.052 -32.587 1.00 70.75 289 GLY A CA 1
ATOM 2252 C C . GLY A 1 289 ? 8.010 0.754 -32.285 1.00 70.75 289 GLY A C 1
ATOM 2253 O O . GLY A 1 289 ? 7.636 -0.283 -32.821 1.00 70.75 289 GLY A O 1
ATOM 2254 N N . GLU A 1 290 ? 9.052 0.785 -31.445 1.00 68.38 290 GLU A N 1
ATOM 2255 C CA . GLU A 1 290 ? 9.995 -0.348 -31.314 1.00 68.38 290 GLU A CA 1
ATOM 2256 C C . GLU A 1 290 ? 9.829 -1.146 -30.008 1.00 68.38 290 GLU A C 1
ATOM 2258 O O . GLU A 1 290 ? 9.817 -2.374 -30.027 1.00 68.38 290 GLU A O 1
ATOM 2263 N N . PHE A 1 291 ? 9.642 -0.469 -28.868 1.00 72.94 291 PHE A N 1
ATOM 2264 C CA . PHE A 1 291 ? 9.623 -1.117 -27.541 1.00 72.94 291 PHE A CA 1
ATOM 2265 C C . PHE A 1 291 ? 8.229 -1.274 -26.918 1.00 72.94 291 PHE A C 1
ATOM 2267 O O . PHE A 1 291 ? 8.100 -1.885 -25.855 1.00 72.94 291 PHE A O 1
ATOM 2274 N N . GLY A 1 292 ? 7.199 -0.718 -27.566 1.00 82.38 292 GLY A N 1
ATOM 2275 C CA . GLY A 1 292 ? 5.835 -0.647 -27.048 1.00 82.38 292 GLY A CA 1
ATOM 2276 C C . GLY A 1 292 ? 5.682 0.303 -25.851 1.00 82.38 292 GLY A C 1
ATOM 2277 O O . GLY A 1 292 ? 6.548 0.414 -24.983 1.00 82.38 292 GLY A O 1
ATOM 2278 N N . ALA A 1 293 ? 4.545 0.994 -25.784 1.00 87.19 293 ALA A N 1
ATOM 2279 C CA . ALA A 1 293 ? 4.196 1.777 -24.601 1.00 87.19 293 ALA A CA 1
ATOM 2280 C C . ALA A 1 293 ? 3.768 0.837 -23.445 1.00 87.19 293 ALA A C 1
ATOM 2282 O O . ALA A 1 293 ? 3.098 -0.169 -23.706 1.00 87.19 293 ALA A O 1
ATOM 2283 N N . PRO A 1 294 ? 4.129 1.136 -22.181 1.00 91.75 294 PRO A N 1
ATOM 2284 C CA . PRO A 1 294 ? 3.842 0.276 -21.040 1.00 91.75 294 PRO A CA 1
ATOM 2285 C C . PRO A 1 294 ? 2.335 0.175 -20.787 1.00 91.75 294 PRO A C 1
ATOM 2287 O O . PRO A 1 294 ? 1.621 1.175 -20.704 1.00 91.75 294 PRO A O 1
ATOM 2290 N N . LYS A 1 295 ? 1.849 -1.053 -20.619 1.00 92.50 295 LYS A N 1
ATOM 2291 C CA . LYS A 1 295 ? 0.429 -1.356 -20.407 1.00 92.50 295 LYS A CA 1
ATOM 2292 C C . LYS A 1 295 ? -0.022 -0.953 -18.988 1.00 92.50 295 LYS A C 1
ATOM 2294 O O . LYS A 1 295 ? 0.808 -0.828 -18.083 1.00 92.50 295 LYS A O 1
ATOM 2299 N N . PRO A 1 296 ? -1.336 -0.822 -18.709 1.00 94.25 296 PRO A N 1
ATOM 2300 C CA . PRO A 1 296 ? -1.815 -0.428 -17.378 1.00 94.25 296 PRO A CA 1
ATOM 2301 C C . PRO A 1 296 ? -1.298 -1.309 -16.223 1.00 94.25 296 PRO A C 1
ATOM 2303 O O . PRO A 1 296 ? -0.945 -0.796 -15.161 1.00 94.25 296 PRO A O 1
ATOM 2306 N N . TYR A 1 297 ? -1.199 -2.630 -16.426 1.00 95.31 297 TYR A N 1
ATOM 2307 C CA . TYR A 1 297 ? -0.672 -3.554 -15.410 1.00 95.31 297 TYR A CA 1
ATOM 2308 C C . TYR A 1 297 ? 0.851 -3.431 -15.210 1.00 95.31 297 TYR A C 1
ATOM 2310 O O . TYR A 1 297 ? 1.355 -3.712 -14.124 1.00 95.31 297 TYR A O 1
ATOM 2318 N N . GLU A 1 298 ? 1.587 -2.990 -16.230 1.00 95.50 298 GLU A N 1
ATOM 2319 C CA . GLU A 1 298 ? 3.023 -2.705 -16.163 1.00 95.50 298 GLU A CA 1
ATOM 2320 C C . GLU A 1 298 ? 3.276 -1.437 -15.344 1.00 95.50 298 GLU A C 1
ATOM 2322 O O . GLU A 1 298 ? 4.069 -1.469 -14.404 1.00 95.50 298 GLU A O 1
ATOM 2327 N N . LEU A 1 299 ? 2.514 -0.364 -15.588 1.00 96.50 299 LEU A N 1
ATOM 2328 C CA . LEU A 1 299 ? 2.550 0.848 -14.760 1.00 96.50 299 LEU A CA 1
ATOM 2329 C C . LEU A 1 299 ? 2.199 0.566 -13.290 1.00 96.50 299 LEU A C 1
ATOM 2331 O O . LEU A 1 299 ? 2.874 1.063 -12.388 1.00 96.50 299 LEU A O 1
ATOM 2335 N N . ILE A 1 300 ? 1.199 -0.286 -13.036 1.00 96.94 300 ILE A N 1
ATOM 2336 C CA . ILE A 1 300 ? 0.870 -0.784 -11.689 1.00 96.94 300 ILE A CA 1
ATOM 2337 C C . ILE A 1 300 ? 2.095 -1.414 -11.015 1.00 96.94 300 ILE A C 1
ATOM 2339 O O . ILE A 1 300 ? 2.382 -1.102 -9.857 1.00 96.94 300 ILE A O 1
ATOM 2343 N N . ARG A 1 301 ? 2.826 -2.295 -11.715 1.00 97.19 301 ARG A N 1
ATOM 2344 C CA . ARG A 1 301 ? 4.043 -2.936 -11.184 1.00 97.19 301 ARG A CA 1
ATOM 2345 C C . ARG A 1 301 ? 5.127 -1.899 -10.895 1.00 97.19 301 ARG A C 1
ATOM 2347 O O . ARG A 1 301 ? 5.677 -1.914 -9.796 1.00 97.19 301 ARG A O 1
ATOM 2354 N N . VAL A 1 302 ? 5.353 -0.949 -11.809 1.00 97.12 302 VAL A N 1
ATOM 2355 C CA . VAL A 1 302 ? 6.283 0.175 -11.608 1.00 97.12 302 VAL A CA 1
ATOM 2356 C C . VAL A 1 302 ? 5.930 0.950 -10.337 1.00 97.12 302 VAL A C 1
ATOM 2358 O O . VAL A 1 302 ? 6.704 0.928 -9.384 1.00 97.12 302 VAL A O 1
ATOM 2361 N N . PHE A 1 303 ? 4.759 1.587 -10.249 1.00 97.19 303 PHE A N 1
ATOM 2362 C CA . PHE A 1 303 ? 4.421 2.433 -9.094 1.00 97.19 303 PHE A CA 1
ATOM 2363 C C . PHE A 1 303 ? 4.398 1.651 -7.772 1.00 97.19 303 PHE A C 1
ATOM 2365 O O . PHE A 1 303 ? 4.869 2.142 -6.740 1.00 97.19 303 PHE A O 1
ATOM 2372 N N . LYS A 1 304 ? 3.956 0.389 -7.804 1.00 95.81 304 LYS A N 1
ATOM 2373 C CA . LYS A 1 304 ? 4.046 -0.530 -6.664 1.00 95.81 304 LYS A CA 1
ATOM 2374 C C . LYS A 1 304 ? 5.493 -0.793 -6.246 1.00 95.81 304 LYS A C 1
ATOM 2376 O O . LYS A 1 304 ? 5.754 -0.804 -5.044 1.00 95.81 304 LYS A O 1
ATOM 2381 N N . ALA A 1 305 ? 6.428 -0.968 -7.180 1.00 96.38 305 ALA A N 1
ATOM 2382 C CA . ALA A 1 305 ? 7.848 -1.133 -6.881 1.00 96.38 305 ALA A CA 1
ATOM 2383 C C . ALA A 1 305 ? 8.443 0.120 -6.209 1.00 96.38 305 ALA A C 1
ATOM 2385 O O . ALA A 1 305 ? 9.079 -0.014 -5.163 1.00 96.38 305 ALA A O 1
ATOM 2386 N N . TYR A 1 306 ? 8.164 1.330 -6.712 1.00 96.12 306 TYR A N 1
ATOM 2387 C CA . TYR A 1 306 ? 8.618 2.589 -6.087 1.00 96.12 306 TYR A CA 1
ATOM 2388 C C . TYR A 1 306 ? 8.054 2.776 -4.674 1.00 96.12 306 TYR A C 1
ATOM 2390 O O . TYR A 1 306 ? 8.814 2.991 -3.726 1.00 96.12 306 TYR A O 1
ATOM 2398 N N . SER A 1 307 ? 6.738 2.600 -4.501 1.00 93.50 307 SER A N 1
ATOM 2399 C CA . SER A 1 307 ? 6.074 2.677 -3.191 1.00 93.50 307 SER A CA 1
ATOM 2400 C C . SER A 1 307 ? 6.654 1.663 -2.190 1.00 93.50 307 SER A C 1
ATOM 2402 O O . SER A 1 307 ? 6.965 1.993 -1.042 1.00 93.50 307 SER A O 1
ATOM 2404 N N . LYS A 1 308 ? 6.879 0.424 -2.643 1.00 91.81 308 LYS A N 1
ATOM 2405 C CA . LYS A 1 308 ? 7.439 -0.686 -1.856 1.00 91.81 308 LYS A CA 1
ATOM 2406 C C . LYS A 1 308 ? 8.905 -0.457 -1.471 1.00 91.81 308 LYS A C 1
ATOM 2408 O O . LYS A 1 308 ? 9.272 -0.747 -0.333 1.00 91.81 308 LYS A O 1
ATOM 2413 N N . ALA A 1 309 ? 9.710 0.096 -2.379 1.00 92.12 309 ALA A N 1
ATOM 2414 C CA . ALA A 1 309 ? 11.092 0.506 -2.129 1.00 92.12 309 ALA A CA 1
ATOM 2415 C C . ALA A 1 309 ? 11.203 1.819 -1.327 1.00 92.12 309 ALA A C 1
ATOM 2417 O O . ALA A 1 309 ? 12.294 2.161 -0.879 1.00 92.12 309 ALA A O 1
ATOM 2418 N N . ARG A 1 310 ? 10.089 2.544 -1.126 1.00 91.44 310 ARG A N 1
ATOM 2419 C CA . ARG A 1 310 ? 10.033 3.900 -0.547 1.00 91.44 310 ARG A CA 1
ATOM 2420 C C . ARG A 1 310 ? 10.930 4.911 -1.289 1.00 91.44 310 ARG A C 1
ATOM 2422 O O . ARG A 1 310 ? 11.450 5.838 -0.671 1.00 91.44 310 ARG A O 1
ATOM 2429 N N . VAL A 1 311 ? 11.091 4.747 -2.605 1.00 93.25 311 VAL A N 1
ATOM 2430 C CA . VAL A 1 311 ? 11.799 5.709 -3.465 1.00 93.25 311 VAL A CA 1
ATOM 2431 C C . VAL A 1 311 ? 10.786 6.697 -4.038 1.00 93.25 311 VAL A C 1
ATOM 2433 O O . VAL A 1 311 ? 9.834 6.291 -4.698 1.00 93.25 311 VAL A O 1
ATOM 2436 N N . SER A 1 312 ? 11.011 7.987 -3.795 1.00 92.25 312 SER A N 1
ATOM 2437 C CA . SER A 1 312 ? 10.284 9.090 -4.430 1.00 92.25 312 SER A CA 1
ATOM 2438 C C . SER A 1 312 ? 11.246 9.844 -5.347 1.00 92.25 312 SER A C 1
ATOM 2440 O O . SER A 1 312 ? 12.386 10.102 -4.958 1.00 92.25 312 SER A O 1
ATOM 2442 N N . THR A 1 313 ? 10.818 10.136 -6.575 1.00 94.62 313 THR A N 1
ATOM 2443 C CA . THR A 1 313 ? 11.614 10.858 -7.574 1.00 94.62 313 THR A CA 1
ATOM 2444 C C . THR A 1 313 ? 10.712 11.539 -8.599 1.00 94.62 313 THR A C 1
ATOM 2446 O O . THR A 1 313 ? 9.835 10.898 -9.180 1.00 94.62 313 THR A O 1
ATOM 2449 N N . GLU A 1 314 ? 10.968 12.821 -8.871 1.00 93.50 314 GLU A N 1
ATOM 2450 C CA . GLU A 1 314 ? 10.274 13.604 -9.908 1.00 93.50 314 GLU A CA 1
ATOM 2451 C C . GLU A 1 314 ? 10.390 12.978 -11.307 1.00 93.50 314 GLU A C 1
ATOM 2453 O O . GLU A 1 314 ? 9.573 13.255 -12.177 1.00 93.50 314 GLU A O 1
ATOM 2458 N N . LEU A 1 315 ? 11.346 12.070 -11.533 1.00 93.88 315 LEU A N 1
ATOM 2459 C CA . LEU A 1 315 ? 11.463 11.323 -12.790 1.00 93.88 315 LEU A CA 1
ATOM 2460 C C . LEU A 1 315 ? 10.240 10.425 -13.073 1.00 93.88 315 LEU A C 1
ATOM 2462 O O . LEU A 1 315 ? 9.990 10.091 -14.229 1.00 93.88 315 LEU A O 1
ATOM 2466 N N . LEU A 1 316 ? 9.438 10.075 -12.057 1.00 95.12 316 LEU A N 1
ATOM 2467 C CA . LEU A 1 316 ? 8.144 9.407 -12.256 1.00 95.12 316 LEU A CA 1
ATOM 2468 C C . LEU A 1 316 ? 7.093 10.309 -12.921 1.00 95.12 316 LEU A C 1
ATOM 2470 O O . LEU A 1 316 ? 6.101 9.793 -13.434 1.00 95.12 316 LEU A O 1
ATOM 2474 N N . ARG A 1 317 ? 7.302 11.633 -12.961 1.00 94.69 317 ARG A N 1
ATOM 2475 C CA . ARG A 1 317 ? 6.371 12.590 -13.571 1.00 94.69 317 ARG A CA 1
ATOM 2476 C C . ARG A 1 317 ? 6.087 12.296 -15.036 1.00 94.69 317 ARG A C 1
ATOM 2478 O O . ARG A 1 317 ? 4.933 12.390 -15.431 1.00 94.69 317 ARG A O 1
ATOM 2485 N N . VAL A 1 318 ? 7.081 11.831 -15.794 1.00 94.19 318 VAL A N 1
ATOM 2486 C CA . VAL A 1 318 ? 6.885 11.393 -17.188 1.00 94.19 318 VAL A CA 1
ATOM 2487 C C . VAL A 1 318 ? 5.819 10.295 -17.282 1.00 94.19 318 VAL A C 1
ATOM 2489 O O . VAL A 1 318 ? 4.975 10.320 -18.174 1.00 94.19 318 VAL A O 1
ATOM 2492 N N . LEU A 1 319 ? 5.802 9.358 -16.328 1.00 95.56 319 LEU A N 1
ATOM 2493 C CA . LEU A 1 319 ? 4.806 8.287 -16.299 1.00 95.56 319 LEU A CA 1
ATOM 2494 C C . LEU A 1 319 ? 3.419 8.805 -15.888 1.00 95.56 319 LEU A C 1
ATOM 2496 O O . LEU A 1 319 ? 2.423 8.306 -16.400 1.00 95.56 319 LEU A O 1
ATOM 2500 N N . TYR A 1 320 ? 3.324 9.815 -15.014 1.00 95.44 320 TYR A N 1
ATOM 2501 C CA . TYR A 1 320 ? 2.040 10.463 -14.695 1.00 95.44 320 TYR A CA 1
ATOM 2502 C C . TYR A 1 320 ? 1.503 11.291 -15.863 1.00 95.44 320 TYR A C 1
ATOM 2504 O O . TYR A 1 320 ? 0.301 11.269 -16.122 1.00 95.44 320 TYR A O 1
ATOM 2512 N N . ASP A 1 321 ? 2.382 11.970 -16.599 1.00 95.06 321 ASP A N 1
ATOM 2513 C CA . ASP A 1 321 ? 2.012 12.717 -17.796 1.00 95.06 321 ASP A CA 1
ATOM 2514 C C . ASP A 1 321 ? 1.497 11.752 -18.885 1.00 95.06 321 ASP A C 1
ATOM 2516 O O . ASP A 1 321 ? 0.410 11.985 -19.416 1.00 95.06 321 ASP A O 1
ATOM 2520 N N . TYR A 1 322 ? 2.163 10.608 -19.106 1.00 94.94 322 TYR A N 1
ATOM 2521 C CA . TYR A 1 322 ? 1.686 9.515 -19.975 1.00 94.94 322 TYR A CA 1
ATOM 2522 C C . TYR A 1 322 ? 0.336 8.918 -19.529 1.00 94.94 322 TYR A C 1
ATOM 2524 O O . TYR A 1 322 ? -0.554 8.700 -20.352 1.00 94.94 322 TYR A O 1
ATOM 2532 N N . VAL A 1 323 ? 0.127 8.699 -18.222 1.00 96.00 323 VAL A N 1
ATOM 2533 C CA . VAL A 1 323 ? -1.190 8.290 -17.690 1.00 96.00 323 VAL A CA 1
ATOM 2534 C C . VAL A 1 323 ? -2.253 9.332 -18.051 1.00 96.00 323 VAL A C 1
ATOM 2536 O O . VAL A 1 323 ? -3.323 8.971 -18.544 1.00 96.00 323 VAL A O 1
ATOM 2539 N N . SER A 1 324 ? -1.957 10.620 -17.838 1.00 95.81 324 SER A N 1
ATOM 2540 C CA . SER A 1 324 ? -2.909 11.712 -18.068 1.00 95.81 324 SER A CA 1
ATOM 2541 C C . SER A 1 324 ? -3.272 11.907 -19.542 1.00 95.81 324 SER A C 1
ATOM 2543 O O . SER A 1 324 ? -4.435 12.163 -19.832 1.00 95.81 324 SER A O 1
ATOM 2545 N N . ARG A 1 325 ? -2.318 11.730 -20.465 1.00 94.31 325 ARG A N 1
ATOM 2546 C CA . ARG A 1 325 ? -2.514 11.929 -21.907 1.00 94.31 325 ARG A CA 1
ATOM 2547 C C . ARG A 1 325 ? -2.908 10.626 -22.587 1.00 94.31 325 ARG A C 1
ATOM 2549 O O . ARG A 1 325 ? -4.085 10.380 -22.793 1.00 94.31 325 ARG A O 1
ATOM 2556 N N . ASP A 1 326 ? -1.960 9.728 -22.804 1.00 90.69 326 ASP A N 1
ATOM 2557 C CA . ASP A 1 326 ? -2.088 8.693 -23.835 1.00 90.69 326 ASP A CA 1
ATOM 2558 C C . ASP A 1 326 ? -2.721 7.376 -23.341 1.00 90.69 326 ASP A C 1
ATOM 2560 O O . ASP A 1 326 ? -3.236 6.581 -24.135 1.00 90.69 326 ASP A O 1
ATOM 2564 N N . LEU A 1 327 ? -2.690 7.102 -22.028 1.00 90.75 327 LEU A N 1
ATOM 2565 C CA . LEU A 1 327 ? -3.145 5.812 -21.492 1.00 90.75 327 LEU A CA 1
ATOM 2566 C C . LEU A 1 327 ? -4.649 5.582 -21.738 1.00 90.75 327 LEU A C 1
ATOM 2568 O O . LEU A 1 327 ? -5.486 6.280 -21.166 1.00 90.75 327 LEU A O 1
ATOM 2572 N N . GLY A 1 328 ? -4.982 4.572 -22.546 1.00 84.06 328 GLY A N 1
ATOM 2573 C CA . GLY A 1 328 ? -6.362 4.178 -22.863 1.00 84.06 328 GLY A CA 1
ATOM 2574 C C . GLY A 1 328 ? -7.007 4.903 -24.053 1.00 84.06 328 GLY A C 1
ATOM 2575 O O . GLY A 1 328 ? -8.165 4.637 -24.345 1.00 84.06 328 GLY A O 1
ATOM 2576 N N . GLU A 1 329 ? -6.302 5.793 -24.762 1.00 80.94 329 GLU A N 1
ATOM 2577 C CA . GLU A 1 329 ? -6.892 6.507 -25.915 1.00 80.94 329 GLU A CA 1
ATOM 2578 C C . GLU A 1 329 ? -6.834 5.707 -27.229 1.00 80.94 329 GLU A C 1
ATOM 2580 O O . GLU A 1 329 ? -7.631 5.930 -28.135 1.00 80.94 329 GLU A O 1
ATOM 2585 N N . ARG A 1 330 ? -5.942 4.711 -27.324 1.00 69.88 330 ARG A N 1
ATOM 2586 C CA . ARG A 1 330 ? -5.750 3.864 -28.522 1.00 69.88 330 ARG A CA 1
ATOM 2587 C C . ARG A 1 330 ? -6.796 2.744 -28.691 1.00 69.88 330 ARG A C 1
ATOM 2589 O O . ARG A 1 330 ? -6.563 1.805 -29.440 1.00 69.88 330 ARG A O 1
ATOM 2596 N N . GLU A 1 331 ? -7.935 2.822 -28.004 1.00 59.97 331 GLU A N 1
ATOM 2597 C CA . GLU A 1 331 ? -9.002 1.801 -28.033 1.00 59.97 331 GLU A CA 1
ATOM 2598 C C . GLU A 1 331 ? -9.896 1.880 -29.301 1.00 59.97 331 GLU A C 1
ATOM 2600 O O . GLU A 1 331 ? -10.798 1.062 -29.458 1.00 59.97 331 GLU A O 1
ATOM 2605 N N . GLY A 1 332 ? -9.672 2.860 -30.194 1.00 57.09 332 GLY A N 1
ATOM 2606 C CA . GLY A 1 332 ? -10.561 3.175 -31.326 1.00 57.09 332 GLY A CA 1
ATOM 2607 C C . GLY A 1 332 ? -10.236 2.542 -32.689 1.00 57.09 332 GLY A C 1
ATOM 2608 O O . GLY A 1 332 ? -11.154 2.357 -33.488 1.00 57.09 332 GLY A O 1
ATOM 2609 N N . ASP A 1 333 ? -8.978 2.189 -32.973 1.00 57.59 333 ASP A N 1
ATOM 2610 C CA . ASP A 1 333 ? -8.613 1.550 -34.246 1.00 57.59 333 ASP A CA 1
ATOM 2611 C C . ASP A 1 333 ? -8.849 0.039 -34.151 1.00 57.59 333 ASP A C 1
ATOM 2613 O O . ASP A 1 333 ? -8.062 -0.690 -33.548 1.00 57.59 333 ASP A O 1
ATOM 2617 N N . GLY A 1 334 ? -9.941 -0.435 -34.762 1.00 59.16 334 GLY A N 1
ATOM 2618 C CA . GLY A 1 334 ? -10.443 -1.819 -34.702 1.00 59.16 334 GLY A CA 1
ATOM 2619 C C . GLY A 1 334 ? -9.577 -2.901 -35.368 1.00 59.16 334 GLY A C 1
ATOM 2620 O O . GLY A 1 334 ? -10.112 -3.879 -35.884 1.00 59.16 334 GLY A O 1
ATOM 2621 N N . GLY A 1 335 ? -8.253 -2.743 -35.386 1.00 64.88 335 GLY A N 1
ATOM 2622 C CA . GLY A 1 335 ? -7.314 -3.790 -35.773 1.00 64.88 335 GLY A CA 1
ATOM 2623 C C . GLY A 1 335 ? -7.147 -4.816 -34.652 1.00 64.88 335 GLY A C 1
ATOM 2624 O O . GLY A 1 335 ? -6.449 -4.558 -33.672 1.00 64.88 335 GLY A O 1
ATOM 2625 N N . GLU A 1 336 ? -7.722 -6.008 -34.834 1.00 61.16 336 GLU A N 1
ATOM 2626 C CA . GLU A 1 336 ? -7.738 -7.130 -33.870 1.00 61.16 336 GLU A CA 1
ATOM 2627 C C . GLU A 1 336 ? -6.348 -7.580 -33.359 1.00 61.16 336 GLU A C 1
ATOM 2629 O O . GLU A 1 336 ? -6.244 -8.304 -32.371 1.00 61.16 336 GLU A O 1
ATOM 2634 N N . SER A 1 337 ? -5.266 -7.139 -34.005 1.00 56.97 337 SER A N 1
ATOM 2635 C CA . SER A 1 337 ? -3.875 -7.491 -33.690 1.00 56.97 337 SER A CA 1
ATOM 2636 C C . SER A 1 337 ? -3.214 -6.599 -32.623 1.00 56.97 337 SER A C 1
ATOM 2638 O O . SER A 1 337 ? -2.115 -6.903 -32.153 1.00 56.97 337 SER A O 1
ATOM 2640 N N . GLY A 1 338 ? -3.838 -5.481 -32.238 1.00 57.19 338 GLY A N 1
ATOM 2641 C CA . GLY A 1 338 ? -3.277 -4.504 -31.299 1.00 57.19 338 GLY A CA 1
ATOM 2642 C C . GLY A 1 338 ? -3.451 -4.891 -29.828 1.00 57.19 338 GLY A C 1
ATOM 2643 O O . GLY A 1 338 ? -4.297 -4.328 -29.145 1.00 57.19 338 GLY A O 1
ATOM 2644 N N . GLY A 1 339 ? -2.620 -5.801 -29.301 1.00 59.38 339 GLY A N 1
ATOM 2645 C CA . GLY A 1 339 ? -2.676 -6.312 -27.913 1.00 59.38 339 GLY A CA 1
ATOM 2646 C C . GLY A 1 339 ? -2.354 -5.319 -26.771 1.00 59.38 339 GLY A C 1
ATOM 2647 O O . GLY A 1 339 ? -1.758 -5.710 -25.756 1.00 59.38 339 GLY A O 1
ATOM 2648 N N . GLY A 1 340 ? -2.698 -4.037 -26.925 1.00 64.00 340 GLY A N 1
ATOM 2649 C CA . GLY A 1 340 ? -2.705 -3.034 -25.863 1.00 64.00 340 GLY A CA 1
ATOM 2650 C C . GLY A 1 340 ? -3.854 -3.306 -24.892 1.00 64.00 340 GLY A C 1
ATOM 2651 O O . GLY A 1 340 ? -5.012 -3.362 -25.286 1.00 64.00 340 GLY A O 1
ATOM 2652 N N . GLY A 1 341 ? -3.538 -3.525 -23.615 1.00 75.88 341 GLY A N 1
ATOM 2653 C CA . GLY A 1 341 ? -4.552 -3.890 -22.625 1.00 75.88 341 GLY A CA 1
ATOM 2654 C C . GLY A 1 341 ? -5.497 -2.728 -22.321 1.00 75.88 341 GLY A C 1
ATOM 2655 O O . GLY A 1 341 ? -5.038 -1.721 -21.780 1.00 75.88 341 GLY A O 1
ATOM 2656 N N . LEU A 1 342 ? -6.789 -2.915 -22.617 1.00 88.56 342 LEU A N 1
ATOM 2657 C CA . LEU A 1 342 ? -7.897 -2.005 -22.298 1.00 88.56 342 LEU A CA 1
ATOM 2658 C C . LEU A 1 342 ? -7.779 -1.463 -20.862 1.00 88.56 342 LEU A C 1
ATOM 2660 O O . LEU A 1 342 ? -7.575 -2.244 -19.920 1.00 88.56 342 LEU A O 1
ATOM 2664 N N . LEU A 1 343 ? -7.944 -0.152 -20.659 1.00 94.06 343 LEU A N 1
ATOM 2665 C CA . LEU A 1 343 ? -7.888 0.432 -19.315 1.00 94.06 343 LEU A CA 1
ATOM 2666 C C . LEU A 1 343 ? -9.218 0.189 -18.585 1.00 94.06 343 LEU A C 1
ATOM 2668 O O . LEU A 1 343 ? -10.087 1.055 -18.493 1.00 94.06 343 LEU A O 1
ATOM 2672 N N . THR A 1 344 ? -9.383 -1.025 -18.057 1.00 94.75 344 THR A N 1
ATOM 2673 C CA . THR A 1 344 ? -10.591 -1.389 -17.306 1.00 94.75 344 THR A CA 1
ATOM 2674 C C . THR A 1 344 ? -10.731 -0.545 -16.029 1.00 94.75 344 THR A C 1
ATOM 2676 O O . THR A 1 344 ? -9.723 -0.176 -15.419 1.00 94.75 344 THR A O 1
ATOM 2679 N N . PRO A 1 345 ? -11.962 -0.299 -15.543 1.00 96.19 345 PRO A N 1
ATOM 2680 C CA . PRO A 1 345 ? -12.193 0.409 -14.282 1.00 96.19 345 PRO A CA 1
ATOM 2681 C C . PRO A 1 345 ? -11.440 -0.210 -13.093 1.00 96.19 345 PRO A C 1
ATOM 2683 O O . PRO A 1 345 ? -10.825 0.515 -12.317 1.00 96.19 345 PRO A O 1
ATOM 2686 N N . ALA A 1 346 ? -11.386 -1.546 -12.999 1.00 95.69 346 ALA A N 1
ATOM 2687 C CA . ALA A 1 346 ? -10.612 -2.267 -11.982 1.00 95.69 346 ALA A CA 1
ATOM 2688 C C . ALA A 1 346 ? -9.103 -1.948 -12.040 1.00 95.69 346 ALA A C 1
ATOM 2690 O O . ALA A 1 346 ? -8.480 -1.689 -11.006 1.00 95.69 346 ALA A O 1
ATOM 2691 N N . LEU A 1 347 ? -8.520 -1.910 -13.246 1.00 96.31 347 LEU A N 1
ATOM 2692 C CA . LEU A 1 347 ? -7.124 -1.513 -13.440 1.00 96.31 347 LEU A CA 1
ATOM 2693 C C . LEU A 1 347 ? -6.910 -0.031 -13.122 1.00 96.31 347 LEU A C 1
ATOM 2695 O O . LEU A 1 347 ? -5.923 0.289 -12.468 1.00 96.31 347 LEU A O 1
ATOM 2699 N N . ALA A 1 348 ? -7.831 0.860 -13.499 1.00 97.56 348 ALA A N 1
ATOM 2700 C CA . ALA A 1 348 ? -7.739 2.286 -13.182 1.00 97.56 348 ALA A CA 1
ATOM 2701 C C . ALA A 1 348 ? -7.730 2.547 -11.664 1.00 97.56 348 ALA A C 1
ATOM 2703 O O . ALA A 1 348 ? -6.900 3.313 -11.177 1.00 97.56 348 ALA A O 1
ATOM 2704 N N . ILE A 1 349 ? -8.577 1.847 -10.901 1.00 97.88 349 ILE A N 1
ATOM 2705 C CA . ILE A 1 349 ? -8.612 1.907 -9.429 1.00 97.88 349 ILE A CA 1
ATOM 2706 C C . ILE A 1 349 ? -7.296 1.408 -8.829 1.00 97.88 349 ILE A C 1
ATOM 2708 O O . ILE A 1 349 ? -6.733 2.051 -7.943 1.00 97.88 349 ILE A O 1
ATOM 2712 N N . HIS A 1 350 ? -6.788 0.263 -9.293 1.00 96.75 350 HIS A N 1
ATOM 2713 C CA . HIS A 1 350 ? -5.551 -0.297 -8.752 1.00 96.75 350 HIS A CA 1
ATOM 2714 C C . HIS A 1 350 ? -4.334 0.572 -9.101 1.00 96.75 350 HIS A C 1
ATOM 2716 O O . HIS A 1 350 ? -3.486 0.817 -8.243 1.00 96.75 350 HIS A O 1
ATOM 2722 N N . LEU A 1 351 ? -4.284 1.095 -10.329 1.00 97.38 351 LEU A N 1
ATOM 2723 C CA . LEU A 1 351 ? -3.276 2.043 -10.790 1.00 97.38 351 LEU A CA 1
ATOM 2724 C C . LEU A 1 351 ? -3.291 3.306 -9.925 1.00 97.38 351 LEU A C 1
ATOM 2726 O O . LEU A 1 351 ? -2.266 3.633 -9.327 1.00 97.38 351 LEU A O 1
ATOM 2730 N N . LEU A 1 352 ? -4.459 3.928 -9.743 1.00 97.81 352 LEU A N 1
ATOM 2731 C CA . LEU A 1 352 ? -4.642 5.100 -8.887 1.00 97.81 352 LEU A CA 1
ATOM 2732 C C . LEU A 1 352 ? -4.196 4.833 -7.439 1.00 97.81 352 LEU A C 1
ATOM 2734 O O . LEU A 1 352 ? -3.442 5.624 -6.872 1.00 97.81 352 LEU A O 1
ATOM 2738 N N . ALA A 1 353 ? -4.570 3.688 -6.858 1.00 96.50 353 ALA A N 1
ATOM 2739 C CA . ALA A 1 353 ? -4.122 3.307 -5.520 1.00 96.50 353 ALA A CA 1
ATOM 2740 C C . ALA A 1 353 ? -2.588 3.160 -5.432 1.00 96.50 353 ALA A C 1
ATOM 2742 O O . ALA A 1 353 ? -1.974 3.629 -4.472 1.00 96.50 353 ALA A O 1
ATOM 2743 N N . THR A 1 354 ? -1.945 2.551 -6.437 1.00 95.56 354 THR A N 1
ATOM 2744 C CA . THR A 1 354 ? -0.474 2.433 -6.468 1.00 95.56 354 THR A CA 1
ATOM 2745 C C . THR A 1 354 ? 0.230 3.773 -6.682 1.00 95.56 354 THR A C 1
ATOM 2747 O O . THR A 1 354 ? 1.240 4.018 -6.023 1.00 95.56 354 THR A O 1
ATOM 2750 N N . MET A 1 355 ? -0.322 4.664 -7.514 1.00 95.94 355 MET A N 1
ATOM 2751 C CA . MET A 1 355 ? 0.197 6.017 -7.741 1.00 95.94 355 MET A CA 1
ATOM 2752 C C . MET A 1 355 ? 0.158 6.856 -6.461 1.00 95.94 355 MET A C 1
ATOM 2754 O O . MET A 1 355 ? 1.194 7.374 -6.044 1.00 95.94 355 MET A O 1
ATOM 2758 N N . LEU A 1 356 ? -0.985 6.902 -5.765 1.00 95.25 356 LEU A N 1
ATOM 2759 C CA . LEU A 1 356 ? -1.099 7.574 -4.463 1.00 95.25 356 LEU A CA 1
ATOM 2760 C C . LEU A 1 356 ? -0.143 6.982 -3.412 1.00 95.25 356 LEU A C 1
ATOM 2762 O O . LEU A 1 356 ? 0.301 7.694 -2.513 1.00 95.25 356 LEU A O 1
ATOM 2766 N N . GLY A 1 357 ? 0.234 5.706 -3.544 1.00 92.38 357 GLY A N 1
ATOM 2767 C CA . GLY A 1 357 ? 1.255 5.055 -2.720 1.00 92.38 357 GLY A CA 1
ATOM 2768 C C . GLY A 1 357 ? 2.699 5.512 -2.979 1.00 92.38 357 GLY A C 1
ATOM 2769 O O . GLY A 1 357 ? 3.566 5.231 -2.148 1.00 92.38 357 GLY A O 1
ATOM 2770 N N . THR A 1 358 ? 2.992 6.201 -4.087 1.00 93.44 358 THR A N 1
ATOM 2771 C CA . THR A 1 358 ? 4.320 6.797 -4.356 1.00 93.44 358 THR A CA 1
ATOM 2772 C C . THR A 1 358 ? 4.480 8.206 -3.775 1.00 93.44 358 THR A C 1
ATOM 2774 O O . THR A 1 358 ? 5.605 8.686 -3.659 1.00 93.44 358 THR A O 1
ATOM 2777 N N . ARG A 1 359 ? 3.365 8.852 -3.391 1.00 90.88 359 ARG A N 1
ATOM 2778 C CA . ARG A 1 359 ? 3.266 10.275 -3.004 1.00 90.88 359 ARG A CA 1
ATOM 2779 C C . ARG A 1 359 ? 3.603 11.284 -4.110 1.00 90.88 359 ARG A C 1
ATOM 2781 O O . ARG A 1 359 ? 3.771 12.461 -3.811 1.00 90.88 359 ARG A O 1
ATOM 2788 N N . LEU A 1 360 ? 3.680 10.843 -5.364 1.00 88.75 360 LEU A N 1
ATOM 2789 C CA . LEU A 1 360 ? 3.817 11.699 -6.539 1.00 88.75 360 LEU A CA 1
ATOM 2790 C C . LEU A 1 360 ? 2.708 11.354 -7.535 1.00 88.75 360 LEU A C 1
ATOM 2792 O O . LEU A 1 360 ? 2.348 10.188 -7.686 1.00 88.75 360 LEU A O 1
ATOM 2796 N N . TYR A 1 361 ? 2.146 12.368 -8.184 1.00 91.62 361 TYR A N 1
ATOM 2797 C CA . TYR A 1 361 ? 1.055 12.248 -9.153 1.00 91.62 361 TYR A CA 1
ATOM 2798 C C . TYR A 1 361 ? 0.796 13.626 -9.788 1.00 91.62 361 TYR A C 1
ATOM 2800 O O . TYR A 1 361 ? 1.289 14.646 -9.306 1.00 91.62 361 TYR A O 1
ATOM 2808 N N . THR A 1 362 ? -0.042 13.676 -10.822 1.00 95.06 362 THR A N 1
ATOM 2809 C CA . THR A 1 362 ? -0.648 14.918 -11.328 1.00 95.06 362 THR A CA 1
ATOM 2810 C C . THR A 1 362 ? -2.159 14.892 -11.084 1.00 95.06 362 THR A C 1
ATOM 2812 O O . THR A 1 362 ? -2.761 13.815 -11.028 1.00 95.06 362 THR A O 1
ATOM 2815 N N . VAL A 1 363 ? -2.787 16.064 -10.920 1.00 96.94 363 VAL A N 1
ATOM 2816 C CA . VAL A 1 363 ? -4.250 16.167 -10.714 1.00 96.94 363 VAL A CA 1
ATOM 2817 C C . VAL A 1 363 ? -4.986 15.544 -11.904 1.00 96.94 363 VAL A C 1
ATOM 2819 O O . VAL A 1 363 ? -5.901 14.751 -11.719 1.00 96.94 363 VAL A O 1
ATOM 2822 N N . GLN A 1 364 ? -4.493 15.813 -13.116 1.00 97.56 364 GLN A N 1
ATOM 2823 C CA . GLN A 1 364 ? -5.021 15.321 -14.386 1.00 97.56 364 GLN A CA 1
ATOM 2824 C C . GLN A 1 364 ? -4.982 13.788 -14.481 1.00 97.56 364 GLN A C 1
ATOM 2826 O O . GLN A 1 364 ? -5.942 13.172 -14.938 1.00 97.56 364 GLN A O 1
ATOM 2831 N N . ALA A 1 365 ? -3.897 13.149 -14.024 1.00 97.31 365 ALA A N 1
ATOM 2832 C CA . ALA A 1 365 ? -3.806 11.691 -14.018 1.00 97.31 365 ALA A CA 1
ATOM 2833 C C . ALA A 1 365 ? -4.774 11.059 -13.002 1.00 97.31 365 ALA A C 1
ATOM 2835 O O . ALA A 1 365 ? -5.408 10.052 -13.308 1.00 97.31 365 ALA A O 1
ATOM 2836 N N . ILE A 1 366 ? -4.931 11.659 -11.815 1.00 97.94 366 ILE A N 1
ATOM 2837 C CA . ILE A 1 366 ? -5.915 11.203 -10.819 1.00 97.94 366 ILE A CA 1
ATOM 2838 C C . ILE A 1 366 ? -7.333 11.341 -11.368 1.00 97.94 366 ILE A C 1
ATOM 2840 O O . ILE A 1 366 ? -8.109 10.390 -11.306 1.00 97.94 366 ILE A O 1
ATOM 2844 N N . GLU A 1 367 ? -7.657 12.503 -11.926 1.00 97.88 367 GLU A N 1
ATOM 2845 C CA . GLU A 1 367 ? -8.963 12.799 -12.500 1.00 97.88 367 GLU A CA 1
ATOM 2846 C C . GLU A 1 367 ? -9.320 11.819 -13.621 1.00 97.88 367 GLU A C 1
ATOM 2848 O O . GLU A 1 367 ? -10.350 11.153 -13.534 1.00 97.88 367 GLU A O 1
ATOM 2853 N N . LYS A 1 368 ? -8.435 11.621 -14.607 1.00 97.31 368 LYS A N 1
ATOM 2854 C CA . LYS A 1 368 ? -8.650 10.648 -15.687 1.00 97.31 368 LYS A CA 1
ATOM 2855 C C . LYS A 1 368 ? -8.909 9.233 -15.157 1.00 97.31 368 LYS A C 1
ATOM 2857 O O . LYS A 1 368 ? -9.829 8.565 -15.628 1.00 97.31 368 LYS A O 1
ATOM 2862 N N . LEU A 1 369 ? -8.155 8.777 -14.153 1.00 98.06 369 LEU A N 1
ATOM 2863 C CA . LEU A 1 369 ? -8.364 7.453 -13.556 1.00 98.06 369 LEU A CA 1
ATOM 2864 C C . LEU A 1 369 ? -9.667 7.355 -12.747 1.00 98.06 369 LEU A C 1
ATOM 2866 O O . LEU A 1 369 ? -10.304 6.302 -12.777 1.00 98.06 369 LEU A O 1
ATOM 2870 N N . LEU A 1 370 ? -10.107 8.427 -12.080 1.00 98.06 370 LEU A N 1
ATOM 2871 C CA . LEU A 1 370 ? -11.418 8.481 -11.417 1.00 98.06 370 LEU A CA 1
ATOM 2872 C C . LEU A 1 370 ? -12.569 8.453 -12.433 1.00 98.06 370 LEU A C 1
ATOM 2874 O O . LEU A 1 370 ? -13.532 7.713 -12.233 1.00 98.06 370 LEU A O 1
ATOM 2878 N N . LEU A 1 371 ? -12.454 9.183 -13.545 1.00 96.50 371 LEU A N 1
ATOM 2879 C CA . LEU A 1 371 ? -13.437 9.176 -14.635 1.00 96.50 371 LEU A CA 1
ATOM 2880 C C . LEU A 1 371 ? -13.531 7.796 -15.309 1.00 96.50 371 LEU A C 1
ATOM 2882 O O . LEU A 1 371 ? -14.629 7.327 -15.612 1.00 96.50 371 LEU A O 1
ATOM 2886 N N . VAL A 1 372 ? -12.406 7.090 -15.483 1.00 96.50 372 VAL A N 1
ATOM 2887 C CA . VAL A 1 372 ? -12.418 5.695 -15.959 1.00 96.50 372 VAL A CA 1
ATOM 2888 C C . VAL A 1 372 ? -13.022 4.752 -14.912 1.00 96.50 372 VAL A C 1
ATOM 2890 O O . VAL A 1 372 ? -13.852 3.916 -15.267 1.00 96.50 372 VAL A O 1
ATOM 2893 N N . ALA A 1 373 ? -12.689 4.901 -13.626 1.00 97.06 373 ALA A N 1
ATOM 2894 C CA . ALA A 1 373 ? -13.284 4.106 -12.547 1.00 97.06 373 ALA A CA 1
ATOM 2895 C C . ALA A 1 373 ? -14.817 4.282 -12.463 1.00 97.06 373 ALA A C 1
ATOM 2897 O O . ALA A 1 373 ? -15.545 3.302 -12.276 1.00 97.06 373 ALA A O 1
ATOM 2898 N N . ARG A 1 374 ? -15.317 5.508 -12.688 1.00 96.50 374 ARG A N 1
ATOM 2899 C CA . ARG A 1 374 ? -16.750 5.860 -12.722 1.00 96.50 374 ARG A CA 1
ATOM 2900 C C . ARG A 1 374 ? -17.547 5.093 -13.783 1.00 96.50 374 ARG A C 1
ATOM 2902 O O . ARG A 1 374 ? -18.750 4.916 -13.605 1.00 96.50 374 ARG A O 1
ATOM 2909 N N . ARG A 1 375 ? -16.906 4.585 -14.847 1.00 95.12 375 ARG A N 1
ATOM 2910 C CA . ARG A 1 375 ? -17.575 3.806 -15.912 1.00 95.12 375 ARG A CA 1
ATOM 2911 C C . ARG A 1 375 ? -18.256 2.531 -15.393 1.00 95.12 375 ARG A C 1
ATOM 2913 O O . ARG A 1 375 ? -19.172 2.037 -16.043 1.00 95.12 375 ARG A O 1
ATOM 2920 N N . THR A 1 376 ? -17.853 1.991 -14.237 1.00 93.62 376 THR A N 1
ATOM 2921 C CA . THR A 1 376 ? -18.605 0.919 -13.562 1.00 93.62 376 THR A CA 1
ATOM 2922 C C . THR A 1 376 ? -19.552 1.491 -12.513 1.00 93.62 376 THR A C 1
ATOM 2924 O O . THR A 1 376 ? -19.135 2.195 -11.595 1.00 93.62 376 THR A O 1
ATOM 2927 N N . HIS A 1 377 ? -20.831 1.120 -12.600 1.00 91.44 377 HIS A N 1
ATOM 2928 C CA . HIS A 1 377 ? -21.831 1.492 -11.604 1.00 91.44 377 HIS A CA 1
ATOM 2929 C C . HIS A 1 377 ? -21.481 0.904 -10.225 1.00 91.44 377 HIS A C 1
ATOM 2931 O O . HIS A 1 377 ? -21.470 -0.315 -10.051 1.00 91.44 377 HIS A O 1
ATOM 2937 N N . LEU A 1 378 ? -21.230 1.769 -9.234 1.00 90.12 378 LEU A N 1
ATOM 2938 C CA . LEU A 1 378 ? -20.743 1.374 -7.902 1.00 90.12 378 LEU A CA 1
ATOM 2939 C C . LEU A 1 378 ? -21.652 0.360 -7.185 1.00 90.12 378 LEU A C 1
ATOM 2941 O O . LEU A 1 378 ? -21.160 -0.487 -6.445 1.00 90.12 378 LEU A O 1
ATOM 2945 N N . GLY A 1 379 ? -22.966 0.401 -7.435 1.00 86.81 379 GLY A N 1
ATOM 2946 C CA . GLY A 1 379 ? -23.926 -0.555 -6.868 1.00 86.81 379 GLY A CA 1
ATOM 2947 C C . GLY A 1 379 ? -23.788 -1.997 -7.379 1.00 86.81 379 GLY A C 1
ATOM 2948 O O . GLY A 1 379 ? -24.452 -2.881 -6.851 1.00 86.81 379 GLY A O 1
ATOM 2949 N N . LEU A 1 380 ? -22.945 -2.252 -8.389 1.00 89.81 380 LEU A N 1
ATOM 2950 C CA . LEU A 1 380 ? -22.615 -3.607 -8.855 1.00 89.81 380 LEU A CA 1
ATOM 2951 C C . LEU A 1 380 ? -21.501 -4.266 -8.029 1.00 89.81 380 LEU A C 1
ATOM 2953 O O . LEU A 1 380 ? -21.232 -5.455 -8.194 1.00 89.81 380 LEU A O 1
ATOM 2957 N N . TRP A 1 381 ? -20.809 -3.513 -7.173 1.00 90.00 381 TRP A N 1
ATOM 2958 C CA . TRP A 1 381 ? -19.706 -4.048 -6.385 1.00 90.00 381 TRP A CA 1
ATOM 2959 C C . TRP A 1 381 ? -20.207 -4.653 -5.080 1.00 90.00 381 TRP A C 1
ATOM 2961 O O . TRP A 1 381 ? -20.962 -4.031 -4.334 1.00 90.00 381 TRP A O 1
ATOM 2971 N N . ALA A 1 382 ? -19.721 -5.855 -4.765 1.00 93.12 382 ALA A N 1
ATOM 2972 C CA . ALA A 1 382 ? -19.940 -6.451 -3.456 1.00 93.12 382 ALA A CA 1
ATOM 2973 C C . ALA A 1 382 ? -19.397 -5.530 -2.351 1.00 93.12 382 ALA A C 1
ATOM 2975 O O . ALA A 1 382 ? -18.330 -4.926 -2.494 1.00 93.12 382 ALA A O 1
ATOM 2976 N N . SER A 1 383 ? -20.103 -5.459 -1.221 1.00 94.69 383 SER A N 1
ATOM 2977 C CA . SER A 1 383 ? -19.736 -4.608 -0.080 1.00 94.69 383 SER A CA 1
ATOM 2978 C C . SER A 1 383 ? -18.406 -4.995 0.580 1.00 94.69 383 SER A C 1
ATOM 2980 O O . SER A 1 383 ? -17.908 -4.259 1.427 1.00 94.69 383 SER A O 1
ATOM 2982 N N . ASP A 1 384 ? -17.813 -6.121 0.189 1.00 95.06 384 ASP A N 1
ATOM 2983 C CA . ASP A 1 384 ? -16.526 -6.638 0.645 1.00 95.06 384 ASP A CA 1
ATOM 2984 C C . ASP A 1 384 ? -15.473 -6.766 -0.479 1.00 95.06 384 ASP A C 1
ATOM 2986 O O . ASP A 1 384 ? -14.408 -7.353 -0.258 1.00 95.06 384 ASP A O 1
ATOM 2990 N N . SER A 1 385 ? -15.737 -6.195 -1.664 1.00 96.25 385 SER A N 1
ATOM 2991 C CA . SER A 1 385 ? -14.843 -6.259 -2.828 1.00 96.25 385 SER A CA 1
ATOM 2992 C C . SER A 1 385 ? -13.510 -5.526 -2.615 1.00 96.25 385 SER A C 1
ATOM 2994 O O . SER A 1 385 ? -13.379 -4.602 -1.800 1.00 96.25 385 SER A O 1
ATOM 2996 N N . VAL A 1 386 ? -12.485 -5.943 -3.364 1.00 95.00 386 VAL A N 1
ATOM 2997 C CA . VAL A 1 386 ? -11.135 -5.351 -3.302 1.00 95.00 386 VAL A CA 1
ATOM 2998 C C . VAL A 1 386 ? -11.117 -3.971 -3.969 1.00 95.00 386 VAL A C 1
ATOM 3000 O O . VAL A 1 386 ? -10.386 -3.073 -3.541 1.00 95.00 386 VAL A O 1
ATOM 3003 N N . GLU A 1 387 ? -11.967 -3.791 -4.972 1.00 96.19 387 GLU A N 1
ATOM 3004 C CA . GLU A 1 387 ? -12.196 -2.568 -5.731 1.00 96.19 387 GLU A CA 1
ATOM 3005 C C . GLU A 1 387 ? -12.844 -1.508 -4.833 1.00 96.19 387 GLU A C 1
ATOM 3007 O O . GLU A 1 387 ? -12.313 -0.402 -4.720 1.00 96.19 387 GLU A O 1
ATOM 3012 N N . LEU A 1 388 ? -13.907 -1.863 -4.092 1.00 97.12 388 LEU A N 1
ATOM 3013 C CA . LEU A 1 388 ? -14.546 -0.952 -3.135 1.00 97.12 388 LEU A CA 1
ATOM 3014 C C . LEU A 1 388 ? -13.589 -0.584 -2.000 1.00 97.12 388 LEU A C 1
ATOM 3016 O O . LEU A 1 388 ? -13.484 0.588 -1.644 1.00 97.12 388 LEU A O 1
ATOM 3020 N N . ARG A 1 389 ? -12.834 -1.557 -1.469 1.00 96.69 389 ARG A N 1
ATOM 3021 C CA . ARG A 1 389 ? -11.778 -1.302 -0.475 1.00 96.69 389 ARG A CA 1
ATOM 3022 C C . ARG A 1 389 ? -10.738 -0.305 -0.993 1.00 96.69 389 ARG A C 1
ATOM 3024 O O . ARG A 1 389 ? -10.340 0.599 -0.259 1.00 96.69 389 ARG A O 1
ATOM 3031 N N . SER A 1 390 ? -10.287 -0.480 -2.236 1.00 97.00 390 SER A N 1
ATOM 3032 C CA . SER A 1 390 ? -9.299 0.401 -2.867 1.00 97.00 390 SER A CA 1
ATOM 3033 C C . SER A 1 390 ? -9.864 1.801 -3.091 1.00 97.00 390 SER A C 1
ATOM 3035 O O . SER A 1 390 ? -9.203 2.762 -2.713 1.00 97.00 390 SER A O 1
ATOM 3037 N N . LEU A 1 391 ? -11.098 1.939 -3.592 1.00 98.06 391 LEU A N 1
ATOM 3038 C CA . LEU A 1 391 ? -11.751 3.247 -3.724 1.00 98.06 391 LEU A CA 1
ATOM 3039 C C . LEU A 1 391 ? -11.968 3.943 -2.377 1.00 98.06 391 LEU A C 1
ATOM 3041 O O . LEU A 1 391 ? -11.686 5.132 -2.262 1.00 98.06 391 LEU A O 1
ATOM 3045 N N . LYS A 1 392 ? -12.395 3.217 -1.338 1.00 97.94 392 LYS A N 1
ATOM 3046 C CA . LYS A 1 392 ? -12.485 3.751 0.031 1.00 97.94 392 LYS A CA 1
ATOM 3047 C C . LYS A 1 392 ? -11.137 4.254 0.542 1.00 97.94 392 LYS A C 1
ATOM 3049 O O . LYS A 1 392 ? -11.088 5.257 1.243 1.00 97.94 392 LYS A O 1
ATOM 3054 N N . TRP A 1 393 ? -10.044 3.568 0.217 1.00 97.69 393 TRP A N 1
ATOM 3055 C CA . TRP A 1 393 ? -8.704 4.026 0.577 1.00 97.69 393 TRP A CA 1
ATOM 3056 C C . TRP A 1 393 ? -8.272 5.253 -0.237 1.00 97.69 393 TRP A C 1
ATOM 3058 O O . TRP A 1 393 ? -7.759 6.199 0.352 1.00 97.69 393 TRP A O 1
ATOM 3068 N N . ILE A 1 394 ? -8.551 5.277 -1.545 1.00 98.06 394 ILE A N 1
ATOM 3069 C CA . ILE A 1 394 ? -8.309 6.422 -2.437 1.00 98.06 394 ILE A CA 1
ATOM 3070 C C . ILE A 1 394 ? -9.056 7.671 -1.948 1.00 98.06 394 ILE A C 1
ATOM 3072 O O . ILE A 1 394 ? -8.435 8.720 -1.830 1.00 98.06 394 ILE A O 1
ATOM 3076 N N . GLU A 1 395 ? -10.347 7.569 -1.613 1.00 98.25 395 GLU A N 1
ATOM 3077 C CA . GLU A 1 395 ? -11.153 8.687 -1.095 1.00 98.25 395 GLU A CA 1
ATOM 3078 C C . GLU A 1 395 ? -10.542 9.282 0.175 1.00 98.25 395 GLU A C 1
ATOM 3080 O O . GLU A 1 395 ? -10.270 10.483 0.227 1.00 98.25 395 GLU A O 1
ATOM 3085 N N . VAL A 1 396 ? -10.264 8.438 1.174 1.00 98.00 396 VAL A N 1
ATOM 3086 C CA . VAL A 1 396 ? -9.692 8.894 2.444 1.00 98.00 396 VAL A CA 1
ATOM 3087 C C . VAL A 1 396 ? -8.286 9.472 2.235 1.00 98.00 396 VAL A C 1
ATOM 3089 O O . VAL A 1 396 ? -7.995 10.526 2.792 1.00 98.00 396 VAL A O 1
ATOM 3092 N N . SER A 1 397 ? -7.432 8.852 1.408 1.00 97.56 397 SER A N 1
ATOM 3093 C CA . SER A 1 397 ? -6.101 9.395 1.085 1.00 97.56 397 SER A CA 1
ATOM 3094 C C . SER A 1 397 ? -6.179 10.735 0.359 1.00 97.56 397 SER A C 1
ATOM 3096 O O . SER A 1 397 ? -5.471 11.661 0.741 1.00 97.56 397 SER A O 1
ATOM 3098 N N . LEU A 1 398 ? -7.039 10.880 -0.653 1.00 98.00 398 LEU A N 1
ATOM 3099 C CA . LEU A 1 398 ? -7.178 12.151 -1.364 1.00 98.00 398 LEU A CA 1
ATOM 3100 C C . LEU A 1 398 ? -7.647 13.261 -0.416 1.00 98.00 398 LEU A C 1
ATOM 3102 O O . LEU A 1 398 ? -7.070 14.344 -0.409 1.00 98.00 398 LEU A O 1
ATOM 3106 N N . ARG A 1 399 ? -8.643 12.982 0.431 1.00 97.50 399 ARG A N 1
ATOM 3107 C CA . ARG A 1 399 ? -9.201 13.972 1.358 1.00 97.50 399 ARG A CA 1
ATOM 3108 C C . ARG A 1 399 ? -8.281 14.319 2.537 1.00 97.50 399 ARG A C 1
ATOM 3110 O O . ARG A 1 399 ? -8.309 15.464 2.977 1.00 97.50 399 ARG A O 1
ATOM 3117 N N . LEU A 1 400 ? -7.518 13.361 3.076 1.00 96.88 400 LEU A N 1
ATOM 3118 C CA . LEU A 1 400 ? -6.704 13.557 4.289 1.00 96.88 400 LEU A CA 1
ATOM 3119 C C . LEU A 1 400 ? -5.218 13.807 4.004 1.00 96.88 400 LEU A C 1
ATOM 3121 O O . LEU A 1 400 ? -4.656 14.752 4.550 1.00 96.88 400 LEU A O 1
ATOM 3125 N N . ASP A 1 401 ? -4.583 12.992 3.159 1.00 95.94 401 ASP A N 1
ATOM 3126 C CA . ASP A 1 401 ? -3.154 13.130 2.835 1.00 95.94 401 ASP A CA 1
ATOM 3127 C C . ASP A 1 401 ? -2.910 14.167 1.720 1.00 95.94 401 ASP A C 1
ATOM 3129 O O . ASP A 1 401 ? -1.836 14.767 1.667 1.00 95.94 401 ASP A O 1
ATOM 3133 N N . TYR A 1 402 ? -3.891 14.398 0.836 1.00 96.00 402 TYR A N 1
ATOM 3134 C CA . TYR A 1 402 ? -3.703 15.129 -0.426 1.00 96.00 402 TYR A CA 1
ATOM 3135 C C . TYR A 1 402 ? -4.753 16.230 -0.675 1.00 96.00 402 TYR A C 1
ATOM 3137 O O . TYR A 1 402 ? -5.196 16.450 -1.804 1.00 96.00 402 TYR A O 1
ATOM 3145 N N . ALA A 1 403 ? -5.141 16.959 0.376 1.00 96.00 403 ALA A N 1
ATOM 3146 C CA . ALA A 1 403 ? -6.255 17.915 0.350 1.00 96.00 403 ALA A CA 1
ATOM 3147 C C . ALA A 1 403 ? -6.188 18.978 -0.773 1.00 96.00 403 ALA A C 1
ATOM 3149 O O . ALA A 1 403 ? -7.220 19.323 -1.344 1.00 96.00 403 ALA A O 1
ATOM 3150 N N . GLN A 1 404 ? -4.993 19.464 -1.143 1.00 96.62 404 GLN A N 1
ATOM 3151 C CA . GLN A 1 404 ? -4.818 20.395 -2.274 1.00 96.62 404 GLN A CA 1
ATOM 3152 C C . GLN A 1 404 ? -5.223 19.761 -3.612 1.00 96.62 404 GLN A C 1
ATOM 3154 O O . GLN A 1 404 ? -5.865 20.393 -4.443 1.00 96.62 404 GLN A O 1
ATOM 3159 N N . THR A 1 405 ? -4.864 18.493 -3.807 1.00 96.94 405 THR A N 1
ATOM 3160 C CA . THR A 1 405 ? -5.210 17.701 -4.989 1.00 96.94 405 THR A CA 1
ATOM 3161 C C . THR A 1 405 ? -6.705 17.437 -5.037 1.00 96.94 405 THR A C 1
ATOM 3163 O O . THR A 1 405 ? -7.312 17.652 -6.076 1.00 96.94 405 THR A O 1
ATOM 3166 N N . TYR A 1 406 ? -7.302 17.047 -3.905 1.00 98.00 406 TYR A N 1
ATOM 3167 C CA . TYR A 1 406 ? -8.747 16.854 -3.777 1.00 98.00 406 TYR A CA 1
ATOM 3168 C C . TYR A 1 406 ? -9.523 18.135 -4.118 1.00 98.00 406 TYR A C 1
ATOM 3170 O O . TYR A 1 406 ? -10.469 18.083 -4.894 1.00 98.00 406 TYR A O 1
ATOM 3178 N N . ALA A 1 407 ? -9.086 19.295 -3.618 1.00 97.56 407 ALA A N 1
ATOM 3179 C CA . ALA A 1 407 ? -9.697 20.590 -3.930 1.00 97.56 407 ALA A CA 1
ATOM 3180 C C . ALA A 1 407 ? -9.555 21.018 -5.407 1.00 97.56 407 ALA A C 1
ATOM 3182 O O . ALA A 1 407 ? -10.325 21.857 -5.866 1.00 97.56 407 ALA A O 1
ATOM 3183 N N . GLY A 1 408 ? -8.587 20.457 -6.140 1.00 97.62 408 GLY A N 1
ATOM 3184 C CA . GLY A 1 408 ? -8.367 20.711 -7.567 1.00 97.62 408 GLY A CA 1
ATOM 3185 C C . GLY A 1 408 ? -9.096 19.757 -8.521 1.00 97.62 408 GLY A C 1
ATOM 3186 O O . GLY A 1 408 ? -8.968 19.928 -9.729 1.00 97.62 408 GLY A O 1
ATOM 3187 N N . LEU A 1 409 ? -9.824 18.754 -8.015 1.00 98.38 409 LEU A N 1
ATOM 3188 C CA . LEU A 1 409 ? -10.603 17.827 -8.844 1.00 98.38 409 LEU A CA 1
ATOM 3189 C C . LEU A 1 409 ? -11.874 18.494 -9.392 1.00 98.38 409 LEU A C 1
ATOM 3191 O O . LEU A 1 409 ? -12.487 19.332 -8.727 1.00 98.38 409 LEU A O 1
ATOM 3195 N N . SER A 1 410 ? -12.333 18.066 -10.571 1.00 98.12 410 SER A N 1
ATOM 3196 C CA . SER A 1 410 ? -13.637 18.489 -11.086 1.00 98.12 410 SER A CA 1
ATOM 3197 C C . SER A 1 410 ? -14.801 18.050 -10.194 1.00 98.12 410 SER A C 1
ATOM 3199 O O . SER A 1 410 ? -14.744 17.064 -9.452 1.00 98.12 410 SER A O 1
ATOM 3201 N N . LYS A 1 411 ? -15.920 18.772 -10.333 1.00 98.19 411 LYS A N 1
ATOM 3202 C CA . LYS A 1 411 ? -17.187 18.479 -9.651 1.00 98.19 411 LYS A CA 1
ATOM 3203 C C . LYS A 1 411 ? -17.638 17.027 -9.850 1.00 98.19 411 LYS A C 1
ATOM 3205 O O . LYS A 1 411 ? -18.103 16.416 -8.897 1.00 98.19 411 LYS A O 1
ATOM 3210 N N . GLU A 1 412 ? -17.449 16.463 -11.042 1.00 98.06 412 GLU A N 1
ATOM 3211 C CA . GLU A 1 412 ? -17.807 15.074 -11.352 1.00 98.06 412 GLU A CA 1
ATOM 3212 C C . GLU A 1 412 ? -16.985 14.062 -10.535 1.00 98.06 412 GLU A C 1
ATOM 3214 O O . GLU A 1 412 ? -17.541 13.136 -9.939 1.00 98.06 412 GLU A O 1
ATOM 3219 N N . ALA A 1 413 ? -15.665 14.257 -10.457 1.00 98.25 413 ALA A N 1
ATOM 3220 C CA . ALA A 1 413 ? -14.787 13.412 -9.653 1.00 98.25 413 ALA A CA 1
ATOM 3221 C C . ALA A 1 413 ? -15.085 13.550 -8.146 1.00 98.25 413 ALA A C 1
ATOM 3223 O O . ALA A 1 413 ? -15.067 12.554 -7.420 1.00 98.25 413 ALA A O 1
ATOM 3224 N N . LEU A 1 414 ? -15.423 14.755 -7.677 1.00 98.44 414 LEU A N 1
ATOM 3225 C CA . LEU A 1 414 ? -15.833 15.011 -6.290 1.00 98.44 414 LEU A CA 1
ATOM 3226 C C . LEU A 1 414 ? -17.184 14.370 -5.936 1.00 98.44 414 LEU A C 1
ATOM 3228 O O . LEU A 1 414 ? -17.313 13.766 -4.871 1.00 98.44 414 LEU A O 1
ATOM 3232 N N . GLU A 1 415 ? -18.175 14.444 -6.827 1.00 98.00 415 GLU A N 1
ATOM 3233 C CA . GLU A 1 415 ? -19.459 13.747 -6.679 1.00 98.00 415 GLU A CA 1
ATOM 3234 C C . GLU A 1 415 ? -19.254 12.230 -6.603 1.00 98.00 415 GLU A C 1
ATOM 3236 O O . GLU A 1 415 ? -19.789 11.574 -5.706 1.00 98.00 415 GLU A O 1
ATOM 3241 N N . TYR A 1 416 ? -18.411 11.675 -7.480 1.00 98.06 416 TYR A N 1
ATOM 3242 C CA . TYR A 1 416 ? -18.050 10.259 -7.453 1.00 98.06 416 TYR A CA 1
ATOM 3243 C C . TYR A 1 416 ? -17.366 9.852 -6.139 1.00 98.06 416 TYR A C 1
ATOM 3245 O O . TYR A 1 416 ? -17.758 8.855 -5.531 1.00 98.06 416 TYR A O 1
ATOM 3253 N N . LEU A 1 417 ? -16.401 10.637 -5.645 1.00 98.38 417 LEU A N 1
ATOM 3254 C CA . LEU A 1 417 ? -15.750 10.376 -4.357 1.00 98.38 417 LEU A CA 1
ATOM 3255 C C . LEU A 1 417 ? -16.716 10.506 -3.166 1.00 98.38 417 LEU A C 1
ATOM 3257 O O . LEU A 1 417 ? -16.588 9.743 -2.209 1.00 98.38 417 LEU A O 1
ATOM 3261 N N . SER A 1 418 ? -17.721 11.388 -3.225 1.00 98.06 418 SER A N 1
ATOM 3262 C CA . SER A 1 418 ? -18.783 11.433 -2.208 1.00 98.06 418 SER A CA 1
ATOM 3263 C C . SER A 1 418 ? -19.602 10.141 -2.203 1.00 98.06 418 SER A C 1
ATOM 3265 O O . SER A 1 418 ? -19.747 9.522 -1.152 1.00 98.06 418 SER A O 1
ATOM 3267 N N . LEU A 1 419 ? -20.055 9.664 -3.369 1.00 97.75 419 LEU A N 1
ATOM 3268 C CA . LEU A 1 419 ? -20.765 8.381 -3.475 1.00 97.75 419 LEU A CA 1
ATOM 3269 C C . LEU A 1 419 ? -19.915 7.224 -2.925 1.00 97.75 419 LEU A C 1
ATOM 3271 O O . LEU A 1 419 ? -20.398 6.405 -2.143 1.00 97.75 419 LEU A O 1
ATOM 3275 N N . VAL A 1 420 ? -18.622 7.190 -3.264 1.00 97.69 420 VAL A N 1
ATOM 3276 C CA . VAL A 1 420 ? -17.658 6.228 -2.708 1.00 97.69 420 VAL A CA 1
ATOM 3277 C C . VAL A 1 420 ? -17.592 6.315 -1.187 1.00 97.69 420 VAL A C 1
ATOM 3279 O O . VAL A 1 420 ? -17.615 5.273 -0.529 1.00 97.69 420 VAL A O 1
ATOM 3282 N N . ARG A 1 421 ? -17.521 7.517 -0.604 1.00 97.12 421 ARG A N 1
ATOM 3283 C CA . ARG A 1 421 ? -17.467 7.740 0.850 1.00 97.12 421 ARG A CA 1
ATOM 3284 C C . ARG A 1 421 ? -18.727 7.255 1.564 1.00 97.12 421 ARG A C 1
ATOM 3286 O O . ARG A 1 421 ? -18.606 6.684 2.647 1.00 97.12 421 ARG A O 1
ATOM 3293 N N . ASP A 1 422 ? -19.888 7.389 0.938 1.00 96.56 422 ASP A N 1
ATOM 3294 C CA . ASP A 1 422 ? -21.176 7.134 1.584 1.00 96.56 422 ASP A CA 1
ATOM 3295 C C . ASP A 1 422 ? -21.621 5.647 1.461 1.00 96.56 422 ASP A C 1
ATOM 3297 O O . ASP A 1 422 ? -22.400 5.153 2.275 1.00 96.56 422 ASP A O 1
ATOM 3301 N N . LEU A 1 423 ? -21.048 4.869 0.526 1.00 96.56 423 LEU A N 1
ATOM 3302 C CA . LEU A 1 423 ? -21.296 3.419 0.383 1.00 96.56 423 LEU A CA 1
ATOM 3303 C C . LEU A 1 423 ? -20.842 2.575 1.590 1.00 96.56 423 LEU A C 1
ATOM 3305 O O . LEU A 1 423 ? -19.771 2.786 2.158 1.00 96.56 423 LEU A O 1
ATOM 3309 N N . LYS A 1 424 ? -21.583 1.520 1.944 1.00 96.12 424 LYS A N 1
ATOM 3310 C CA . LYS A 1 424 ? -21.184 0.598 3.024 1.00 96.12 424 LYS A CA 1
ATOM 3311 C C . LYS A 1 424 ? -20.103 -0.388 2.555 1.00 96.12 424 LYS A C 1
ATOM 3313 O O . LYS A 1 424 ? -20.369 -1.236 1.708 1.00 96.12 424 LYS A O 1
ATOM 3318 N N . TYR A 1 425 ? -18.917 -0.330 3.167 1.00 96.31 425 TYR A N 1
ATOM 3319 C CA . TYR A 1 425 ? -17.847 -1.326 3.008 1.00 96.31 425 TYR A CA 1
ATOM 3320 C C . TYR A 1 425 ? -17.725 -2.207 4.263 1.00 96.31 425 TYR A C 1
ATOM 3322 O O . TYR A 1 425 ? -17.837 -1.713 5.384 1.00 96.31 425 TYR A O 1
ATOM 3330 N N . THR A 1 426 ? -17.498 -3.510 4.084 1.00 96.06 426 THR A N 1
ATOM 3331 C CA . THR A 1 426 ? -17.328 -4.503 5.155 1.00 96.06 426 THR A CA 1
ATOM 3332 C C . THR A 1 426 ? -16.085 -5.348 4.882 1.00 96.06 426 THR A C 1
ATOM 3334 O O . THR A 1 426 ? -16.069 -6.178 3.980 1.00 96.06 426 THR A O 1
ATOM 3337 N N . ASP A 1 427 ? -15.027 -5.178 5.676 1.00 95.69 427 ASP A N 1
ATOM 3338 C CA . ASP A 1 427 ? -13.836 -6.025 5.566 1.00 95.69 427 ASP A CA 1
ATOM 3339 C C . ASP A 1 427 ? -14.109 -7.399 6.206 1.00 95.69 427 ASP A C 1
ATOM 3341 O O . ASP A 1 427 ? -14.359 -7.491 7.411 1.00 95.69 427 ASP A O 1
ATOM 3345 N N . ARG A 1 428 ? -14.012 -8.488 5.426 1.00 94.31 428 ARG A N 1
ATOM 3346 C CA . ARG A 1 428 ? -14.180 -9.876 5.918 1.00 94.31 428 ARG A CA 1
ATOM 3347 C C . ARG A 1 428 ? -13.309 -10.180 7.143 1.00 94.31 428 ARG A C 1
ATOM 3349 O O . ARG A 1 428 ? -13.710 -10.930 8.031 1.00 94.31 428 ARG A O 1
ATOM 3356 N N . SER A 1 429 ? -12.123 -9.577 7.238 1.00 92.75 429 SER A N 1
ATOM 3357 C CA . SER A 1 429 ? -11.214 -9.777 8.367 1.00 92.75 429 SER A CA 1
ATOM 3358 C C . SER A 1 429 ? -11.707 -9.157 9.681 1.00 92.75 429 SER A C 1
ATOM 3360 O O . SER A 1 429 ? -11.189 -9.538 10.730 1.00 92.75 429 SER A O 1
ATOM 3362 N N . LEU A 1 430 ? -12.716 -8.274 9.674 1.00 94.69 430 LEU A N 1
ATOM 3363 C CA . LEU A 1 430 ? -13.368 -7.764 10.890 1.00 94.69 430 LEU A CA 1
ATOM 3364 C C . LEU A 1 430 ? -14.070 -8.888 11.672 1.00 94.69 430 LEU A C 1
ATOM 3366 O O . LEU A 1 430 ? -14.109 -8.868 12.903 1.00 94.69 430 LEU A O 1
ATOM 3370 N N . GLN A 1 431 ? -14.592 -9.904 10.978 1.00 92.00 431 GLN A N 1
ATOM 3371 C CA . GLN A 1 431 ? -15.249 -11.045 11.622 1.00 92.00 431 GLN A CA 1
ATOM 3372 C C . GLN A 1 431 ? -14.246 -11.986 12.312 1.00 92.00 431 GLN A C 1
ATOM 3374 O O . GLN A 1 431 ? -14.580 -12.612 13.322 1.00 92.00 431 GLN A O 1
ATOM 3379 N N . HIS A 1 432 ? -13.000 -12.033 11.833 1.00 93.62 432 HIS A N 1
ATOM 3380 C CA . HIS A 1 432 ? -11.973 -12.961 12.302 1.00 93.62 432 HIS A CA 1
ATOM 3381 C C . HIS A 1 432 ? -10.936 -12.282 13.204 1.00 93.62 432 HIS A C 1
ATOM 3383 O O . HIS A 1 432 ? -10.149 -11.436 12.764 1.00 93.62 432 HIS A O 1
ATOM 3389 N N . HIS A 1 433 ? -10.858 -12.706 14.465 1.00 92.12 433 HIS A N 1
ATOM 3390 C CA . HIS A 1 433 ? -9.746 -12.318 15.328 1.00 92.12 433 HIS A CA 1
ATOM 3391 C C . HIS A 1 433 ? -8.440 -13.000 14.899 1.00 92.12 433 HIS A C 1
ATOM 3393 O O . HIS A 1 433 ? -8.392 -14.202 14.647 1.00 92.12 433 HIS A O 1
ATOM 3399 N N . THR A 1 434 ? -7.352 -12.233 14.898 1.00 95.06 434 THR A N 1
ATOM 3400 C CA . THR A 1 434 ? -6.001 -12.788 15.048 1.00 95.06 434 THR A CA 1
ATOM 3401 C C . THR A 1 434 ? -5.754 -13.163 16.511 1.00 95.06 434 THR A C 1
ATOM 3403 O O . THR A 1 434 ? -6.423 -12.632 17.402 1.00 95.06 434 THR A O 1
ATOM 3406 N N . ILE A 1 435 ? -4.752 -14.011 16.778 1.00 95.44 435 ILE A N 1
ATOM 3407 C CA . ILE A 1 435 ? -4.361 -14.403 18.147 1.00 95.44 435 ILE A CA 1
ATOM 3408 C C . ILE A 1 435 ? -4.107 -13.168 19.026 1.00 95.44 435 ILE A C 1
ATOM 3410 O O . ILE A 1 435 ? -4.574 -13.125 20.162 1.00 95.44 435 ILE A O 1
ATOM 3414 N N . LEU A 1 436 ? -3.415 -12.154 18.492 1.00 96.62 436 LEU A N 1
ATOM 3415 C CA . LEU A 1 436 ? -3.133 -10.914 19.212 1.00 96.62 436 LEU A CA 1
ATOM 3416 C C . LEU A 1 436 ? -4.417 -10.136 19.513 1.00 96.62 436 LEU A C 1
ATOM 3418 O O . LEU A 1 436 ? -4.661 -9.814 20.669 1.00 96.62 436 LEU A O 1
ATOM 3422 N N . SER A 1 437 ? -5.269 -9.897 18.508 1.00 96.88 437 SER A N 1
ATOM 3423 C CA . SER A 1 437 ? -6.524 -9.152 18.707 1.00 96.88 437 SER A CA 1
ATOM 3424 C C . SER A 1 437 ? -7.483 -9.843 19.685 1.00 96.88 437 SER A C 1
ATOM 3426 O O . SER A 1 437 ? -8.141 -9.166 20.467 1.00 96.88 437 SER A O 1
ATOM 3428 N N . TYR A 1 438 ? -7.529 -11.182 19.682 1.00 97.50 438 TYR A N 1
ATOM 3429 C CA . TYR A 1 438 ? -8.336 -11.967 20.616 1.00 97.50 438 TYR A CA 1
ATOM 3430 C C . TYR A 1 438 ? -7.820 -11.841 22.052 1.00 97.50 438 TYR A C 1
ATOM 3432 O O . TYR A 1 438 ? -8.588 -11.547 22.965 1.00 97.50 438 TYR A O 1
ATOM 3440 N N . GLN A 1 439 ? -6.511 -12.039 22.259 1.00 97.50 439 GLN A N 1
ATOM 3441 C CA . GLN A 1 439 ? -5.916 -11.918 23.591 1.00 97.50 439 GLN A CA 1
ATOM 3442 C C . GLN A 1 439 ? -6.037 -10.484 24.119 1.00 97.50 439 GLN A C 1
ATOM 3444 O O . GLN A 1 439 ? -6.408 -10.296 25.273 1.00 97.50 439 GLN A O 1
ATOM 3449 N N . LEU A 1 440 ? -5.794 -9.479 23.276 1.00 97.69 440 LEU A N 1
ATOM 3450 C CA . LEU A 1 440 ? -5.900 -8.071 23.645 1.00 97.69 440 LEU A CA 1
ATOM 3451 C C . LEU A 1 440 ? -7.331 -7.697 24.064 1.00 97.69 440 LEU A C 1
ATOM 3453 O O . LEU A 1 440 ? -7.509 -7.150 25.149 1.00 97.69 440 LEU A O 1
ATOM 3457 N N . ALA A 1 441 ? -8.347 -8.087 23.283 1.00 97.88 441 ALA A N 1
ATOM 3458 C CA . ALA A 1 441 ? -9.754 -7.909 23.653 1.00 97.88 441 ALA A CA 1
ATOM 3459 C C . ALA A 1 441 ? -10.103 -8.604 24.983 1.00 97.88 441 ALA A C 1
ATOM 3461 O O . ALA A 1 441 ? -10.777 -8.022 25.827 1.00 97.88 441 ALA A O 1
ATOM 3462 N N . HIS A 1 442 ? -9.602 -9.824 25.215 1.00 97.50 442 HIS A N 1
ATOM 3463 C CA . HIS A 1 442 ? -9.827 -10.550 26.469 1.00 97.50 442 HIS A CA 1
ATOM 3464 C C . HIS A 1 442 ? -9.273 -9.813 27.700 1.00 97.50 442 HIS A C 1
ATOM 3466 O O . HIS A 1 442 ? -9.940 -9.773 28.732 1.00 97.50 442 HIS A O 1
ATOM 3472 N N . PHE A 1 443 ? -8.071 -9.235 27.617 1.00 97.56 443 PHE A N 1
ATOM 3473 C CA . PHE A 1 443 ? -7.501 -8.468 28.732 1.00 97.56 443 PHE A CA 1
ATOM 3474 C C . PHE A 1 443 ? -8.178 -7.101 28.908 1.00 97.56 443 PHE A C 1
ATOM 3476 O O . PHE A 1 443 ? -8.438 -6.706 30.040 1.00 97.56 443 PHE A O 1
ATOM 3483 N N . LEU A 1 444 ? -8.520 -6.409 27.818 1.00 97.12 444 LEU A N 1
ATOM 3484 C CA . LEU A 1 444 ? -9.229 -5.124 27.859 1.00 97.12 444 LEU A CA 1
ATOM 3485 C C . LEU A 1 444 ? -10.641 -5.256 28.456 1.00 97.12 444 LEU A C 1
ATOM 3487 O O . LEU A 1 444 ? -11.016 -4.465 29.319 1.00 97.12 444 LEU A O 1
ATOM 3491 N N . ALA A 1 445 ? -11.383 -6.308 28.098 1.00 96.50 445 ALA A N 1
ATOM 3492 C CA . ALA A 1 445 ? -12.707 -6.585 28.657 1.00 96.50 445 ALA A CA 1
ATOM 3493 C C . ALA A 1 445 ? -12.687 -6.826 30.182 1.00 96.50 445 ALA A C 1
ATOM 3495 O O . ALA A 1 445 ? -13.653 -6.500 30.866 1.00 96.50 445 ALA A O 1
ATOM 3496 N N . LYS A 1 446 ? -11.578 -7.332 30.749 1.00 95.44 446 LYS A N 1
ATOM 3497 C CA . LYS A 1 446 ? -11.403 -7.463 32.214 1.00 95.44 446 LYS A CA 1
ATOM 3498 C C . LYS A 1 446 ? -11.195 -6.131 32.938 1.00 95.44 446 LYS A C 1
ATOM 3500 O O . LYS A 1 446 ? -11.271 -6.094 34.162 1.00 95.44 446 LYS A O 1
ATOM 3505 N N . HIS A 1 447 ? -10.949 -5.061 32.191 1.00 93.06 447 HIS A N 1
ATOM 3506 C CA . HIS A 1 447 ? -10.906 -3.684 32.672 1.00 93.06 447 HIS A CA 1
ATOM 3507 C C . HIS A 1 447 ? -12.139 -2.884 32.221 1.00 93.06 447 HIS A C 1
ATOM 3509 O O . HIS A 1 447 ? -12.084 -1.662 32.155 1.00 93.06 447 HIS A O 1
ATOM 3515 N N . SER A 1 448 ? -13.239 -3.573 31.891 1.00 93.94 448 SER A N 1
ATOM 3516 C CA . SER A 1 448 ? -14.510 -2.989 31.436 1.00 93.94 448 SER A CA 1
ATOM 3517 C C . SER A 1 448 ? -14.426 -2.148 30.154 1.00 93.94 448 SER A C 1
ATOM 3519 O O . SER A 1 448 ? -15.384 -1.458 29.819 1.00 93.94 448 SER A O 1
ATOM 3521 N N . PHE A 1 449 ? -13.324 -2.226 29.396 1.00 95.31 449 PHE A N 1
ATOM 3522 C CA . PHE A 1 449 ? -13.208 -1.517 28.124 1.00 95.31 449 PHE A CA 1
ATOM 3523 C C . PHE A 1 449 ? -14.118 -2.175 27.066 1.00 95.31 449 PHE A C 1
ATOM 3525 O O . PHE A 1 449 ? -13.996 -3.388 26.831 1.00 95.31 449 PHE A O 1
ATOM 3532 N N . PRO A 1 450 ? -15.010 -1.422 26.396 1.00 91.25 450 PRO A N 1
ATOM 3533 C CA . PRO A 1 450 ? -15.939 -1.983 25.425 1.00 91.25 450 PRO A CA 1
ATOM 3534 C C . PRO A 1 450 ? -15.182 -2.408 24.163 1.00 91.25 450 PRO A C 1
ATOM 3536 O O . PRO A 1 450 ? -14.838 -1.610 23.301 1.00 91.25 450 PRO A O 1
ATOM 3539 N N . CYS A 1 451 ? -14.927 -3.708 24.035 1.00 95.06 451 CYS A N 1
ATOM 3540 C CA . CYS A 1 451 ? -14.194 -4.292 22.911 1.00 95.06 451 CYS A CA 1
ATOM 3541 C C . CYS A 1 451 ? -15.087 -4.461 21.664 1.00 95.06 451 CYS A C 1
ATOM 3543 O O . CYS A 1 451 ? -15.218 -5.570 21.137 1.00 95.06 451 CYS A O 1
ATOM 3545 N N . LYS A 1 452 ? -15.733 -3.377 21.210 1.00 96.56 452 LYS A N 1
ATOM 3546 C CA . LYS A 1 452 ? -16.582 -3.375 20.008 1.00 96.56 452 LYS A CA 1
ATOM 3547 C C . LYS A 1 452 ? -15.714 -3.553 18.751 1.00 96.56 452 LYS A C 1
ATOM 3549 O O . LYS A 1 452 ? -14.483 -3.441 18.788 1.00 96.56 452 LYS A O 1
ATOM 3554 N N . ARG A 1 453 ? -16.370 -3.861 17.629 1.00 96.88 453 ARG A N 1
ATOM 3555 C CA . ARG A 1 453 ? -15.756 -3.962 16.298 1.00 96.88 453 ARG A CA 1
ATOM 3556 C C . ARG A 1 453 ? -16.450 -2.988 15.359 1.00 96.88 453 ARG A C 1
ATOM 3558 O O . ARG A 1 453 ? -17.671 -3.033 15.267 1.00 96.88 453 ARG A O 1
ATOM 3565 N N . GLU A 1 454 ? -15.681 -2.178 14.644 1.00 97.31 454 GLU A N 1
ATOM 3566 C CA . GLU A 1 454 ? -16.204 -1.078 13.827 1.00 97.31 454 GLU A CA 1
ATOM 3567 C C . GLU A 1 454 ? -15.514 -1.030 12.452 1.00 97.31 454 GLU A C 1
ATOM 3569 O O . GLU A 1 454 ? -14.348 -1.413 12.312 1.00 97.31 454 GLU A O 1
ATOM 3574 N N . MET A 1 455 ? -16.225 -0.537 11.434 1.00 97.44 455 MET A N 1
ATOM 3575 C CA . MET A 1 455 ? -15.639 -0.144 10.148 1.00 97.44 455 MET A CA 1
ATOM 3576 C C . MET A 1 455 ? -15.531 1.378 10.079 1.00 97.44 455 MET A C 1
ATOM 3578 O O . MET A 1 455 ? -16.542 2.072 10.123 1.00 97.44 455 MET A O 1
ATOM 3582 N N . VAL A 1 456 ? -14.316 1.898 9.901 1.00 96.81 456 VAL A N 1
ATOM 3583 C CA . VAL A 1 456 ? -14.056 3.335 9.733 1.00 96.81 456 VAL A CA 1
ATOM 3584 C C . VAL A 1 456 ? -13.453 3.561 8.350 1.00 96.81 456 VAL A C 1
ATOM 3586 O O . VAL A 1 456 ? -12.264 3.329 8.123 1.00 96.81 456 VAL A O 1
ATOM 3589 N N . GLY A 1 457 ? -14.293 3.947 7.387 1.00 94.56 457 GLY A N 1
ATOM 3590 C CA . GLY A 1 457 ? -13.909 4.002 5.974 1.00 94.56 457 GLY A CA 1
ATOM 3591 C C . GLY A 1 457 ? -13.435 2.623 5.471 1.00 94.56 457 GLY A C 1
ATOM 3592 O O . GLY A 1 457 ? -14.182 1.651 5.594 1.00 94.56 457 GLY A O 1
ATOM 3593 N N . PRO A 1 458 ? -12.209 2.487 4.928 1.00 96.69 458 PRO A N 1
ATOM 3594 C CA . PRO A 1 458 ? -11.639 1.195 4.530 1.00 96.69 458 PRO A CA 1
ATOM 3595 C C . PRO A 1 458 ? -11.104 0.355 5.708 1.00 96.69 458 PRO A C 1
ATOM 3597 O O . PRO A 1 458 ? -10.585 -0.741 5.484 1.00 96.69 458 PRO A O 1
ATOM 3600 N N . TYR A 1 459 ? -11.143 0.856 6.949 1.00 97.75 459 TYR A N 1
ATOM 3601 C CA . TYR A 1 459 ? -10.410 0.270 8.071 1.00 97.75 459 TYR A CA 1
ATOM 3602 C C . TYR A 1 459 ? -11.289 -0.547 9.013 1.00 97.75 459 TYR A C 1
ATOM 3604 O O . TYR A 1 459 ? -12.150 -0.012 9.705 1.00 97.75 459 TYR A O 1
ATOM 3612 N N . ALA A 1 460 ? -10.986 -1.841 9.113 1.00 96.94 460 ALA A N 1
ATOM 3613 C CA . ALA A 1 460 ? -11.470 -2.689 10.193 1.00 96.94 460 ALA A CA 1
ATOM 3614 C C . ALA A 1 460 ? -10.767 -2.340 11.514 1.00 96.94 460 ALA A C 1
ATOM 3616 O O . ALA A 1 460 ? -9.537 -2.451 11.608 1.00 96.94 460 ALA A O 1
ATOM 3617 N N . LEU A 1 461 ? -11.547 -1.970 12.530 1.00 97.81 461 LEU A N 1
ATOM 3618 C CA . LEU A 1 461 ? -11.117 -1.820 13.919 1.00 97.81 461 LEU A CA 1
ATOM 3619 C C . LEU A 1 461 ? -11.637 -3.022 14.714 1.00 97.81 461 LEU A C 1
ATOM 3621 O O . LEU A 1 461 ? -12.841 -3.204 14.874 1.00 97.81 461 LEU A O 1
ATOM 3625 N N . LYS A 1 462 ? -10.729 -3.896 15.167 1.00 97.25 462 LYS A N 1
ATOM 3626 C CA . LYS A 1 462 ? -11.103 -5.182 15.795 1.00 97.25 462 LYS A CA 1
ATOM 3627 C C . LYS A 1 462 ? -11.345 -5.104 17.299 1.00 97.25 462 LYS A C 1
ATOM 3629 O O . LYS A 1 462 ? -11.893 -6.053 17.856 1.00 97.25 462 LYS A O 1
ATOM 3634 N N . VAL A 1 463 ? -10.856 -4.042 17.935 1.00 97.75 463 VAL A N 1
ATOM 3635 C CA . VAL A 1 463 ? -10.949 -3.793 19.374 1.00 97.75 463 VAL A CA 1
ATOM 3636 C C . VAL A 1 463 ? -11.004 -2.279 19.567 1.00 97.75 463 VAL A C 1
ATOM 3638 O O . VAL A 1 463 ? -9.973 -1.609 19.530 1.00 97.75 463 VAL A O 1
ATOM 3641 N N . CYS A 1 464 ? -12.201 -1.719 19.693 1.00 98.06 464 CYS A N 1
ATOM 3642 C CA . CYS A 1 464 ? -12.378 -0.276 19.817 1.00 98.06 464 CYS A CA 1
ATOM 3643 C C . CYS A 1 464 ? -13.612 0.097 20.634 1.00 98.06 464 CYS A C 1
ATOM 3645 O O . CYS A 1 464 ? -14.633 -0.583 20.567 1.00 98.06 464 CYS A O 1
ATOM 3647 N N . ASP A 1 465 ? -13.524 1.238 21.304 1.00 97.50 465 ASP A N 1
ATOM 3648 C CA . ASP A 1 465 ? -14.669 2.002 21.763 1.00 97.50 465 ASP A CA 1
ATOM 3649 C C . ASP A 1 465 ? -15.039 3.016 20.672 1.00 97.50 465 ASP A C 1
ATOM 3651 O O . ASP A 1 465 ? -14.223 3.855 20.282 1.00 97.50 465 ASP A O 1
ATOM 3655 N N . ARG A 1 466 ? -16.261 2.912 20.147 1.00 96.81 466 ARG A N 1
ATOM 3656 C CA . ARG A 1 466 ? -16.782 3.838 19.135 1.00 96.81 466 ARG A CA 1
ATOM 3657 C C . ARG A 1 466 ? -17.167 5.183 19.745 1.00 96.81 466 ARG A C 1
ATOM 3659 O O . ARG A 1 466 ? -17.059 6.197 19.059 1.00 96.81 466 ARG A O 1
ATOM 3666 N N . ASP A 1 467 ? -17.613 5.178 20.994 1.00 96.00 467 ASP A N 1
ATOM 3667 C CA . ASP A 1 467 ? -18.246 6.326 21.633 1.00 96.00 467 ASP A CA 1
ATOM 3668 C C . ASP A 1 467 ? -17.153 7.304 22.098 1.00 96.00 467 ASP A C 1
ATOM 3670 O O . ASP A 1 467 ? -17.166 8.475 21.724 1.00 96.00 467 ASP A O 1
ATOM 3674 N N . GLU A 1 468 ? -16.095 6.777 22.726 1.00 95.94 468 GLU A N 1
ATOM 3675 C CA . GLU A 1 468 ? -14.856 7.507 23.059 1.00 95.94 468 GLU A CA 1
ATOM 3676 C C . GLU A 1 468 ? -13.864 7.658 21.881 1.00 95.94 468 GLU A C 1
ATOM 3678 O O . GLU A 1 468 ? -12.801 8.274 22.020 1.00 95.94 468 GLU A O 1
ATOM 3683 N N . ARG A 1 469 ? -14.175 7.068 20.715 1.00 97.75 469 ARG A N 1
ATOM 3684 C CA . ARG A 1 469 ? -13.289 6.953 19.533 1.00 97.75 469 ARG A CA 1
ATOM 3685 C C . ARG A 1 469 ? -11.880 6.436 19.865 1.00 97.75 469 ARG A C 1
ATOM 3687 O O . ARG A 1 469 ? -10.874 6.925 19.345 1.00 97.75 469 ARG A O 1
ATOM 3694 N N . VAL A 1 470 ? -11.794 5.422 20.722 1.00 98.19 470 VAL A N 1
ATOM 3695 C CA . VAL A 1 470 ? -10.536 4.772 21.118 1.00 98.19 470 VAL A CA 1
ATOM 3696 C C . VAL A 1 470 ? -10.385 3.448 20.378 1.00 98.19 470 VAL A C 1
ATOM 3698 O O . VAL A 1 470 ? -11.281 2.613 20.412 1.00 98.19 470 VAL A O 1
ATOM 3701 N N . ALA A 1 471 ? -9.235 3.196 19.755 1.00 98.44 471 ALA A N 1
ATOM 3702 C CA . ALA A 1 471 ? -8.955 1.936 19.069 1.00 98.44 471 ALA A CA 1
ATOM 3703 C C . ALA A 1 471 ? -7.634 1.313 19.531 1.00 98.44 471 ALA A C 1
ATOM 3705 O O . ALA A 1 471 ? -6.607 1.983 19.579 1.00 98.44 471 ALA A O 1
ATOM 3706 N N . PHE A 1 472 ? -7.639 0.008 19.797 1.00 98.25 472 PHE A N 1
ATOM 3707 C CA . PHE A 1 472 ? -6.436 -0.779 20.055 1.00 98.25 472 PHE A CA 1
ATOM 3708 C C . PHE A 1 472 ? -6.055 -1.561 18.793 1.00 98.25 472 PHE A C 1
ATOM 3710 O O . PHE A 1 472 ? -6.674 -2.573 18.459 1.00 98.25 472 PHE A O 1
ATOM 3717 N N . GLU A 1 473 ? -5.041 -1.085 18.067 1.00 97.88 473 GLU A N 1
ATOM 3718 C CA . GLU A 1 473 ? -4.637 -1.653 16.778 1.00 97.88 473 GLU A CA 1
ATOM 3719 C C . GLU A 1 473 ? -3.556 -2.743 16.951 1.00 97.88 473 GLU A C 1
ATOM 3721 O O . GLU A 1 473 ? -2.429 -2.445 17.365 1.00 97.88 473 GLU A O 1
ATOM 3726 N N . PRO A 1 474 ? -3.841 -4.012 16.597 1.00 97.12 474 PRO A N 1
ATOM 3727 C CA . PRO A 1 474 ? -2.864 -5.094 16.662 1.00 97.12 474 PRO A CA 1
ATOM 3728 C C . PRO A 1 474 ? -1.850 -4.998 15.507 1.00 97.12 474 PRO A C 1
ATOM 3730 O O . PRO A 1 474 ? -2.155 -5.277 14.343 1.00 97.12 474 PRO A O 1
ATOM 3733 N N . ILE A 1 475 ? -0.597 -4.661 15.821 1.00 97.19 475 ILE A N 1
ATOM 3734 C CA . ILE A 1 475 ? 0.496 -4.619 14.841 1.00 97.19 475 ILE A CA 1
ATOM 3735 C C . ILE A 1 475 ? 1.094 -6.023 14.684 1.00 97.19 475 ILE A C 1
ATOM 3737 O O . ILE A 1 475 ? 2.062 -6.416 15.342 1.00 97.19 475 ILE A O 1
ATOM 3741 N N . GLU A 1 476 ? 0.472 -6.796 13.795 1.00 94.75 476 GLU A N 1
ATOM 3742 C CA . GLU A 1 476 ? 0.904 -8.133 13.389 1.00 94.75 476 GLU A CA 1
ATOM 3743 C C . GLU A 1 476 ? 2.258 -8.135 12.666 1.00 94.75 476 GLU A C 1
ATOM 3745 O O . GLU A 1 476 ? 2.685 -7.134 12.089 1.00 94.75 476 GLU A O 1
ATOM 3750 N N . LYS A 1 477 ? 2.913 -9.304 12.588 1.00 91.44 477 LYS A N 1
ATOM 3751 C CA . LYS A 1 477 ? 4.182 -9.464 11.842 1.00 91.44 477 LYS A CA 1
ATOM 3752 C C . LYS A 1 477 ? 4.100 -8.974 10.390 1.00 91.44 477 LYS A C 1
ATOM 3754 O O . LYS A 1 477 ? 5.078 -8.459 9.861 1.00 91.44 477 LYS A O 1
ATOM 3759 N N . VAL A 1 478 ? 2.938 -9.127 9.750 1.00 89.12 478 VAL A N 1
ATOM 3760 C CA . VAL A 1 478 ? 2.697 -8.693 8.363 1.00 89.12 478 VAL A CA 1
ATOM 3761 C C . VAL A 1 478 ? 2.576 -7.172 8.209 1.00 89.12 478 VAL A C 1
ATOM 3763 O O . VAL A 1 478 ? 2.710 -6.679 7.095 1.00 89.12 478 VAL A O 1
ATOM 3766 N N . HIS A 1 479 ? 2.367 -6.425 9.298 1.00 90.50 479 HIS A N 1
ATOM 3767 C CA . HIS A 1 479 ? 2.291 -4.957 9.310 1.00 90.50 479 HIS A CA 1
ATOM 3768 C C . HIS A 1 479 ? 3.670 -4.286 9.428 1.00 90.50 479 HIS A C 1
ATOM 3770 O O . HIS A 1 479 ? 3.787 -3.076 9.247 1.00 90.50 479 HIS A O 1
ATOM 3776 N N . VAL A 1 480 ? 4.723 -5.064 9.690 1.00 90.06 480 VAL A N 1
ATOM 3777 C CA . VAL A 1 480 ? 6.111 -4.605 9.840 1.00 90.06 480 VAL A CA 1
ATOM 3778 C C . VAL A 1 480 ? 6.930 -5.069 8.624 1.00 90.06 480 VAL A C 1
ATOM 3780 O O . VAL A 1 480 ? 6.578 -6.049 7.952 1.00 90.06 480 VAL A O 1
ATOM 3783 N N . PHE A 1 481 ? 8.008 -4.362 8.279 1.00 84.44 481 PHE A N 1
ATOM 3784 C CA . PHE A 1 481 ? 8.980 -4.886 7.314 1.00 84.44 481 PHE A CA 1
ATOM 3785 C C . PHE A 1 481 ? 9.871 -5.960 7.973 1.00 84.44 481 PHE A C 1
ATOM 3787 O O . PHE A 1 481 ? 10.368 -5.719 9.079 1.00 84.44 481 PHE A O 1
ATOM 3794 N N . PRO A 1 482 ? 10.111 -7.116 7.320 1.00 79.69 482 PRO A N 1
ATOM 3795 C CA . PRO A 1 482 ? 11.147 -8.067 7.729 1.00 79.69 482 PRO A CA 1
ATOM 3796 C C . PRO A 1 482 ? 12.486 -7.371 7.986 1.00 79.69 482 PRO A C 1
ATOM 3798 O O . PRO A 1 482 ? 12.801 -6.384 7.330 1.00 79.69 482 PRO A O 1
ATOM 3801 N N . ASP A 1 483 ? 13.249 -7.865 8.960 1.00 78.12 483 ASP A N 1
ATOM 3802 C CA . ASP A 1 483 ? 14.571 -7.359 9.368 1.00 78.12 483 ASP A CA 1
ATOM 3803 C C . ASP A 1 483 ? 14.628 -5.877 9.824 1.00 78.12 483 ASP A C 1
ATOM 3805 O O . ASP A 1 483 ? 15.662 -5.409 10.306 1.00 78.12 483 ASP A O 1
ATOM 3809 N N . SER A 1 484 ? 13.514 -5.138 9.773 1.00 76.56 484 SER A N 1
ATOM 3810 C CA . SER A 1 484 ? 13.423 -3.773 10.290 1.00 76.56 484 SER A CA 1
ATOM 3811 C C . SER A 1 484 ? 13.238 -3.740 11.811 1.00 76.56 484 SER A C 1
ATOM 3813 O O . SER A 1 484 ? 12.586 -4.603 12.404 1.00 76.56 484 SER A O 1
ATOM 3815 N N . LYS A 1 485 ? 13.755 -2.687 12.456 1.00 82.25 485 LYS A N 1
ATOM 3816 C CA . LYS A 1 485 ? 13.578 -2.414 13.895 1.00 82.25 485 LYS A CA 1
ATOM 3817 C C . LYS A 1 485 ? 12.157 -1.901 14.208 1.00 82.25 485 LYS A C 1
ATOM 3819 O O . LYS A 1 485 ? 11.997 -0.791 14.696 1.00 82.25 485 LYS A O 1
ATOM 3824 N N . GLY A 1 486 ? 11.126 -2.674 13.860 1.00 84.69 486 GLY A N 1
ATOM 3825 C CA . GLY A 1 486 ? 9.719 -2.308 14.075 1.00 84.69 486 GLY A CA 1
ATOM 3826 C C . GLY A 1 486 ? 9.129 -1.325 13.053 1.00 84.69 486 GLY A C 1
ATOM 3827 O O . GLY A 1 486 ? 8.050 -0.791 13.288 1.00 84.69 486 GLY A O 1
ATOM 3828 N N . LYS A 1 487 ? 9.789 -1.083 11.909 1.00 89.44 487 LYS A N 1
ATOM 3829 C CA . LYS A 1 487 ? 9.318 -0.114 10.904 1.00 89.44 487 LYS A CA 1
ATOM 3830 C C . LYS A 1 487 ? 8.021 -0.610 10.258 1.00 89.44 487 LYS A C 1
ATOM 3832 O O . LYS A 1 487 ? 8.007 -1.649 9.591 1.00 89.44 487 LYS A O 1
ATOM 3837 N N . LEU A 1 488 ? 6.943 0.151 10.436 1.00 92.06 488 LEU A N 1
ATOM 3838 C CA . LEU A 1 488 ? 5.637 -0.159 9.859 1.00 92.06 488 LEU A CA 1
ATOM 3839 C C . LEU A 1 488 ? 5.673 -0.124 8.325 1.00 92.06 488 LEU A C 1
ATOM 3841 O O . LEU A 1 488 ? 6.398 0.659 7.700 1.00 92.06 488 LEU A O 1
ATOM 3845 N N . ARG A 1 489 ? 4.846 -0.962 7.701 1.00 89.88 489 ARG A N 1
ATOM 3846 C CA . ARG A 1 489 ? 4.547 -0.866 6.271 1.00 89.88 489 ARG A CA 1
ATOM 3847 C C . ARG A 1 489 ? 3.728 0.388 5.995 1.00 89.88 489 ARG A C 1
ATOM 3849 O O . ARG A 1 489 ? 2.914 0.791 6.821 1.00 89.88 489 ARG A O 1
ATOM 3856 N N . HIS A 1 490 ? 3.905 0.958 4.804 1.00 88.25 490 HIS A N 1
ATOM 3857 C CA . HIS A 1 490 ? 3.279 2.225 4.420 1.00 88.25 490 HIS A CA 1
ATOM 3858 C C . HIS A 1 490 ? 1.750 2.228 4.609 1.00 88.25 490 HIS A C 1
ATOM 3860 O O . HIS A 1 490 ? 1.215 3.161 5.193 1.00 88.25 490 HIS A O 1
ATOM 3866 N N . PHE A 1 491 ? 1.052 1.151 4.226 1.00 90.19 491 PHE A N 1
ATOM 3867 C CA . PHE A 1 491 ? -0.399 1.040 4.434 1.00 90.19 491 PHE A CA 1
ATOM 3868 C C . PHE A 1 491 ? -0.808 1.116 5.917 1.00 90.19 491 PHE A C 1
ATOM 3870 O O . PHE A 1 491 ? -1.793 1.769 6.246 1.00 90.19 491 PHE A O 1
ATOM 3877 N N . THR A 1 492 ? -0.053 0.480 6.821 1.00 94.06 492 THR A N 1
ATOM 3878 C CA . THR A 1 492 ? -0.317 0.534 8.268 1.00 94.06 492 THR A CA 1
ATOM 3879 C C . THR A 1 492 ? -0.013 1.924 8.828 1.00 94.06 492 THR A C 1
ATOM 3881 O O . THR A 1 492 ? -0.831 2.477 9.550 1.00 94.06 492 THR A O 1
ATOM 3884 N N . GLU A 1 493 ? 1.122 2.512 8.444 1.00 94.81 493 GLU A N 1
ATOM 3885 C CA . GLU A 1 493 ? 1.525 3.880 8.805 1.00 94.81 493 GLU A CA 1
ATOM 3886 C C . GLU A 1 493 ? 0.460 4.916 8.384 1.00 94.81 493 GLU A C 1
ATOM 3888 O O . GLU A 1 493 ? 0.092 5.791 9.162 1.00 94.81 493 GLU A O 1
ATOM 3893 N N . THR A 1 494 ? -0.090 4.780 7.174 1.00 94.69 494 THR A N 1
ATOM 3894 C CA . THR A 1 494 ? -1.175 5.630 6.662 1.00 94.69 494 THR A CA 1
ATOM 3895 C C . THR A 1 494 ? -2.526 5.325 7.323 1.00 94.69 494 THR A C 1
ATOM 3897 O O . THR A 1 494 ? -3.249 6.265 7.630 1.00 94.69 494 THR A O 1
ATOM 3900 N N . LYS A 1 495 ? -2.858 4.058 7.641 1.00 96.75 495 LYS A N 1
ATOM 3901 C CA . LYS A 1 495 ? -4.064 3.720 8.432 1.00 96.75 495 LYS A CA 1
ATOM 3902 C C . LYS A 1 495 ? -4.082 4.462 9.771 1.00 96.75 495 LYS A C 1
ATOM 3904 O O . LYS A 1 495 ? -5.110 5.034 10.115 1.00 96.75 495 LYS A O 1
ATOM 3909 N N . LEU A 1 496 ? -2.974 4.438 10.516 1.00 97.81 496 LEU A N 1
ATOM 3910 C CA . LEU A 1 496 ? -2.884 5.091 11.827 1.00 97.81 496 LEU A CA 1
ATOM 3911 C C . LEU A 1 496 ? -3.101 6.606 11.700 1.00 97.81 496 LEU A C 1
ATOM 3913 O O . LEU A 1 496 ? -4.034 7.132 12.298 1.00 97.81 496 LEU A O 1
ATOM 3917 N N . ARG A 1 497 ? -2.348 7.264 10.806 1.00 97.44 497 ARG A N 1
ATOM 3918 C CA . ARG A 1 497 ? -2.469 8.708 10.536 1.00 97.44 497 ARG A CA 1
ATOM 3919 C C . ARG A 1 497 ? -3.881 9.118 10.107 1.00 97.44 497 ARG A C 1
ATOM 3921 O O . ARG A 1 497 ? -4.395 10.133 10.559 1.00 97.44 497 ARG A O 1
ATOM 3928 N N . HIS A 1 498 ? -4.527 8.332 9.244 1.00 97.88 498 HIS A N 1
ATOM 3929 C CA . HIS A 1 498 ? -5.898 8.599 8.811 1.00 97.88 498 HIS A CA 1
ATOM 3930 C C . HIS A 1 498 ? -6.908 8.475 9.958 1.00 97.88 498 HIS A C 1
ATOM 3932 O O . HIS A 1 498 ? -7.832 9.279 10.037 1.00 97.88 498 HIS A O 1
ATOM 3938 N N . LEU A 1 499 ? -6.762 7.479 10.836 1.00 98.31 499 LEU A N 1
ATOM 3939 C CA . LEU A 1 499 ? -7.630 7.321 12.006 1.00 98.31 499 LEU A CA 1
ATOM 3940 C C . LEU A 1 499 ? -7.469 8.503 12.971 1.00 98.31 499 LEU A C 1
ATOM 3942 O O . LEU A 1 499 ? -8.471 9.102 13.357 1.00 98.31 499 LEU A O 1
ATOM 3946 N N . GLU A 1 500 ? -6.230 8.894 13.272 1.00 98.06 500 GLU A N 1
ATOM 3947 C CA . GLU A 1 500 ? -5.904 10.084 14.071 1.00 98.06 500 GLU A CA 1
ATOM 3948 C C . GLU A 1 500 ? -6.516 11.358 13.464 1.00 98.06 500 GLU A C 1
ATOM 3950 O O . GLU A 1 500 ? -7.213 12.102 14.153 1.00 98.06 500 GLU A O 1
ATOM 3955 N N . ALA A 1 501 ? -6.366 11.563 12.151 1.00 97.50 501 ALA A N 1
ATOM 3956 C CA . ALA A 1 501 ? -6.952 12.693 11.425 1.00 97.50 501 ALA A CA 1
ATOM 3957 C C . ALA A 1 501 ? -8.497 12.655 11.348 1.00 97.50 501 ALA A C 1
ATOM 3959 O O . ALA A 1 501 ? -9.133 13.686 11.144 1.00 97.50 501 ALA A O 1
ATOM 3960 N N . MET A 1 502 ? -9.120 11.488 11.549 1.00 97.31 502 MET A N 1
ATOM 3961 C CA . MET A 1 502 ? -10.572 11.327 11.738 1.00 97.31 502 MET A CA 1
ATOM 3962 C C . MET A 1 502 ? -11.009 11.456 13.215 1.00 97.31 502 MET A C 1
ATOM 3964 O O . MET A 1 502 ? -12.181 11.239 13.541 1.00 97.31 502 MET A O 1
ATOM 3968 N N . GLY A 1 503 ? -10.091 11.822 14.114 1.00 97.75 503 GLY A N 1
ATOM 3969 C CA . GLY A 1 503 ? -10.351 12.034 15.538 1.00 97.75 503 GLY A CA 1
ATOM 3970 C C . GLY A 1 503 ? -10.399 10.753 16.373 1.00 97.75 503 GLY A C 1
ATOM 3971 O O . GLY A 1 503 ? -11.101 10.730 17.380 1.00 97.75 503 GLY A O 1
ATOM 3972 N N . TRP A 1 504 ? -9.705 9.687 15.959 1.00 98.38 504 TRP A N 1
ATOM 3973 C CA . TRP A 1 504 ? -9.542 8.469 16.762 1.00 98.38 504 TRP A CA 1
ATOM 3974 C C . TRP A 1 504 ? -8.236 8.481 17.557 1.00 98.38 504 TRP A C 1
ATOM 3976 O O . TRP A 1 504 ? -7.169 8.760 17.015 1.00 98.38 504 TRP A O 1
ATOM 3986 N N . LYS A 1 505 ? -8.301 8.081 18.828 1.00 98.31 505 LYS A N 1
ATOM 3987 C CA . LYS A 1 505 ? -7.124 7.791 19.659 1.00 98.31 505 LYS A CA 1
ATOM 3988 C C . LYS A 1 505 ? -6.701 6.344 19.398 1.00 98.31 505 LYS A C 1
ATOM 3990 O O . LYS A 1 505 ? -7.428 5.424 19.775 1.00 98.31 505 LYS A O 1
ATOM 3995 N N . VAL A 1 506 ? -5.564 6.125 18.733 1.00 98.25 506 VAL A N 1
ATOM 3996 C CA . VAL A 1 506 ? -5.130 4.776 18.331 1.00 98.25 506 VAL A CA 1
ATOM 3997 C C . VAL A 1 506 ? -3.925 4.299 19.138 1.00 98.25 506 VAL A C 1
ATOM 3999 O O . VAL A 1 506 ? -2.836 4.858 19.057 1.00 98.25 506 VAL A O 1
ATOM 4002 N N . TYR A 1 507 ? -4.105 3.204 19.871 1.00 98.19 507 TYR A N 1
ATOM 4003 C CA . TYR A 1 507 ? -3.073 2.552 20.670 1.00 98.19 507 TYR A CA 1
ATOM 4004 C C . TYR A 1 507 ? -2.576 1.297 19.963 1.00 98.19 507 TYR A C 1
ATOM 4006 O O . TYR A 1 507 ? -3.269 0.280 19.886 1.00 98.19 507 TYR A O 1
ATOM 4014 N N . THR A 1 508 ? -1.362 1.354 19.425 1.00 97.69 508 THR A N 1
ATOM 4015 C CA . THR A 1 508 ? -0.747 0.210 18.750 1.00 97.69 508 THR A CA 1
ATOM 4016 C C . THR A 1 508 ? -0.194 -0.793 19.756 1.00 97.69 508 THR A C 1
ATOM 4018 O O . THR A 1 508 ? 0.611 -0.424 20.607 1.00 97.69 508 THR A O 1
ATOM 4021 N N . VAL A 1 509 ? -0.536 -2.074 19.610 1.00 97.25 509 VAL A N 1
ATOM 4022 C CA . VAL A 1 509 ? 0.078 -3.164 20.388 1.00 97.25 509 VAL A CA 1
ATOM 4023 C C . VAL A 1 509 ? 0.831 -4.080 19.433 1.00 97.25 509 VAL A C 1
ATOM 4025 O O . VAL A 1 509 ? 0.223 -4.707 18.564 1.00 97.25 509 VAL A O 1
ATOM 4028 N N . ALA A 1 510 ? 2.157 -4.161 19.559 1.00 96.19 510 ALA A N 1
ATOM 4029 C CA . ALA A 1 510 ? 2.971 -4.920 18.618 1.00 96.19 510 ALA A CA 1
ATOM 4030 C C . ALA A 1 510 ? 3.091 -6.402 18.985 1.00 96.19 510 ALA A C 1
ATOM 4032 O O . ALA A 1 510 ? 3.412 -6.768 20.116 1.00 96.19 510 ALA A O 1
ATOM 4033 N N . PHE A 1 511 ? 2.930 -7.281 17.987 1.00 94.88 511 PHE A N 1
ATOM 4034 C CA . PHE A 1 511 ? 3.024 -8.736 18.158 1.00 94.88 511 PHE A CA 1
ATOM 4035 C C . PHE A 1 511 ? 4.327 -9.172 18.847 1.00 94.88 511 PHE A C 1
ATOM 4037 O O . PHE A 1 511 ? 4.339 -10.108 19.645 1.00 94.88 511 PHE A O 1
ATOM 4044 N N . HIS A 1 512 ? 5.441 -8.514 18.521 1.00 92.88 512 HIS A N 1
ATOM 4045 C CA . HIS A 1 512 ? 6.758 -8.878 19.038 1.00 92.88 512 HIS A CA 1
ATOM 4046 C C . HIS A 1 512 ? 6.993 -8.410 20.483 1.00 92.88 512 HIS A C 1
ATOM 4048 O O . HIS A 1 512 ? 7.789 -9.028 21.184 1.00 92.88 512 HIS A O 1
ATOM 4054 N N . GLU A 1 513 ? 6.297 -7.368 20.938 1.00 94.56 513 GLU A N 1
ATOM 4055 C CA . GLU A 1 513 ? 6.299 -6.924 22.336 1.00 94.56 513 GLU A CA 1
ATOM 4056 C C . GLU A 1 513 ? 5.375 -7.819 23.159 1.00 94.56 513 GLU A C 1
ATOM 4058 O O . GLU A 1 513 ? 5.807 -8.423 24.137 1.00 94.56 513 GLU A O 1
ATOM 4063 N N . TRP A 1 514 ? 4.148 -8.031 22.675 1.00 96.38 514 TRP A N 1
ATOM 4064 C CA . TRP A 1 514 ? 3.176 -8.943 23.279 1.00 96.38 514 TRP A CA 1
ATOM 4065 C C . TRP A 1 514 ? 3.702 -10.379 23.424 1.00 96.38 514 TRP A C 1
ATOM 4067 O O . TRP A 1 514 ? 3.395 -11.072 24.392 1.00 96.38 514 TRP A O 1
ATOM 4077 N N . GLY A 1 515 ? 4.516 -10.832 22.466 1.00 95.31 515 GLY A N 1
ATOM 4078 C CA . GLY A 1 515 ? 5.176 -12.137 22.491 1.00 95.31 515 GL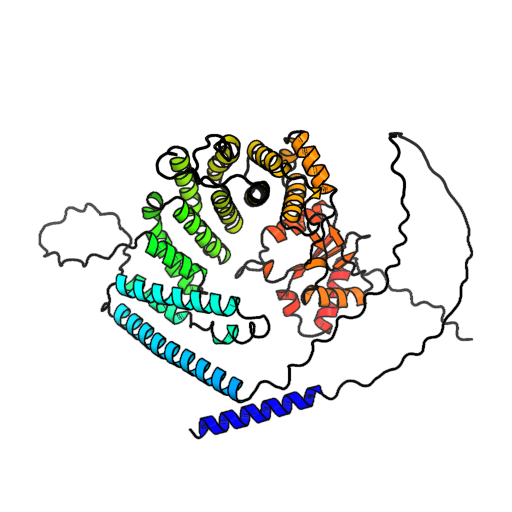Y A CA 1
ATOM 4079 C C . GLY A 1 515 ? 6.362 -12.253 23.458 1.00 95.31 515 GLY A C 1
ATOM 4080 O O . GLY A 1 515 ? 6.832 -13.368 23.673 1.00 95.31 515 GLY A O 1
ATOM 4081 N N . ARG A 1 516 ? 6.858 -11.146 24.034 1.00 96.38 516 ARG A N 1
ATOM 4082 C CA . ARG A 1 516 ? 7.880 -11.163 25.103 1.00 96.38 516 ARG A CA 1
ATOM 4083 C C . ARG A 1 516 ? 7.269 -11.352 26.491 1.00 96.38 516 ARG A C 1
ATOM 4085 O O . ARG A 1 516 ? 7.957 -11.874 27.363 1.00 96.38 516 ARG A O 1
ATOM 4092 N N . LEU A 1 517 ? 6.008 -10.952 26.669 1.00 97.12 517 LEU A N 1
ATOM 4093 C CA . LEU A 1 517 ? 5.223 -11.142 27.890 1.00 97.12 517 LEU A CA 1
ATOM 4094 C C . LEU A 1 517 ? 4.929 -12.642 28.040 1.00 97.12 517 LEU A C 1
ATOM 4096 O O . LEU A 1 517 ? 4.226 -13.226 27.205 1.00 97.12 517 LEU A O 1
ATOM 4100 N N . ARG A 1 518 ? 5.552 -13.287 29.032 1.00 94.06 518 ARG A N 1
ATOM 4101 C CA . ARG A 1 518 ? 5.655 -14.754 29.085 1.00 94.06 518 ARG A CA 1
ATOM 4102 C C . ARG A 1 518 ? 4.404 -15.387 29.657 1.00 94.06 518 ARG A C 1
ATOM 4104 O O . ARG A 1 518 ? 3.938 -16.394 29.124 1.00 94.06 518 ARG A O 1
ATOM 4111 N N . ASP A 1 519 ? 3.891 -14.809 30.733 1.00 96.25 519 ASP A N 1
ATOM 4112 C CA . ASP A 1 519 ? 2.754 -15.347 31.461 1.00 96.25 519 ASP A CA 1
ATOM 4113 C C . ASP A 1 519 ? 1.484 -14.494 31.289 1.00 96.25 519 ASP A C 1
ATOM 4115 O O . ASP A 1 519 ? 1.380 -13.610 30.431 1.00 96.25 519 ASP A O 1
ATOM 4119 N N . TYR A 1 520 ? 0.451 -14.857 32.045 1.00 96.31 520 TYR A N 1
ATOM 4120 C CA . TYR A 1 520 ? -0.827 -14.157 32.056 1.00 96.31 520 TYR A CA 1
ATOM 4121 C C . TYR A 1 520 ? -0.749 -12.812 32.805 1.00 96.31 520 TYR A C 1
ATOM 4123 O O . TYR A 1 520 ? -1.446 -11.865 32.435 1.00 96.31 520 TYR A O 1
ATOM 4131 N N . GLN A 1 521 ? 0.087 -12.727 33.841 1.00 96.94 521 GLN A N 1
ATOM 4132 C CA . GLN A 1 521 ? 0.189 -11.578 34.733 1.00 96.94 521 GLN A CA 1
ATOM 4133 C C . GLN A 1 521 ? 0.939 -10.426 34.055 1.00 96.94 521 GLN A C 1
ATOM 4135 O O . GLN A 1 521 ? 0.416 -9.315 34.030 1.00 96.94 521 GLN A O 1
ATOM 4140 N N . ASP A 1 522 ? 2.057 -10.713 33.377 1.00 97.31 522 ASP A N 1
ATOM 4141 C CA . ASP A 1 522 ? 2.788 -9.780 32.507 1.00 97.31 522 ASP A CA 1
ATOM 4142 C C . ASP A 1 522 ? 1.841 -9.046 31.537 1.00 97.31 522 ASP A C 1
ATOM 4144 O O . ASP A 1 522 ? 1.935 -7.836 31.325 1.00 97.31 522 ASP A O 1
ATOM 4148 N N . LYS A 1 523 ? 0.903 -9.792 30.935 1.00 97.69 523 LYS A N 1
ATOM 4149 C CA . LYS A 1 523 ? -0.069 -9.279 29.956 1.00 97.69 523 LYS A CA 1
ATOM 4150 C C . LYS A 1 523 ? -1.180 -8.460 30.600 1.00 97.69 523 LYS A C 1
ATOM 4152 O O . LYS A 1 523 ? -1.552 -7.423 30.051 1.00 97.69 523 LYS A O 1
ATOM 4157 N N . ALA A 1 524 ? -1.677 -8.882 31.762 1.00 96.75 524 ALA A N 1
ATOM 4158 C CA . ALA A 1 524 ? -2.626 -8.094 32.542 1.00 96.75 524 ALA A CA 1
ATOM 4159 C C . ALA A 1 524 ? -2.004 -6.765 32.997 1.00 96.75 524 ALA A C 1
ATOM 4161 O O . ALA A 1 524 ? -2.631 -5.715 32.877 1.00 96.75 524 ALA A O 1
ATOM 4162 N N . ASP A 1 525 ? -0.757 -6.793 33.466 1.00 96.56 525 ASP A N 1
ATOM 4163 C CA . ASP A 1 525 ? -0.051 -5.616 33.967 1.00 96.56 525 ASP A CA 1
ATOM 4164 C C . ASP A 1 525 ? 0.372 -4.673 32.833 1.00 96.56 525 ASP A C 1
ATOM 4166 O O . ASP A 1 525 ? 0.306 -3.455 33.007 1.00 96.56 525 ASP A O 1
ATOM 4170 N N . PHE A 1 526 ? 0.710 -5.205 31.652 1.00 97.50 526 PHE A N 1
ATOM 4171 C CA . PHE A 1 526 ? 0.883 -4.423 30.425 1.00 97.50 526 PHE A CA 1
ATOM 4172 C C . PHE A 1 526 ? -0.408 -3.692 30.027 1.00 97.50 526 PHE A C 1
ATOM 4174 O O . PHE A 1 526 ? -0.382 -2.476 29.850 1.00 97.50 526 PHE A O 1
ATOM 4181 N N . VAL A 1 527 ? -1.549 -4.389 29.936 1.00 97.50 527 VAL A N 1
ATOM 4182 C CA . VAL A 1 527 ? -2.828 -3.759 29.548 1.00 97.50 527 VAL A CA 1
ATOM 4183 C C . VAL A 1 527 ? -3.316 -2.770 30.609 1.00 97.50 527 VAL A C 1
ATOM 4185 O O . VAL A 1 527 ? -3.730 -1.666 30.260 1.00 97.50 527 VAL A O 1
ATOM 4188 N N . ARG A 1 528 ? -3.201 -3.096 31.904 1.00 95.94 528 ARG A N 1
ATOM 4189 C CA . ARG A 1 528 ? -3.539 -2.165 32.993 1.00 95.94 528 ARG A CA 1
ATOM 4190 C C . ARG A 1 528 ? -2.676 -0.905 32.939 1.00 95.94 528 ARG A C 1
ATOM 4192 O O . ARG A 1 528 ? -3.192 0.187 33.161 1.00 95.94 528 ARG A O 1
ATOM 4199 N N . ARG A 1 529 ? -1.377 -1.039 32.651 1.00 96.62 529 ARG A N 1
ATOM 4200 C CA . ARG A 1 529 ? -0.465 0.100 32.485 1.00 96.62 529 ARG A CA 1
ATOM 4201 C C . ARG A 1 529 ? -0.866 0.953 31.282 1.00 96.62 529 ARG A C 1
ATOM 4203 O O . ARG A 1 529 ? -1.071 2.146 31.460 1.00 96.62 529 ARG A O 1
ATOM 4210 N N . LEU A 1 530 ? -1.080 0.329 30.125 1.00 96.75 530 LEU A N 1
ATOM 4211 C CA . LEU A 1 530 ? -1.498 0.995 28.891 1.00 96.75 530 LEU A CA 1
ATOM 4212 C C . LEU A 1 530 ? -2.810 1.778 29.069 1.00 96.75 530 LEU A C 1
ATOM 4214 O O . LEU A 1 530 ? -2.905 2.921 28.632 1.00 96.75 530 LEU A O 1
ATOM 4218 N N . LEU A 1 531 ? -3.805 1.204 29.755 1.00 96.06 531 LEU A N 1
ATOM 4219 C CA . LEU A 1 531 ? -5.050 1.907 30.080 1.00 96.06 531 LEU A CA 1
ATOM 4220 C C . LEU A 1 531 ? -4.825 3.056 31.079 1.00 96.06 531 LEU A C 1
ATOM 4222 O O . LEU A 1 531 ? -5.417 4.122 30.924 1.00 96.06 531 LEU A O 1
ATOM 4226 N N . ARG A 1 532 ? -3.966 2.868 32.092 1.00 95.12 532 ARG A N 1
ATOM 4227 C CA . ARG A 1 532 ? -3.669 3.891 33.112 1.00 95.12 532 ARG A CA 1
ATOM 4228 C C . ARG A 1 532 ? -2.953 5.103 32.522 1.00 95.12 532 ARG A C 1
ATOM 4230 O O . ARG A 1 532 ? -3.370 6.226 32.774 1.00 95.12 532 ARG A O 1
ATOM 4237 N N . GLU A 1 533 ? -1.893 4.869 31.753 1.00 96.12 533 GLU A N 1
ATOM 4238 C CA . GLU A 1 533 ? -1.060 5.909 31.131 1.00 96.12 533 GLU A CA 1
ATOM 4239 C C . GLU A 1 533 ? -1.859 6.797 30.166 1.00 96.12 533 GLU A C 1
ATOM 4241 O O . GLU A 1 533 ? -1.492 7.944 29.942 1.00 96.12 533 GLU A O 1
ATOM 4246 N N . ASN A 1 534 ? -2.981 6.288 29.647 1.00 95.88 534 ASN A N 1
ATOM 4247 C CA . ASN A 1 534 ? -3.848 6.980 28.697 1.00 95.88 534 ASN A CA 1
ATOM 4248 C C . ASN A 1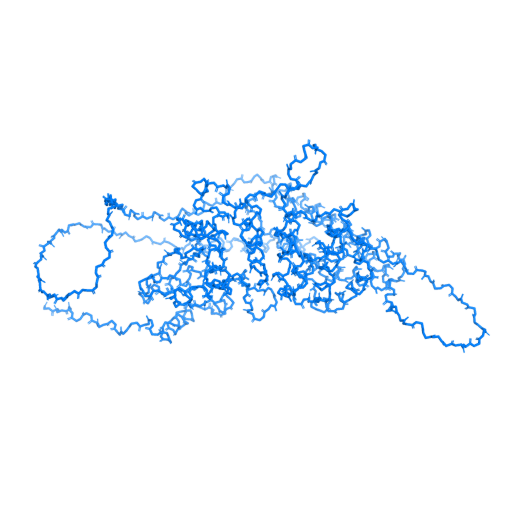 534 ? -5.177 7.473 29.296 1.00 95.88 534 ASN A C 1
ATOM 4250 O O . ASN A 1 534 ? -6.058 7.894 28.551 1.00 95.88 534 ASN A O 1
ATOM 4254 N N . GLY A 1 535 ? -5.350 7.410 30.623 1.00 94.31 535 GLY A N 1
ATOM 4255 C CA . GLY A 1 535 ? -6.577 7.864 31.294 1.00 94.31 535 GLY A CA 1
ATOM 4256 C C . GLY A 1 535 ? -7.828 7.028 30.984 1.00 94.31 535 GLY A C 1
ATOM 4257 O O . GLY A 1 535 ? -8.938 7.468 31.258 1.00 94.31 535 GLY A O 1
ATOM 4258 N N . LEU A 1 536 ? -7.659 5.825 30.426 1.00 93.69 536 LEU A N 1
ATOM 4259 C CA . LEU A 1 536 ? -8.740 4.900 30.064 1.00 93.69 536 LEU A CA 1
ATOM 4260 C C . LEU A 1 536 ? -9.123 3.948 31.206 1.00 93.69 536 LEU A C 1
ATOM 4262 O O . LEU A 1 536 ? -10.130 3.250 31.122 1.00 93.69 536 LEU A O 1
ATOM 4266 N N . LEU A 1 537 ? -8.330 3.906 32.283 1.00 88.00 537 LEU A N 1
ATOM 4267 C CA . LEU A 1 537 ? -8.825 3.410 33.563 1.00 88.00 537 LEU A CA 1
ATOM 4268 C C . LEU A 1 537 ? -9.681 4.499 34.204 1.00 88.00 537 LEU A C 1
ATOM 4270 O O . LEU A 1 537 ? -9.172 5.342 34.944 1.00 88.00 537 LEU A O 1
ATOM 4274 N N . GLY A 1 538 ? -10.984 4.430 33.937 1.00 66.06 538 GLY A N 1
ATOM 4275 C CA . GLY A 1 538 ? -11.972 5.088 34.775 1.00 66.06 538 GLY A CA 1
ATOM 4276 C C . GLY A 1 538 ? -11.753 4.710 36.242 1.00 66.06 538 GLY A C 1
ATOM 4277 O O . GLY A 1 538 ? -11.513 3.546 36.563 1.00 66.06 538 GLY A O 1
ATOM 4278 N N . PHE A 1 539 ? -11.782 5.754 37.068 1.00 48.25 539 PHE A N 1
ATOM 4279 C CA . PHE A 1 539 ? -11.843 5.854 38.528 1.00 48.25 539 PHE A CA 1
ATOM 4280 C C . PHE A 1 539 ? -12.404 4.631 39.274 1.00 48.25 539 PHE A C 1
ATOM 4282 O O . PHE A 1 539 ? -13.171 3.866 38.691 1.00 48.25 539 PHE A O 1
ATOM 4289 N N . PRO A 1 540 ? -12.029 4.428 40.561 1.00 44.31 540 PRO A N 1
ATOM 4290 C CA . PRO A 1 540 ? -12.459 3.264 41.329 1.00 44.31 540 PRO A CA 1
ATOM 4291 C C . PRO A 1 540 ? -13.946 3.013 41.125 1.00 44.31 540 PRO A C 1
ATOM 4293 O O . PRO A 1 540 ? -14.758 3.917 41.308 1.00 44.31 540 PRO A O 1
ATOM 4296 N N . VAL A 1 541 ? -14.282 1.772 40.760 1.00 48.62 541 VAL A N 1
ATOM 4297 C CA . VAL A 1 541 ? -15.641 1.268 40.922 1.00 48.62 541 VAL A CA 1
ATOM 4298 C C . VAL A 1 541 ? -15.953 1.496 42.390 1.00 48.62 541 VAL A C 1
ATOM 4300 O O . VAL A 1 541 ? -15.403 0.779 43.231 1.00 48.62 541 VAL A O 1
ATOM 4303 N N . GLU A 1 542 ? -16.751 2.523 42.701 1.00 41.47 542 GLU A N 1
ATOM 4304 C CA . GLU A 1 542 ? -17.242 2.704 44.059 1.00 41.47 542 GLU A CA 1
ATOM 4305 C C . GLU A 1 542 ? -17.853 1.360 44.441 1.00 41.47 542 GLU A C 1
ATOM 4307 O O . GLU A 1 542 ? -18.713 0.850 43.703 1.00 41.47 542 GLU A O 1
ATOM 4312 N N . PRO A 1 543 ? -17.353 0.706 45.506 1.00 46.16 543 PRO A N 1
ATOM 4313 C CA . PRO A 1 543 ? -17.932 -0.551 45.921 1.00 46.16 543 PRO A CA 1
ATOM 4314 C C . PRO A 1 543 ? -19.403 -0.250 46.154 1.00 46.16 543 PRO A C 1
ATOM 4316 O O . PRO A 1 543 ? -19.716 0.656 46.921 1.00 46.16 543 PRO A O 1
ATOM 4319 N N . ARG A 1 544 ? -20.301 -0.962 45.460 1.00 43.72 544 ARG A N 1
ATOM 4320 C CA . ARG A 1 544 ? -21.744 -0.790 45.647 1.00 43.72 544 ARG A CA 1
ATOM 4321 C C . ARG A 1 544 ? -22.064 -1.132 47.101 1.00 43.72 544 ARG A C 1
ATOM 4323 O O . ARG A 1 544 ? -22.332 -2.286 47.429 1.00 43.72 544 ARG A O 1
ATOM 4330 N N . HIS A 1 545 ? -22.009 -0.129 47.975 1.00 47.16 545 HIS A N 1
ATOM 4331 C CA . HIS A 1 545 ? -22.407 -0.168 49.375 1.00 47.16 545 HIS A CA 1
ATOM 4332 C C . HIS A 1 545 ? -23.940 -0.168 49.429 1.00 47.16 545 HIS A C 1
ATOM 4334 O O . HIS A 1 545 ? -24.587 0.757 49.897 1.00 47.16 545 HIS A O 1
ATOM 4340 N N . GLY A 1 546 ? -24.502 -1.242 48.875 1.00 49.44 546 GLY A N 1
ATOM 4341 C CA . GLY A 1 546 ? -25.912 -1.618 48.868 1.00 49.44 546 GLY A CA 1
ATOM 4342 C C . GLY A 1 546 ? -26.058 -3.078 49.300 1.00 49.44 546 GLY A C 1
ATOM 4343 O O . GLY A 1 546 ? -26.881 -3.812 48.769 1.00 49.44 546 GLY A O 1
ATOM 4344 N N . GLY A 1 547 ? -25.184 -3.508 50.214 1.00 39.72 547 GLY A N 1
ATOM 4345 C CA . GLY A 1 547 ? -25.214 -4.802 50.887 1.00 39.72 547 GLY A CA 1
ATOM 4346 C C . GLY A 1 547 ? -25.633 -4.624 52.340 1.00 39.72 547 GLY A C 1
ATOM 4347 O O . GLY A 1 547 ? -24.888 -4.999 53.240 1.00 39.72 547 GLY A O 1
ATOM 4348 N N . THR A 1 548 ? -26.789 -3.997 52.569 1.00 48.53 548 THR A N 1
ATOM 4349 C CA . THR A 1 548 ? -27.390 -3.883 53.901 1.00 48.53 548 THR A CA 1
ATOM 4350 C C . THR A 1 548 ? -27.891 -5.261 54.326 1.00 48.53 548 THR A C 1
ATOM 4352 O O . THR A 1 548 ? -29.034 -5.624 54.064 1.00 48.53 548 THR A O 1
ATOM 4355 N N . THR A 1 549 ? -27.026 -6.057 54.951 1.00 41.31 549 THR A N 1
ATOM 4356 C CA . THR A 1 549 ? -27.461 -7.237 55.703 1.00 41.31 549 THR A CA 1
ATOM 4357 C C . THR A 1 549 ? -28.135 -6.765 56.986 1.00 41.31 549 THR A C 1
ATOM 4359 O O . THR A 1 549 ? -27.450 -6.359 57.928 1.00 41.31 549 THR A O 1
ATOM 4362 N N . VAL A 1 550 ? -29.467 -6.795 56.974 1.00 43.03 550 VAL A N 1
ATOM 4363 C CA . VAL A 1 550 ? -30.319 -6.888 58.169 1.00 43.03 550 VAL A CA 1
ATOM 4364 C C . VAL A 1 550 ? -30.504 -8.367 58.492 1.00 43.03 550 VAL A C 1
ATOM 4366 O O . VAL A 1 550 ? -30.708 -9.130 57.521 1.00 43.03 550 VAL A O 1
#

Secondary structure (DSSP, 8-state):
-HHHHHHHHHHHHHHHHHHHTTSS---------------------------------------------PPPPPPPPPPPPPS---HHHHHHHHHHHHHHHHHHHHHHHHHHHHHHHHHTT-S-HHHHHHHHHHHHHHHHHHHHHHHHS-TTSHHHHTTTTT---HHHHHHHHHHHHHHS--------------S---------PPPP-HHHHHHHHHHHHHS---HHHHHHHHHHHHHHHTTTTTTS-HHHHHHHHHHHHHHHTTT---TTHHHHHHHHHHHHHHTTTTS-PPPHHHHHHHHHHHHHHT---GGGHHHHHHHHTTTTGGG-S--TT-------HHHHHHHHHHHHTTT---HHHHHHHHHHHHTS-GGGS-TT-HHHHHHHHHHHHHHHT-HHHHHTS-HHHHHHHHHHHHS----GGGTS--HHHHHHHHHHHTTT---EEEEETTEEEEEEETTTTEEEEEE-GGGB-TTSSSPBPHHHHHHHHHHHHTT-EEEEEEHHHHTT--SHHHHHHHHHHHHHHTT-S-S-----------

Radius of gyration: 31.74 Å; chains: 1; bounding box: 101×82×94 Å